Protein AF-0000000066770155 (afdb_homodimer)

Foldseek 3Di:
DCPPPPPPDDPPPPPPPPPPVPPPPCLPWFALCPCVPQQVCLLVLLLVLLVVVCVVPVLLLLLLLVQQVLCCQFLHLQLQQQADDPQALCPAPCNDLRRDCSVSLQSSLQVSCVVRNFPAASSQSSLSNNQSSQVVLVFDHARAGDDAFHDAHGHSVSSNPLDDALPDALVVQQVSCVVLPHHLLLSLLSLLSLLEHKDWQLRQVCQQACVDPVDGHNPLADPVLSVVSCVQCPPDPRGRIDRQQNPRHRHSWLSLLVCLVVSHGRGNNSVNCQPNPVNVVRRNVVSVVCNVPGPVSRVVNNVSSNVSNPSGVTDDPHGRASGSHHRD/DDPDPPDPDDPPPPPPPPPPVPPPPCLPWFALCPCVPQQVCLLVLLLVLLVVVCVVPVLLLLLLLVQQVLCCQQLHLQLQQQADDPQALCPAPCNDLRRDCSVSLQSSLQVSCVVRNFPAASSQSSLSNNQSSQVVLVFDHARAGDDAFHDAHGHSVSSNPLDDALPDALVVQQVSCVVLPHHLLLSLLSLLSLLEHKDWQLRQVCQQACVDPVDGHNPLADPVLSVVSCVQCPPDPRGRIDRQQNPRHRHSWLSLLVCLVVSHGRGNNSVNCQPNPVNVVRRNVVSVVCNVPGPVSRVVNNVSSNVSNPSGVTDDPHGRASGSHHRD

Organism: Zea mays (NCBI:txid4577)

Radius of gyration: 27.35 Å; Cα contacts (8 Å, |Δi|>4): 1174; chains: 2; bounding box: 76×80×79 Å

pLDDT: mean 89.96, std 19.83, range [20.56, 98.94]

Secondary structure (DSSP, 8-state):
------------------------------BTTTTTTT-TTHHHHHHHHHHHHHHH-TTHHHHHHHHHHHHHHHHSSSSGGG--STTSGGGSTTTTTT---HHHHHHHHHHHHHHSTTTS-HHHHHHHHHHHHHHHTT-------B---B-SS--HHHHHHHSPPTTS-HHHHHHHHHTTT--HHHHHHHHGGGGS-EEEGGGTGGGTS--SSS-SS-TTS-HHHHHHHHHHHTTS-S--EEESSSSSTTS-SSHHHHHHHTT--SSHHHHHHHHSHHHHHHTHHHHHHHHH-HHHHHHHHHHHHHHHHT----GGG-B--SSTTS--/------------------------------BTTTTTTT-TTHHHHHHHHHHHHHHH-TTHHHHHHHHHHHHHHHHSSSSGGG--STTSGGGSTTTTTT---HHHHHHHHHHHHHHSTTTS-HHHHHHHHHHHHHHHTT-------B---B-SS--HHHHHHHSPPTTS-HHHHHHHHHTTT--HHHHHHHHGGGGS-EEEGGGTGGGTS--SSS-SS-TTS-HHHHHHHHHHHTTS-S--EEESSSSSTTS-SSHHHHHHHTT--SSHHHHHHHHSHHHHHHTHHHHHHHHH-HHHHHHHHHHHHHHHHT----GGG-B--SSTTS--

Nearest PDB structures (foldseek):
  1qgj-assembly2_B  TM=9.806E-01  e=4.037E-37  Arabidopsis thaliana
  1qo4-assembly1_A  TM=9.670E-01  e=1.270E-35  Arabidopsis thaliana
  4a5g-assembly2_B  TM=9.649E-01  e=6.062E-35  Raphanus sativus
  4cuo-assembly1_A-2  TM=9.656E-01  e=9.846E-35  Ficus benghalensis
  3hdl-assembly1_A  TM=9.568E-01  e=7.161E-31  Roystonea regia

Solvent-accessible surface area (backbone atoms only — not comparable to full-atom values): 34874 Å² total; per-residue (Å²): 139,84,77,83,77,81,77,83,75,77,80,77,78,76,78,75,76,72,77,76,80,68,86,62,77,75,62,65,75,60,30,70,65,62,42,59,84,75,38,67,57,51,64,60,50,44,48,49,51,48,44,53,47,24,73,75,36,64,55,44,21,35,28,26,37,49,40,36,55,61,19,29,53,48,70,20,37,13,36,22,48,50,26,64,63,92,58,10,23,50,66,14,72,81,27,44,98,60,62,44,53,62,66,58,52,50,52,42,43,53,54,43,43,72,77,31,62,75,66,66,20,46,15,39,48,40,53,49,40,16,48,47,21,36,32,74,27,54,32,56,82,64,80,60,63,26,72,48,26,14,46,77,63,49,47,20,68,43,34,55,67,42,49,78,54,50,82,43,56,59,63,59,42,45,52,48,37,42,75,70,77,37,50,67,67,43,53,58,43,59,54,45,57,39,6,28,30,64,43,37,32,68,61,36,45,61,45,60,42,69,46,45,98,88,34,46,43,36,84,70,40,33,65,69,58,45,53,54,48,49,62,63,46,56,94,54,92,33,70,52,67,44,53,39,11,80,86,47,39,78,37,40,55,36,56,35,38,46,30,34,77,61,22,51,32,60,31,56,36,58,27,25,36,51,70,31,73,56,7,55,74,75,35,23,69,58,44,54,49,29,40,75,30,50,66,59,41,39,54,49,32,41,51,41,50,46,56,53,61,58,40,53,54,55,45,92,77,40,43,57,34,76,43,59,44,44,68,120,142,76,86,78,82,82,77,85,76,78,78,77,78,76,78,75,76,72,82,72,85,66,87,61,77,75,62,64,75,61,30,70,65,64,42,58,83,74,38,68,58,50,64,62,49,43,48,49,52,48,44,53,48,24,72,76,36,64,56,45,21,35,28,25,35,48,38,37,54,61,19,30,54,47,71,20,37,13,37,23,49,51,26,65,62,92,59,10,22,50,69,13,72,82,27,43,98,59,61,44,52,63,67,57,51,49,53,42,43,54,54,43,44,73,77,31,62,74,68,65,21,46,15,39,50,40,52,49,39,17,48,47,21,36,33,75,28,54,33,56,82,64,80,59,63,27,72,48,25,14,46,78,62,49,46,20,67,42,36,55,67,40,50,80,54,50,81,44,56,56,65,59,44,45,52,48,37,42,74,70,77,38,52,66,68,43,53,58,41,59,55,44,57,40,6,28,30,66,43,37,32,68,61,35,46,62,45,60,42,68,46,45,98,88,32,47,42,36,86,69,40,33,66,69,57,46,52,54,48,48,63,63,46,54,93,56,92,32,70,52,67,43,52,40,11,81,85,45,38,78,36,42,54,37,57,36,38,46,30,34,79,62,23,51,32,60,32,57,37,58,29,24,36,51,68,31,76,58,8,55,73,73,36,23,68,58,43,53,48,29,41,74,30,49,65,59,39,38,55,48,33,41,52,43,51,46,56,53,60,58,39,54,55,56,45,91,76,40,45,56,33,75,43,59,42,45,66,121

Structure (mmCIF, N/CA/C/O backbone):
data_AF-0000000066770155-model_v1
#
loop_
_entity.id
_entity.type
_entity.pdbx_description
1 polymer Peroxidase
#
loop_
_atom_site.group_PDB
_atom_site.id
_atom_site.type_symbol
_atom_site.label_atom_id
_atom_site.label_alt_id
_atom_site.label_comp_id
_atom_site.label_asym_id
_atom_site.label_entity_id
_atom_site.label_seq_id
_atom_site.pdbx_PDB_ins_code
_atom_site.Cartn_x
_atom_site.Cartn_y
_atom_site.Cartn_z
_atom_site.occupancy
_atom_site.B_iso_or_equiv
_atom_site.auth_seq_id
_atom_site.auth_comp_id
_atom_site.auth_asym_id
_atom_site.auth_atom_id
_atom_site.pdbx_PDB_model_num
ATOM 1 N N . MET A 1 1 ? 41.594 14.711 11.953 1 21.66 1 MET A N 1
ATOM 2 C CA . MET A 1 1 ? 41.312 13.375 11.438 1 21.66 1 MET A CA 1
ATOM 3 C C . MET A 1 1 ? 40.188 12.719 12.227 1 21.66 1 MET A C 1
ATOM 5 O O . MET A 1 1 ? 40.188 11.5 12.422 1 21.66 1 MET A O 1
ATOM 9 N N . GLU A 1 2 ? 39.312 13.359 12.922 1 23.28 2 GLU A N 1
ATOM 10 C CA . GLU A 1 2 ? 38.469 13.398 14.133 1 23.28 2 GLU A CA 1
ATOM 11 C C . GLU A 1 2 ? 37.188 12.609 13.953 1 23.28 2 GLU A C 1
ATOM 13 O O . GLU A 1 2 ? 36.344 12.961 13.117 1 23.28 2 GLU A O 1
ATOM 18 N N . HIS A 1 3 ? 37.281 11.25 14 1 24.55 3 HIS A N 1
ATOM 19 C CA . HIS A 1 3 ? 36.406 10.102 13.773 1 24.55 3 HIS A CA 1
ATOM 20 C C . HIS A 1 3 ? 35.219 10.133 14.695 1 24.55 3 HIS A C 1
ATOM 22 O O . HIS A 1 3 ? 35.344 9.914 15.898 1 24.55 3 HIS A O 1
ATOM 28 N N . SER A 1 4 ? 34.344 11.156 14.625 1 25.25 4 SER A N 1
ATOM 29 C CA . SER A 1 4 ? 33.219 11.438 15.523 1 25.25 4 SER A CA 1
ATOM 30 C C . SER A 1 4 ? 32.25 10.266 15.594 1 25.25 4 SER A C 1
ATOM 32 O O . SER A 1 4 ? 31.641 9.891 14.586 1 25.25 4 SER A O 1
ATOM 34 N N . LEU A 1 5 ? 32.531 9.156 16.406 1 22.48 5 LEU A N 1
ATOM 35 C CA . LEU A 1 5 ? 31.938 7.871 16.797 1 22.48 5 LEU A CA 1
ATOM 36 C C . LEU A 1 5 ? 30.531 8.055 17.359 1 22.48 5 LEU A C 1
ATOM 38 O O . LEU A 1 5 ? 30.359 8.688 18.406 1 22.48 5 LEU A O 1
ATOM 42 N N . TYR A 1 6 ? 29.484 8.406 16.578 1 21.98 6 TYR A N 1
ATOM 43 C CA . TYR A 1 6 ? 28.109 8.586 17.016 1 21.98 6 TYR A CA 1
ATOM 44 C C . TYR A 1 6 ? 27.594 7.34 17.734 1 21.98 6 TYR A C 1
ATOM 46 O O . TYR A 1 6 ? 27.562 6.254 17.156 1 21.98 6 TYR A O 1
ATOM 54 N N . TYR A 1 7 ? 27.828 7.109 19.109 1 20.56 7 TYR A N 1
ATOM 55 C CA . TYR A 1 7 ? 27.469 6.105 20.109 1 20.56 7 TYR A CA 1
ATOM 56 C C . TYR A 1 7 ? 25.969 5.805 20.078 1 20.56 7 TYR A C 1
ATOM 58 O O . TYR A 1 7 ? 25.156 6.723 20.109 1 20.56 7 TYR A O 1
ATOM 66 N N . TYR A 1 8 ? 25.484 4.773 19.453 1 24.22 8 TYR A N 1
ATOM 67 C CA . TYR A 1 8 ? 24.219 4.09 19.234 1 24.22 8 TYR A CA 1
ATOM 68 C C . TYR A 1 8 ? 23.562 3.729 20.562 1 24.22 8 TYR A C 1
ATOM 70 O O . TYR A 1 8 ? 23.641 2.582 21.016 1 24.22 8 TYR A O 1
ATOM 78 N N . CYS A 1 9 ? 23.75 4.48 21.719 1 25.19 9 CYS A N 1
ATOM 79 C CA . CYS A 1 9 ? 23.766 3.85 23.031 1 25.19 9 CYS A CA 1
ATOM 80 C C . CYS A 1 9 ? 22.406 3.27 23.375 1 25.19 9 CYS A C 1
ATOM 82 O O . CYS A 1 9 ? 21.375 3.799 22.953 1 25.19 9 CYS A O 1
ATOM 84 N N . ARG A 1 10 ? 22.375 2.088 24.062 1 26.64 10 ARG A N 1
ATOM 85 C CA . ARG A 1 10 ? 21.609 1.007 24.656 1 26.64 10 ARG A CA 1
ATOM 86 C C . ARG A 1 10 ? 20.766 1.515 25.828 1 26.64 10 ARG A C 1
ATOM 88 O O . ARG A 1 10 ? 21.219 1.512 26.969 1 26.64 10 ARG A O 1
ATOM 95 N N . SER A 1 11 ? 20.359 2.752 26.109 1 23.14 11 SER A N 1
ATOM 96 C CA . SER A 1 11 ? 19.75 2.955 27.422 1 23.14 11 SER A CA 1
ATOM 97 C C . SER A 1 11 ? 18.562 2.023 27.641 1 23.14 11 SER A C 1
ATOM 99 O O . SER A 1 11 ? 17.641 1.984 26.812 1 23.14 11 SER A O 1
ATOM 101 N N . TRP A 1 12 ? 18.797 0.932 28.469 1 24.36 12 TRP A N 1
ATOM 102 C CA . TRP A 1 12 ? 17.906 -0.016 29.141 1 24.36 12 TRP A CA 1
ATOM 103 C C . TRP A 1 12 ? 16.875 0.712 29.984 1 24.36 12 TRP A C 1
ATOM 105 O O . TRP A 1 12 ? 17.219 1.297 31.016 1 24.36 12 TRP A O 1
ATOM 115 N N . LEU A 1 13 ? 16.031 1.534 29.578 1 23.23 13 LEU A N 1
ATOM 116 C CA . LEU A 1 13 ? 15.031 2.021 30.531 1 23.23 13 LEU A CA 1
ATOM 117 C C . LEU A 1 13 ? 14.234 0.864 31.109 1 23.23 13 LEU A C 1
ATOM 119 O O . LEU A 1 13 ? 13.539 0.145 30.391 1 23.23 13 LEU A O 1
ATOM 123 N N . LEU A 1 14 ? 14.797 0.277 32.25 1 24.86 14 LEU A N 1
ATOM 124 C CA . LEU A 1 14 ? 14.086 -0.593 33.188 1 24.86 14 LEU A CA 1
ATOM 125 C C . LEU A 1 14 ? 12.82 0.078 33.688 1 24.86 14 LEU A C 1
ATOM 127 O O . LEU A 1 14 ? 12.883 1.108 34.344 1 24.86 14 LEU A O 1
ATOM 131 N N . VAL A 1 15 ? 11.742 0.019 33 1 26.38 15 VAL A N 1
ATOM 132 C CA . VAL A 1 15 ? 10.461 0.404 33.594 1 26.38 15 VAL A CA 1
ATOM 133 C C . VAL A 1 15 ? 10.164 -0.483 34.781 1 26.38 15 VAL A C 1
ATOM 135 O O . VAL A 1 15 ? 10 -1.698 34.656 1 26.38 15 VAL A O 1
ATOM 138 N N . CYS A 1 16 ? 10.805 -0.1 35.906 1 24.98 16 CYS A N 1
ATOM 139 C CA . CYS A 1 16 ? 10.312 -0.636 37.156 1 24.98 16 CYS A CA 1
ATOM 140 C C . CYS A 1 16 ? 8.828 -0.329 37.344 1 24.98 16 CYS A C 1
ATOM 142 O O . CYS A 1 16 ? 8.445 0.83 37.5 1 24.98 16 CYS A O 1
ATOM 144 N N . SER A 1 17 ? 8 -1.109 36.75 1 27.38 17 SER A N 1
ATOM 145 C CA . SER A 1 17 ? 6.578 -1.038 37.062 1 27.38 17 SER A CA 1
ATOM 146 C C . SER A 1 17 ? 6.32 -1.301 38.531 1 27.38 17 SER A C 1
ATOM 148 O O . SER A 1 17 ? 6.457 -2.432 39 1 27.38 17 SER A O 1
ATOM 150 N N . SER A 1 18 ? 6.789 -0.33 39.344 1 28.34 18 SER A N 1
ATOM 151 C CA . SER A 1 18 ? 6.141 -0.462 40.656 1 28.34 18 SER A CA 1
ATOM 152 C C . SER A 1 18 ? 4.621 -0.429 40.5 1 28.34 18 SER A C 1
ATOM 154 O O . SER A 1 18 ? 4.074 0.417 39.812 1 28.34 18 SER A O 1
ATOM 156 N N . VAL A 1 19 ? 3.936 -1.488 40.938 1 31.41 19 VAL A N 1
ATOM 157 C CA . VAL A 1 19 ? 2.518 -1.82 41.031 1 31.41 19 VAL A CA 1
ATOM 158 C C . VAL A 1 19 ? 1.828 -0.866 42 1 31.41 19 VAL A C 1
ATOM 160 O O . VAL A 1 19 ? 0.956 -1.276 42.781 1 31.41 19 VAL A O 1
ATOM 163 N N . LEU A 1 20 ? 2.154 0.422 42.125 1 30.19 20 LEU A N 1
ATOM 164 C CA . LEU A 1 20 ? 1.143 1.029 42.969 1 30.19 20 LEU A CA 1
ATOM 165 C C . LEU A 1 20 ? -0.238 0.937 42.312 1 30.19 20 LEU A C 1
ATOM 167 O O . LEU A 1 20 ? -0.452 1.451 41.219 1 30.19 20 LEU A O 1
ATOM 171 N N . ALA A 1 21 ? -1.126 0.128 42.906 1 34 21 ALA A N 1
ATOM 172 C CA . ALA A 1 21 ? -2.549 -0.12 42.688 1 34 21 ALA A CA 1
ATOM 173 C C . ALA A 1 21 ? -3.344 1.183 42.719 1 34 21 ALA A C 1
ATOM 175 O O . ALA A 1 21 ? -4.184 1.379 43.594 1 34 21 ALA A 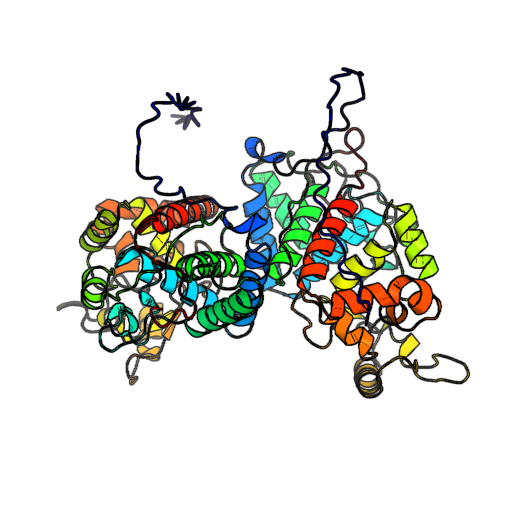O 1
ATOM 176 N N . LEU A 1 22 ? -2.717 2.449 42.406 1 30.89 22 LEU A N 1
ATOM 177 C CA . LEU A 1 22 ? -3.625 3.578 42.594 1 30.89 22 LEU A CA 1
ATOM 178 C C . LEU A 1 22 ? -4.816 3.463 41.625 1 30.89 22 LEU A C 1
ATOM 180 O O . LEU A 1 22 ? -4.691 2.912 40.531 1 30.89 22 LEU A O 1
ATOM 184 N N . CYS A 1 23 ? -6.098 3.754 42.094 1 33.16 23 CYS A N 1
ATOM 185 C CA . CYS A 1 23 ? -7.41 4.004 41.531 1 33.16 23 CYS A CA 1
ATOM 186 C C . CYS A 1 23 ? -7.305 4.945 40.344 1 33.16 23 CYS A C 1
ATOM 188 O O . CYS A 1 23 ? -7.578 6.141 40.438 1 33.16 23 CYS A O 1
ATOM 190 N N . LEU A 1 24 ? -6.152 5.09 39.656 1 36.03 24 LEU A N 1
ATOM 191 C CA . LEU A 1 24 ? -6.184 5.945 38.469 1 36.03 24 LEU A CA 1
ATOM 192 C C . LEU A 1 24 ? -7.355 5.582 37.562 1 36.03 24 LEU A C 1
ATOM 194 O O . LEU A 1 24 ? -7.676 4.402 37.406 1 36.03 24 LEU A O 1
ATOM 198 N N . GLY A 1 25 ? -8.383 6.297 37.438 1 37.91 25 GLY A N 1
ATOM 199 C CA . GLY A 1 25 ? -9.367 6.242 36.375 1 37.91 25 GLY A CA 1
ATOM 200 C C . GLY A 1 25 ? -8.82 5.633 35.094 1 37.91 25 GLY A C 1
ATOM 201 O O . GLY A 1 25 ? -7.707 5.941 34.688 1 37.91 25 GLY A O 1
ATOM 202 N N . SER A 1 26 ? -9.086 4.449 34.781 1 39 26 SER A N 1
ATOM 203 C CA . SER A 1 26 ? -8.648 3.559 33.719 1 39 26 SER A CA 1
ATOM 204 C C . SER A 1 26 ? -8.602 4.285 32.375 1 39 26 SER A C 1
ATOM 206 O O . SER A 1 26 ? -9.625 4.41 31.703 1 39 26 SER A O 1
ATOM 208 N N . ARG A 1 27 ? -8.078 5.551 32.281 1 47.09 27 ARG A N 1
ATOM 209 C CA . ARG A 1 27 ? -7.812 6.02 30.906 1 47.09 27 ARG A CA 1
ATOM 210 C C . ARG A 1 27 ? -7.301 4.887 30.031 1 47.09 27 ARG A C 1
ATOM 212 O O . ARG A 1 27 ? -6.227 4.336 30.281 1 47.09 27 ARG A O 1
ATOM 219 N N . GLY A 1 28 ? -8.203 4.152 29.469 1 57.72 28 GLY A N 1
ATOM 220 C CA . GLY A 1 28 ? -7.824 2.969 28.719 1 57.72 28 GLY A CA 1
ATOM 221 C C . GLY A 1 28 ? -6.754 3.24 27.672 1 57.72 28 GLY A C 1
ATOM 222 O O . GLY A 1 28 ? -6.867 4.188 26.891 1 57.72 28 GLY A O 1
ATOM 223 N N . GLN A 1 29 ? -5.586 2.797 27.859 1 78 29 GLN A N 1
ATOM 224 C CA . GLN A 1 29 ? -4.402 2.895 27.016 1 78 29 GLN A CA 1
ATOM 225 C C . GLN A 1 29 ? -4.684 2.361 25.609 1 78 29 GLN A C 1
ATOM 227 O O . GLN A 1 29 ? -5.285 1.297 25.453 1 78 29 GLN A O 1
ATOM 232 N N . LEU A 1 30 ? -4.543 3.377 24.562 1 89.88 30 LEU A N 1
ATOM 233 C CA . LEU A 1 30 ? -4.672 2.957 23.172 1 89.88 30 LEU A CA 1
ATOM 234 C C . LEU A 1 30 ? -3.711 1.814 22.859 1 89.88 30 LEU A C 1
ATOM 236 O O . LEU A 1 30 ? -2.588 1.784 23.375 1 89.88 30 LEU A O 1
ATOM 240 N N . THR A 1 31 ? -4.215 0.863 22.156 1 92.62 31 THR A N 1
ATOM 241 C CA . THR A 1 31 ? -3.398 -0.284 21.766 1 92.62 31 THR A CA 1
ATOM 242 C C . THR A 1 31 ? -3.668 -0.674 20.312 1 92.62 31 THR A C 1
ATOM 244 O O . THR A 1 31 ? -4.766 -0.451 19.797 1 92.62 31 THR A O 1
ATOM 247 N N . PRO A 1 32 ? -2.697 -1.271 19.625 1 90.69 32 PRO A N 1
ATOM 248 C CA . PRO A 1 32 ? -2.934 -1.655 18.234 1 90.69 32 PRO A CA 1
ATOM 249 C C . PRO A 1 32 ? -3.932 -2.801 18.094 1 90.69 32 PRO A C 1
ATOM 251 O O . PRO A 1 32 ? -4.574 -2.947 17.047 1 90.69 32 PRO A O 1
ATOM 254 N N . GLY A 1 33 ? -4.105 -3.652 19.109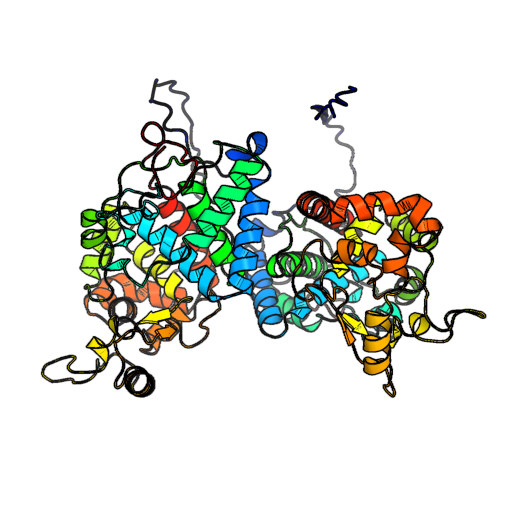 1 92.38 33 GLY A N 1
ATOM 255 C CA . GLY A 1 33 ? -4.98 -4.809 19.016 1 92.38 33 GLY A CA 1
ATOM 256 C C . GLY A 1 33 ? -6.312 -4.605 19.719 1 92.38 33 GLY A C 1
ATOM 257 O O . GLY A 1 33 ? -6.977 -5.574 20.078 1 92.38 33 GLY A O 1
ATOM 258 N N . PHE A 1 34 ? -6.734 -3.369 19.844 1 94.12 34 PHE A N 1
ATOM 259 C CA . PHE A 1 34 ? -7.898 -3.018 20.641 1 94.12 34 PHE A CA 1
ATOM 260 C C . PHE A 1 34 ? -9.141 -3.752 20.156 1 94.12 34 PHE A C 1
ATOM 262 O O . PHE A 1 34 ? -9.961 -4.199 20.953 1 94.12 34 PHE A O 1
ATOM 269 N N . TYR A 1 35 ? -9.273 -3.955 18.844 1 96.88 35 TYR A N 1
ATOM 270 C CA . TYR A 1 35 ? -10.508 -4.488 18.281 1 96.88 35 TYR A CA 1
ATOM 271 C C . TYR A 1 35 ? -10.328 -5.945 17.859 1 96.88 35 TYR A C 1
ATOM 273 O O . TYR A 1 35 ? -11.188 -6.512 17.188 1 96.88 35 TYR A O 1
ATOM 281 N N . ARG A 1 36 ? -9.258 -6.613 18.172 1 95 36 ARG A N 1
ATOM 282 C CA . ARG A 1 36 ? -8.898 -7.938 17.672 1 95 36 ARG A CA 1
ATOM 283 C C . ARG A 1 36 ? -10.031 -8.938 17.891 1 95 36 ARG A C 1
ATOM 285 O O . ARG A 1 36 ? -10.328 -9.75 17.016 1 95 36 ARG A O 1
ATOM 292 N N . SER A 1 37 ? -10.695 -8.812 19.047 1 96.38 37 SER A N 1
ATOM 293 C CA . SER A 1 37 ? -11.742 -9.773 19.391 1 96.38 37 SER A CA 1
ATOM 294 C C . SER A 1 37 ? -13.125 -9.234 19.047 1 96.38 37 SER A C 1
ATOM 296 O O . SER A 1 37 ? -14.023 -10 18.688 1 96.38 37 SER A O 1
ATOM 298 N N . THR A 1 38 ? -13.281 -7.938 19.125 1 97.62 38 THR A N 1
ATOM 299 C CA . THR A 1 38 ? -14.617 -7.367 19.047 1 97.62 38 THR A CA 1
ATOM 300 C C . THR A 1 38 ? -14.977 -7.031 17.609 1 97.62 38 THR A C 1
ATOM 302 O O . THR A 1 38 ? -16.156 -7.004 17.234 1 97.62 38 THR A O 1
ATOM 305 N N . CYS A 1 39 ? -14.008 -6.754 16.797 1 98 39 CYS A N 1
ATOM 306 C CA . CYS A 1 39 ? -14.242 -6.461 15.391 1 98 39 CYS A CA 1
ATOM 307 C C . CYS A 1 39 ? -13.031 -6.832 14.547 1 98 39 CYS A C 1
ATOM 309 O O . CYS A 1 39 ? -12.375 -5.957 13.977 1 98 39 CYS A O 1
ATOM 311 N N . PRO A 1 40 ? -12.82 -8.125 14.352 1 95.56 40 PRO A N 1
ATOM 312 C CA . PRO A 1 40 ? -11.633 -8.586 13.633 1 95.56 40 PRO A CA 1
ATOM 313 C C . PRO A 1 40 ? -11.602 -8.117 12.18 1 95.56 40 PRO A C 1
ATOM 315 O O . PRO A 1 40 ? -10.547 -8.117 11.547 1 95.56 40 PRO A O 1
ATOM 318 N N . GLN A 1 41 ? -12.688 -7.574 11.586 1 96.06 41 GLN A N 1
ATOM 319 C CA . GLN A 1 41 ? -12.781 -7.18 10.188 1 96.06 41 GLN A CA 1
ATOM 320 C C . GLN A 1 41 ? -12.336 -5.734 9.992 1 96.06 41 GLN A C 1
ATOM 322 O O . GLN A 1 41 ? -12.266 -5.25 8.859 1 96.06 41 GLN A O 1
ATOM 327 N N . LEU A 1 42 ? -11.93 -5.078 11.008 1 98 42 LEU A N 1
ATOM 328 C CA . LEU A 1 42 ? -11.664 -3.643 10.992 1 98 42 LEU A CA 1
ATOM 329 C C . LEU A 1 42 ? -10.602 -3.293 9.961 1 98 42 LEU A C 1
ATOM 331 O O . LEU A 1 42 ? -10.844 -2.492 9.055 1 98 42 LEU A O 1
ATOM 335 N N . TYR A 1 43 ? -9.484 -3.947 10.078 1 97.12 43 TYR A N 1
ATOM 336 C CA . TYR A 1 43 ? -8.344 -3.586 9.25 1 97.12 43 TYR A CA 1
ATOM 337 C C . TYR A 1 43 ? -8.625 -3.873 7.777 1 97.12 43 TYR A C 1
ATOM 339 O O . TYR A 1 43 ? -8.328 -3.053 6.91 1 97.12 43 TYR A O 1
ATOM 347 N N . TYR A 1 44 ? -9.289 -5.012 7.504 1 96.88 44 TYR A N 1
ATOM 348 C CA . TYR A 1 44 ? -9.656 -5.355 6.133 1 96.88 44 TYR A CA 1
ATOM 349 C C . TYR A 1 44 ? -10.609 -4.324 5.547 1 96.88 44 TYR A C 1
ATOM 351 O O . TYR A 1 44 ? -10.43 -3.875 4.41 1 96.88 44 TYR A O 1
ATOM 359 N N . THR A 1 45 ? -11.578 -3.955 6.309 1 98.25 45 THR A N 1
ATOM 360 C CA . THR A 1 45 ? -12.609 -3.049 5.828 1 98.25 45 THR A CA 1
ATOM 361 C C . THR A 1 45 ? -12.031 -1.674 5.52 1 98.25 45 THR A C 1
ATOM 363 O O . THR A 1 45 ? -12.273 -1.117 4.445 1 98.25 45 THR A O 1
ATOM 366 N N . VAL A 1 46 ? -11.219 -1.152 6.426 1 98.75 46 VAL A N 1
ATOM 367 C CA . VAL A 1 46 ? -10.648 0.177 6.227 1 98.75 46 VAL A CA 1
ATOM 368 C C . VAL A 1 46 ? -9.68 0.155 5.051 1 98.75 46 VAL A C 1
ATOM 370 O O . VAL A 1 46 ? -9.719 1.033 4.184 1 98.75 46 VAL A O 1
ATOM 373 N N . GLN A 1 47 ? -8.844 -0.84 5.012 1 98.5 47 GLN A N 1
ATOM 374 C CA . GLN A 1 47 ? -7.875 -0.974 3.932 1 98.5 47 GLN A CA 1
ATOM 375 C C . GLN A 1 47 ? -8.57 -0.976 2.57 1 98.5 47 GLN A C 1
ATOM 377 O O . GLN A 1 47 ? -8.141 -0.268 1.653 1 98.5 47 GLN A O 1
ATOM 382 N N . ARG A 1 48 ? -9.609 -1.746 2.439 1 97.81 48 ARG A N 1
ATOM 383 C CA . ARG A 1 48 ? -10.297 -1.903 1.163 1 97.81 48 ARG A CA 1
ATOM 384 C C . ARG A 1 48 ? -10.914 -0.584 0.708 1 97.81 48 ARG A C 1
ATOM 386 O O . ARG A 1 48 ? -10.781 -0.201 -0.457 1 97.81 48 ARG A O 1
ATOM 393 N N . HIS A 1 49 ? -11.539 0.103 1.591 1 98.75 49 HIS A N 1
ATOM 394 C CA . HIS A 1 49 ? -12.188 1.357 1.233 1 98.75 49 HIS A CA 1
ATOM 395 C C . HIS A 1 49 ? -11.164 2.424 0.854 1 98.75 49 HIS A C 1
ATOM 397 O O . HIS A 1 49 ? -11.375 3.182 -0.096 1 98.75 49 HIS A O 1
ATOM 403 N N . VAL A 1 50 ? -10.094 2.461 1.606 1 98.81 50 VAL A N 1
ATOM 404 C CA . VAL A 1 50 ? -9.078 3.467 1.313 1 98.81 50 VAL A CA 1
ATOM 405 C C . VAL A 1 50 ? -8.414 3.16 -0.029 1 98.81 50 VAL A C 1
ATOM 407 O O . VAL A 1 50 ? -8.219 4.059 -0.85 1 98.81 50 VAL A O 1
ATOM 410 N N . PHE A 1 51 ? -8.117 1.886 -0.252 1 98.5 51 PHE A N 1
ATOM 411 C CA . PHE A 1 51 ? -7.504 1.497 -1.518 1 98.5 51 PHE A CA 1
ATOM 412 C C . PHE A 1 51 ? -8.414 1.845 -2.688 1 98.5 51 PHE A C 1
ATOM 414 O O . PHE A 1 51 ? -7.961 2.404 -3.689 1 98.5 51 PHE A O 1
ATOM 421 N N . ASP A 1 52 ? -9.672 1.517 -2.572 1 97.75 52 ASP A N 1
ATOM 422 C CA . ASP A 1 52 ? -10.625 1.791 -3.641 1 97.75 52 ASP A CA 1
ATOM 423 C C . ASP A 1 52 ? -10.75 3.291 -3.895 1 97.75 52 ASP A C 1
ATOM 425 O O . ASP A 1 52 ? -10.82 3.729 -5.043 1 97.75 52 ASP A O 1
ATOM 429 N N . ALA A 1 53 ? -10.773 4.027 -2.824 1 98.69 53 ALA A N 1
ATOM 430 C CA . ALA A 1 53 ? -10.867 5.477 -2.959 1 98.69 53 ALA A CA 1
ATOM 431 C C . ALA A 1 53 ? -9.648 6.047 -3.67 1 98.69 53 ALA A C 1
ATOM 433 O O . ALA A 1 53 ? -9.773 6.945 -4.504 1 98.69 53 ALA A O 1
ATOM 434 N N . MET A 1 54 ? -8.508 5.52 -3.354 1 98 54 MET A N 1
ATOM 435 C CA . MET A 1 54 ? -7.273 6.027 -3.945 1 98 54 MET A CA 1
ATOM 436 C C . MET A 1 54 ? -7.125 5.559 -5.387 1 98 54 MET A C 1
ATOM 438 O O . MET A 1 54 ? -6.512 6.242 -6.207 1 98 54 MET A O 1
ATOM 442 N N . ARG A 1 55 ? -7.629 4.371 -5.688 1 95.44 55 ARG A N 1
ATOM 443 C CA . ARG A 1 55 ? -7.66 3.934 -7.078 1 95.44 55 ARG A CA 1
ATOM 444 C C . ARG A 1 55 ? -8.508 4.875 -7.93 1 95.44 55 ARG A C 1
ATOM 446 O O . ARG A 1 55 ? -8.172 5.145 -9.086 1 95.44 55 ARG A O 1
ATOM 453 N N . ALA A 1 56 ? -9.555 5.34 -7.34 1 96.69 56 ALA A N 1
ATOM 454 C CA . ALA A 1 56 ? -10.414 6.297 -8.039 1 96.69 56 ALA A CA 1
ATOM 455 C C . ALA A 1 56 ? -9.742 7.664 -8.133 1 96.69 56 ALA A C 1
ATOM 457 O O . ALA A 1 56 ? -9.828 8.336 -9.164 1 96.69 56 ALA A O 1
ATOM 458 N N . GLU A 1 57 ? -9.141 8.07 -7.094 1 97.38 57 GLU A N 1
ATOM 459 C CA . GLU A 1 57 ? -8.406 9.328 -7.027 1 97.38 57 GLU A CA 1
ATOM 460 C C . GLU A 1 57 ? -7.215 9.227 -6.078 1 97.38 57 GLU A C 1
ATOM 462 O O . GLU A 1 57 ? -7.367 9.359 -4.863 1 97.38 57 GLU A O 1
ATOM 467 N N . MET A 1 58 ? -6.047 9.156 -6.648 1 96.38 58 MET A N 1
ATOM 468 C CA . MET A 1 58 ? -4.84 8.898 -5.871 1 96.38 58 MET A CA 1
ATOM 469 C C . MET A 1 58 ? -4.66 9.953 -4.781 1 96.38 58 MET A C 1
ATOM 471 O O . MET A 1 58 ? -4.172 9.648 -3.691 1 96.38 58 MET A O 1
ATOM 475 N N . ARG A 1 59 ? -5.156 11.117 -4.949 1 97.19 59 ARG A N 1
ATOM 476 C CA . ARG A 1 59 ? -5 12.234 -4.02 1 97.19 59 ARG A CA 1
ATOM 477 C C . ARG A 1 59 ? -5.773 11.984 -2.73 1 97.19 59 ARG A C 1
ATOM 479 O O . ARG A 1 59 ? -5.566 12.672 -1.731 1 97.19 59 ARG A O 1
ATOM 486 N N . MET A 1 60 ? -6.617 11.008 -2.744 1 98.62 60 MET A N 1
ATOM 487 C CA . MET A 1 60 ? -7.449 10.742 -1.573 1 98.62 60 MET A CA 1
ATOM 488 C C . MET A 1 60 ? -6.594 10.336 -0.377 1 98.62 60 MET A C 1
ATOM 490 O O . MET A 1 60 ? -6.945 10.633 0.768 1 98.62 60 MET A O 1
ATOM 494 N N . GLY A 1 61 ? -5.461 9.695 -0.668 1 98.69 61 GLY A N 1
ATOM 495 C CA . GLY A 1 61 ? -4.562 9.391 0.434 1 98.69 61 GLY A CA 1
ATOM 496 C C . GLY A 1 61 ? -4.125 10.625 1.201 1 98.69 61 GLY A C 1
ATOM 497 O O . GLY A 1 61 ? -4.137 10.633 2.434 1 98.69 61 GLY A O 1
ATOM 498 N N . ALA A 1 62 ? -3.793 11.664 0.516 1 98.75 62 ALA A N 1
ATOM 499 C CA . ALA A 1 62 ? -3.41 12.938 1.124 1 98.75 62 ALA A CA 1
ATOM 500 C C . ALA A 1 62 ? -4.59 13.57 1.856 1 98.75 62 ALA A C 1
ATOM 502 O O . ALA A 1 62 ? -4.422 14.156 2.93 1 98.75 62 ALA A O 1
ATOM 503 N N . SER A 1 63 ? -5.75 13.43 1.283 1 98.75 63 SER A N 1
ATOM 504 C CA . SER A 1 63 ? -6.949 14.008 1.882 1 98.75 63 SER A CA 1
ATOM 505 C C . SER A 1 63 ? -7.254 13.367 3.232 1 98.75 63 SER A C 1
ATOM 507 O O . SER A 1 63 ? -7.582 14.062 4.195 1 98.75 63 SER A O 1
ATOM 509 N N . LEU A 1 64 ? -7.109 12.055 3.271 1 98.94 64 LEU A N 1
ATOM 510 C CA . LEU A 1 64 ? -7.387 11.344 4.512 1 98.94 64 LEU A CA 1
ATOM 511 C C . LEU A 1 64 ? -6.336 11.664 5.57 1 98.94 64 LEU A C 1
ATOM 513 O O . LEU A 1 64 ? -6.656 11.766 6.758 1 98.94 64 LEU A O 1
ATOM 517 N N . LEU A 1 65 ? -5.117 11.797 5.125 1 98.81 65 LEU A N 1
ATOM 518 C CA . LEU A 1 65 ? -4.039 12.188 6.023 1 98.81 65 LEU A CA 1
ATOM 519 C C . LEU A 1 65 ? -4.297 13.57 6.609 1 98.81 65 LEU A C 1
ATOM 521 O O . LEU A 1 65 ? -4.156 13.773 7.816 1 98.81 65 LEU A O 1
ATOM 525 N N . ARG A 1 66 ? -4.699 14.516 5.812 1 98.5 66 ARG A N 1
ATOM 526 C CA . ARG A 1 66 ? -5.012 15.867 6.258 1 98.5 66 ARG A CA 1
ATOM 527 C C . ARG A 1 66 ? -6.219 15.875 7.191 1 98.5 66 ARG A C 1
ATOM 529 O O . ARG A 1 66 ? -6.246 16.609 8.172 1 98.5 66 ARG A O 1
ATOM 536 N N . LEU A 1 67 ? -7.176 15.062 6.836 1 98.69 67 LEU A N 1
ATOM 537 C CA . LEU A 1 67 ? -8.359 14.945 7.68 1 98.69 67 LEU A CA 1
ATOM 538 C C . LEU A 1 67 ? -7.973 14.57 9.109 1 98.69 67 LEU A C 1
ATOM 540 O O . LEU A 1 67 ? -8.477 15.156 10.062 1 98.69 67 LEU A O 1
ATOM 544 N N . HIS A 1 68 ? -7.102 13.633 9.234 1 98.12 68 HIS A N 1
ATOM 545 C CA . HIS A 1 68 ? -6.652 13.188 10.547 1 98.12 68 HIS A CA 1
ATOM 546 C C . HIS A 1 68 ? -5.895 14.289 11.281 1 98.12 68 HIS A C 1
ATOM 548 O O . HIS A 1 68 ? -6.129 14.523 12.469 1 98.12 68 HIS A O 1
ATOM 554 N N . PHE A 1 69 ? -5.012 14.953 10.555 1 98 69 PHE A N 1
ATOM 555 C CA . PHE A 1 69 ? -4.234 16.031 11.133 1 98 69 PHE A CA 1
ATOM 556 C C . PHE A 1 69 ? -5.148 17.141 11.648 1 98 69 PHE A C 1
ATOM 558 O O . PHE A 1 69 ? -5.012 17.594 12.789 1 98 69 PHE A O 1
ATOM 565 N N . HIS A 1 70 ? -6.074 17.547 10.852 1 98.06 70 HIS A N 1
ATOM 566 C CA . HIS A 1 70 ? -6.949 18.672 11.188 1 98.06 70 HIS A CA 1
ATOM 567 C C . HIS A 1 70 ? -7.898 18.297 12.32 1 98.06 70 HIS A C 1
ATOM 569 O O . HIS A 1 70 ? -8.312 19.156 13.102 1 98.06 70 HIS A O 1
ATOM 575 N N . ASP A 1 71 ? -8.211 17.047 12.406 1 96.31 71 ASP A N 1
ATOM 576 C CA . ASP A 1 71 ? -9.016 16.594 13.531 1 96.31 71 ASP A CA 1
ATOM 577 C C . ASP A 1 71 ? -8.234 16.688 14.844 1 96.31 71 ASP A C 1
ATOM 579 O O . ASP A 1 71 ? -8.734 17.234 15.828 1 96.31 71 ASP A O 1
ATOM 583 N N . CYS A 1 72 ? -7.035 16.266 14.867 1 95.44 72 CYS A N 1
ATOM 584 C CA . CYS A 1 72 ? -6.262 16.078 16.094 1 95.44 72 CYS A CA 1
ATOM 585 C C . CYS A 1 72 ? -5.852 17.422 16.688 1 95.44 72 CYS A C 1
ATOM 587 O O . CYS A 1 72 ? -5.711 17.547 17.906 1 95.44 72 CYS A O 1
ATOM 589 N N . PHE A 1 73 ? -5.785 18.453 15.914 1 95.12 73 PHE A N 1
ATOM 590 C CA . PHE A 1 73 ? -5.25 19.734 16.375 1 95.12 73 PHE A CA 1
ATOM 591 C C . PHE A 1 73 ? -6.344 20.578 17.016 1 95.12 73 PHE A C 1
ATOM 593 O O . PHE A 1 73 ? -6.07 21.641 17.562 1 95.12 73 PHE A O 1
ATOM 600 N N . VAL A 1 74 ? -7.566 20.172 16.969 1 93.44 74 VAL A N 1
ATOM 601 C CA . VAL A 1 74 ? -8.656 21.031 17.438 1 93.44 74 VAL A CA 1
ATOM 602 C C . VAL A 1 74 ? -9.141 20.547 18.797 1 93.44 74 VAL A C 1
ATOM 604 O O . VAL A 1 74 ? -8.82 21.156 19.828 1 93.44 74 VAL A O 1
ATOM 607 N N . ASN A 1 75 ? -9.773 19.391 18.922 1 89.25 75 ASN A N 1
ATOM 608 C CA . ASN A 1 75 ? -10.273 18.828 20.172 1 89.25 75 ASN A CA 1
ATOM 609 C C . ASN A 1 75 ? -9.586 17.516 20.516 1 89.25 75 ASN A C 1
ATOM 611 O O . ASN A 1 75 ? -10.148 16.688 21.234 1 89.25 75 ASN A O 1
ATOM 615 N N . GLY A 1 76 ? -8.469 17.406 19.922 1 90.12 76 GLY A N 1
ATOM 616 C CA . GLY A 1 76 ? -7.871 16.078 20 1 90.12 76 GLY A CA 1
ATOM 617 C C . GLY A 1 76 ? -8.391 15.133 18.922 1 90.12 76 GLY A C 1
ATOM 618 O O . GLY A 1 76 ? -9.219 15.516 18.094 1 90.12 76 GLY A O 1
ATOM 619 N N . CYS A 1 77 ? -7.887 14.07 18.672 1 93.56 77 CYS A N 1
ATOM 620 C CA . CYS A 1 77 ? -8.219 13.094 17.641 1 93.56 77 CYS A CA 1
ATOM 621 C C . CYS A 1 77 ? -9.531 12.383 17.953 1 93.56 77 CYS A C 1
ATOM 623 O O . CYS A 1 77 ? -9.57 11.156 18.031 1 93.56 77 CYS A O 1
ATOM 625 N N . ASP A 1 78 ? -10.641 13.195 18.031 1 93.81 78 ASP A N 1
ATOM 626 C CA . ASP A 1 78 ? -11.898 12.625 18.516 1 93.81 78 ASP A CA 1
ATOM 627 C C . ASP A 1 78 ? -12.953 12.625 17.422 1 93.81 78 ASP A C 1
ATOM 629 O O . ASP A 1 78 ? -14.148 12.523 17.703 1 93.81 78 ASP A O 1
ATOM 633 N N . ALA A 1 79 ? -12.547 12.914 16.188 1 96 79 ALA A N 1
ATOM 634 C CA . ALA A 1 79 ? -13.375 12.859 14.984 1 96 79 ALA A CA 1
ATOM 635 C C . ALA A 1 79 ? -14.461 13.93 15.016 1 96 79 ALA A C 1
ATOM 637 O O . ALA A 1 79 ? -15.453 13.836 14.297 1 96 79 ALA A O 1
ATOM 638 N N . SER A 1 80 ? -14.32 14.945 15.852 1 95.25 80 SER A N 1
ATOM 639 C CA . SER A 1 80 ? -15.32 16 15.883 1 95.25 80 SER A CA 1
ATOM 640 C C . SER A 1 80 ? -15.383 16.75 14.555 1 95.25 80 SER A C 1
ATOM 642 O O . SER A 1 80 ? -16.422 17.312 14.203 1 95.25 80 SER A O 1
ATOM 644 N N . ILE A 1 81 ? -14.289 16.625 13.805 1 97.25 81 ILE A N 1
ATOM 645 C CA . ILE A 1 81 ? -14.219 17.297 12.508 1 97.25 81 ILE A CA 1
ATOM 646 C C . ILE A 1 81 ? -15.289 16.734 11.578 1 97.25 81 ILE A C 1
ATOM 648 O O . ILE A 1 81 ? -15.695 17.406 10.617 1 97.25 81 ILE A O 1
ATOM 652 N N . LEU A 1 82 ? -15.805 15.562 11.82 1 98.12 82 LEU A N 1
ATOM 653 C CA . LEU A 1 82 ? -16.75 14.883 10.938 1 98.12 82 LEU A CA 1
ATOM 654 C C . LEU A 1 82 ? -18.172 15.352 11.195 1 98.12 82 LEU A C 1
ATOM 656 O O . LEU A 1 82 ? -19.078 15.094 10.391 1 98.12 82 LEU A O 1
ATOM 660 N N . LEU A 1 83 ? -18.422 15.992 12.273 1 97.31 83 LEU A N 1
ATOM 661 C CA . LEU A 1 83 ? -19.781 16.375 12.664 1 97.31 83 LEU A CA 1
ATOM 662 C C . LEU A 1 83 ? -20.344 17.438 11.719 1 97.31 83 LEU A C 1
ATOM 664 O O . LEU A 1 83 ? -19.625 18.375 11.336 1 97.31 83 LEU A O 1
ATOM 668 N N . ASP A 1 84 ? -21.516 17.203 11.391 1 95.81 84 ASP A N 1
ATOM 669 C CA . ASP A 1 84 ? -22.25 18.203 10.602 1 95.81 84 ASP A CA 1
ATOM 670 C C . ASP A 1 84 ? -22.891 19.25 11.508 1 95.81 84 ASP A C 1
ATOM 672 O O . ASP A 1 84 ? -22.938 19.078 12.727 1 95.81 84 ASP A O 1
ATOM 676 N N . GLY A 1 85 ? -23.234 20.344 10.891 1 90.38 85 GLY A N 1
ATOM 677 C CA . GLY A 1 85 ? -23.844 21.469 11.594 1 90.38 85 GLY A CA 1
ATOM 678 C C . GLY A 1 85 ? -23.281 22.812 11.188 1 90.38 85 GLY A C 1
ATOM 679 O O . GLY A 1 85 ? -22.172 22.891 10.664 1 90.38 85 GLY A O 1
ATOM 680 N N . ASP A 1 86 ? -23.938 23.797 11.531 1 86.81 86 ASP A N 1
ATOM 681 C CA . ASP A 1 86 ? -23.547 25.141 11.094 1 86.81 86 ASP A CA 1
ATOM 682 C C . ASP A 1 86 ? -22.297 25.625 11.828 1 86.81 86 ASP A C 1
ATOM 684 O O . ASP A 1 86 ? -21.547 26.438 11.305 1 86.81 86 ASP A O 1
ATOM 688 N N . ASP A 1 87 ? -22.094 25.109 12.961 1 88.12 87 ASP A N 1
ATOM 689 C CA . ASP A 1 87 ? -20.906 25.5 13.727 1 88.12 87 ASP A CA 1
ATOM 690 C C . ASP A 1 87 ? -19.844 24.406 13.672 1 88.12 87 ASP A C 1
ATOM 692 O O . ASP A 1 87 ? -18.938 24.375 14.516 1 88.12 87 ASP A O 1
ATOM 696 N N . GLY A 1 88 ? -20 23.578 12.711 1 93.75 88 GLY A N 1
ATOM 697 C CA . GLY A 1 88 ? -19.078 22.469 12.578 1 93.75 88 GLY A CA 1
ATOM 698 C C . GLY A 1 88 ? -17.688 22.906 12.117 1 93.75 88 GLY A C 1
ATOM 699 O O . GLY A 1 88 ? -17.547 23.969 11.508 1 93.75 88 GLY A O 1
ATOM 700 N N . GLU A 1 89 ? -16.719 22.062 12.414 1 97.25 89 GLU A N 1
ATOM 701 C CA . GLU A 1 89 ? -15.336 22.328 12.023 1 97.25 89 GLU A CA 1
ATOM 702 C C . GLU A 1 89 ? -15.188 22.359 10.5 1 97.25 89 GLU A C 1
ATOM 704 O O . GLU A 1 89 ? -14.305 23.031 9.969 1 97.25 89 GLU A O 1
ATOM 709 N N . LYS A 1 90 ? -16.094 21.703 9.758 1 96.56 90 LYS A N 1
ATOM 710 C CA . LYS A 1 90 ? -16.078 21.641 8.297 1 96.56 90 LYS A CA 1
ATOM 711 C C . LYS A 1 90 ? -16.172 23.031 7.68 1 96.56 90 LYS A C 1
ATOM 713 O O . LYS A 1 90 ? -15.703 23.25 6.559 1 96.56 90 LYS A O 1
ATOM 718 N N . PHE A 1 91 ? -16.719 23.969 8.461 1 95.06 91 PHE A N 1
ATOM 719 C CA . PHE A 1 91 ? -16.953 25.297 7.918 1 95.06 91 PHE A CA 1
ATOM 720 C C . PHE A 1 91 ? -15.914 26.281 8.414 1 95.06 91 PHE A C 1
ATOM 722 O O . PHE A 1 91 ? -15.945 27.469 8.062 1 95.06 91 PHE A O 1
ATOM 729 N N . ALA A 1 92 ? -15.016 25.766 9.266 1 97.12 92 ALA A N 1
ATOM 730 C CA . ALA A 1 92 ? -13.883 26.609 9.617 1 97.12 92 ALA A CA 1
ATOM 731 C C . ALA A 1 92 ? -13.07 26.984 8.383 1 97.12 92 ALA A C 1
ATOM 733 O O . ALA A 1 92 ? -13 26.219 7.418 1 97.12 92 ALA A O 1
ATOM 734 N N . LEU A 1 93 ? -12.406 28.125 8.383 1 95.12 93 LEU A N 1
ATOM 735 C CA . LEU A 1 93 ? -11.68 28.672 7.238 1 95.12 93 LEU A CA 1
ATOM 736 C C . LEU A 1 93 ? -10.633 27.672 6.738 1 95.12 93 LEU A C 1
ATOM 738 O O . LEU A 1 93 ? -10.547 27.406 5.539 1 95.12 93 LEU A O 1
ATOM 742 N N . PRO A 1 94 ? -9.797 27.031 7.602 1 96.12 94 PRO A N 1
ATOM 743 C CA . PRO A 1 94 ? -8.766 26.109 7.121 1 96.12 94 PRO A CA 1
ATOM 744 C C . PRO A 1 94 ? -9.352 24.844 6.52 1 96.12 94 PRO A C 1
ATOM 746 O O . PRO A 1 94 ? -8.656 24.109 5.797 1 96.12 94 PRO A O 1
ATOM 749 N N . ASN A 1 95 ? -10.633 24.516 6.809 1 97 95 ASN A N 1
ATOM 750 C CA . ASN A 1 95 ? -11.227 23.25 6.406 1 97 95 ASN A CA 1
ATOM 751 C C . ASN A 1 95 ? -12.133 23.422 5.191 1 97 95 ASN A C 1
ATOM 753 O O . ASN A 1 95 ? -12.297 22.484 4.402 1 97 95 ASN A O 1
ATOM 757 N N . ARG A 1 96 ? -12.68 24.641 5.059 1 93.81 96 ARG A N 1
ATOM 758 C CA . ARG A 1 96 ? -13.648 24.891 4 1 93.81 96 ARG A CA 1
ATOM 759 C C . ARG A 1 96 ? -13.008 24.766 2.625 1 93.81 96 ARG A C 1
ATOM 761 O O . ARG A 1 96 ? -11.984 25.391 2.352 1 93.81 96 ARG A O 1
ATOM 768 N N . ASN A 1 97 ? -13.617 23.938 1.765 1 90 97 ASN A N 1
ATOM 769 C CA . ASN A 1 97 ? -13.133 23.672 0.415 1 90 97 ASN A CA 1
ATOM 770 C C . ASN A 1 97 ? -11.727 23.062 0.431 1 90 97 ASN A C 1
ATOM 772 O O . ASN A 1 97 ? -10.922 23.344 -0.465 1 90 97 ASN A O 1
ATOM 776 N N . SER A 1 98 ? -11.406 22.406 1.487 1 92.81 98 SER A N 1
ATOM 777 C CA . SER A 1 98 ? -10.047 21.906 1.646 1 92.81 98 SER A CA 1
ATOM 778 C C . SER A 1 98 ? -10.047 20.484 2.207 1 92.81 98 SER A C 1
ATOM 780 O O . SER A 1 98 ? -9.594 19.547 1.543 1 92.81 98 SER A O 1
ATOM 782 N N . VAL A 1 99 ? -10.625 20.344 3.355 1 96.12 99 VAL A N 1
ATOM 783 C CA . VAL A 1 99 ? -10.664 19 3.949 1 96.12 99 VAL A CA 1
ATOM 784 C C . VAL A 1 99 ? -11.664 18.125 3.189 1 96.12 99 VAL A C 1
ATOM 786 O O . VAL A 1 99 ? -12.766 18.578 2.859 1 96.12 99 VAL A O 1
ATOM 789 N N . ARG A 1 100 ? -11.289 16.969 2.854 1 96.69 100 ARG A N 1
ATOM 790 C CA . ARG A 1 100 ? -12.047 15.992 2.08 1 96.69 100 ARG A CA 1
ATOM 791 C C . ARG A 1 100 ? -11.945 14.609 2.703 1 96.69 100 ARG A C 1
ATOM 793 O O . ARG A 1 100 ? -11.336 14.438 3.76 1 96.69 100 ARG A O 1
ATOM 800 N N . GLY A 1 101 ? -12.641 13.641 2.092 1 98.38 101 GLY A N 1
ATOM 801 C CA . GLY A 1 101 ? -12.547 12.25 2.508 1 98.38 101 GLY A CA 1
ATOM 802 C C . GLY A 1 101 ? -13.68 11.828 3.42 1 98.38 101 GLY A C 1
ATOM 803 O O . GLY A 1 101 ? -13.727 10.68 3.877 1 98.38 101 GLY A O 1
ATOM 804 N N . PHE A 1 102 ? -14.672 12.742 3.67 1 98.69 102 PHE A N 1
ATOM 805 C CA . PHE A 1 102 ? -15.789 12.453 4.566 1 98.69 102 PHE A CA 1
ATOM 806 C C . PHE A 1 102 ? -16.578 11.25 4.078 1 98.69 102 PHE A C 1
ATOM 808 O O . PHE A 1 102 ? -16.969 10.391 4.875 1 98.69 102 PHE A O 1
ATOM 815 N N . GLU A 1 103 ? -16.734 11.195 2.781 1 98.5 103 GLU A N 1
ATOM 816 C CA . GLU A 1 103 ? -17.562 10.125 2.211 1 98.5 103 GLU A CA 1
ATOM 817 C C . GLU A 1 103 ? -16.859 8.773 2.344 1 98.5 103 GLU A C 1
ATOM 819 O O . GLU A 1 103 ? -17.516 7.742 2.482 1 98.5 103 GLU A O 1
ATOM 824 N N . VAL A 1 104 ? -15.539 8.805 2.279 1 98.88 104 VAL A N 1
ATOM 825 C CA . VAL A 1 104 ? -14.797 7.57 2.484 1 98.88 104 VAL A CA 1
ATOM 826 C C . VAL A 1 104 ? -15 7.07 3.912 1 98.88 104 VAL A C 1
ATOM 828 O O . VAL A 1 104 ? -15.273 5.887 4.133 1 98.88 104 VAL A O 1
ATOM 831 N N . ILE A 1 105 ? -14.938 7.996 4.898 1 98.94 105 ILE A N 1
ATOM 832 C CA . ILE A 1 105 ? -15.148 7.652 6.301 1 98.94 105 ILE A CA 1
ATOM 833 C C . ILE A 1 105 ? -16.578 7.141 6.504 1 98.94 105 ILE A C 1
ATOM 835 O O . ILE A 1 105 ? -16.781 6.148 7.203 1 98.94 105 ILE A O 1
ATOM 839 N N . ASP A 1 106 ? -17.516 7.789 5.859 1 98.88 106 ASP A N 1
ATOM 840 C CA . ASP A 1 106 ? -18.906 7.371 5.949 1 98.88 106 ASP A CA 1
ATOM 841 C C . ASP A 1 106 ? -19.094 5.93 5.469 1 98.88 106 ASP A C 1
ATOM 843 O O . ASP A 1 106 ? -19.766 5.133 6.113 1 98.88 106 ASP A O 1
ATOM 847 N N . ALA A 1 107 ? -18.5 5.648 4.359 1 98.88 107 ALA A N 1
ATOM 848 C CA . ALA A 1 107 ? -18.625 4.316 3.768 1 98.88 107 ALA A CA 1
ATOM 849 C C . ALA A 1 107 ? -18 3.254 4.66 1 98.88 107 ALA A C 1
ATOM 851 O O . ALA A 1 107 ? -18.562 2.168 4.832 1 98.88 107 ALA A O 1
ATOM 852 N N . ILE A 1 108 ? -16.844 3.576 5.191 1 98.94 108 ILE A N 1
ATOM 853 C CA . ILE A 1 108 ? -16.188 2.654 6.102 1 98.94 108 ILE A CA 1
ATOM 854 C C . ILE A 1 108 ? -17.062 2.4 7.32 1 98.94 108 ILE A C 1
ATOM 856 O O . ILE A 1 108 ? -17.297 1.249 7.703 1 98.94 108 ILE A O 1
ATOM 860 N N . LYS A 1 109 ? -17.547 3.475 7.922 1 98.94 109 LYS A N 1
ATOM 861 C CA . LYS A 1 109 ? -18.391 3.357 9.109 1 98.94 109 LYS A CA 1
ATOM 862 C C . LYS A 1 109 ? -19.641 2.523 8.812 1 98.94 109 LYS A C 1
ATOM 864 O O . LYS A 1 109 ? -20.016 1.657 9.609 1 98.94 109 LYS A O 1
ATOM 869 N N . ALA A 1 110 ? -20.25 2.773 7.719 1 98.81 110 ALA A N 1
ATOM 870 C CA . ALA A 1 110 ? -21.453 2.035 7.352 1 98.81 110 ALA A CA 1
ATOM 871 C C . ALA A 1 110 ? -21.172 0.538 7.266 1 98.81 110 ALA A C 1
ATOM 873 O O . ALA A 1 110 ? -21.953 -0.275 7.773 1 98.81 110 ALA A O 1
ATOM 874 N N . ASP A 1 111 ? -20.109 0.174 6.656 1 98.56 111 ASP A N 1
ATOM 875 C CA . ASP A 1 111 ? -19.766 -1.236 6.52 1 98.56 111 ASP A CA 1
ATOM 876 C C . ASP A 1 111 ? -19.453 -1.862 7.875 1 98.56 111 ASP A C 1
ATOM 878 O O . ASP A 1 111 ? -19.891 -2.979 8.164 1 98.56 111 ASP A O 1
ATOM 882 N N . LEU A 1 112 ? -18.688 -1.143 8.68 1 98.69 112 LEU A N 1
ATOM 883 C CA . LEU A 1 112 ? -18.328 -1.67 9.992 1 98.69 112 LEU A CA 1
ATOM 884 C C . LEU A 1 112 ? -19.547 -1.797 10.891 1 98.69 112 LEU A C 1
ATOM 886 O O . LEU A 1 112 ? -19.641 -2.725 11.695 1 98.69 112 LEU A O 1
ATOM 890 N N . GLU A 1 113 ? -20.516 -0.875 10.773 1 98.56 113 GLU A N 1
ATOM 891 C CA . GLU A 1 113 ? -21.75 -0.972 11.547 1 98.56 113 GLU A CA 1
ATOM 892 C C . GLU A 1 113 ? -22.562 -2.195 11.133 1 98.56 113 GLU A C 1
ATOM 894 O O . GLU A 1 113 ? -23.328 -2.748 11.938 1 98.56 113 GLU A O 1
ATOM 899 N N . SER A 1 114 ? -22.391 -2.639 9.93 1 97.81 114 SER A N 1
ATOM 900 C CA . SER A 1 114 ? -23.094 -3.816 9.445 1 97.81 114 SER A CA 1
ATOM 901 C C . SER A 1 114 ? -22.484 -5.098 10 1 97.81 114 SER A C 1
ATOM 903 O O . SER A 1 114 ? -23.188 -6.098 10.188 1 97.81 114 SER A O 1
ATOM 905 N N . VAL A 1 115 ? -21.234 -5.09 10.336 1 96.25 115 VAL A N 1
ATOM 906 C CA . VAL A 1 115 ? -20.562 -6.328 10.719 1 96.25 115 VAL A CA 1
ATOM 907 C C . VAL A 1 115 ? -20.297 -6.324 12.219 1 96.25 115 VAL A C 1
ATOM 909 O O . VAL A 1 115 ? -20.328 -7.375 12.859 1 96.25 115 VAL A O 1
ATOM 912 N N . CYS A 1 116 ? -19.922 -5.176 12.781 1 97.69 116 CYS A N 1
ATOM 913 C CA . CYS A 1 116 ? -19.719 -5.004 14.211 1 97.69 116 CYS A CA 1
ATOM 914 C C . CYS A 1 116 ? -20.375 -3.727 14.711 1 97.69 116 CYS A C 1
ATOM 916 O O . CYS A 1 116 ? -19.688 -2.766 15.07 1 97.69 116 CYS A O 1
ATOM 918 N N . PRO A 1 117 ? -21.641 -3.76 14.883 1 97.94 117 PRO A N 1
ATOM 919 C CA . PRO A 1 117 ? -22.406 -2.549 15.219 1 97.94 117 PRO A CA 1
ATOM 920 C C . PRO A 1 117 ? -21.984 -1.937 16.547 1 97.94 117 PRO A C 1
ATOM 922 O O . PRO A 1 117 ? -21.812 -2.654 17.531 1 97.94 117 PRO A O 1
ATOM 925 N N . GLU A 1 118 ? -21.734 -0.637 16.516 1 97.12 118 GLU A N 1
ATOM 926 C CA . GLU A 1 118 ? -21.469 0.185 17.703 1 97.12 118 GLU A CA 1
ATOM 927 C C . GLU A 1 118 ? -20.203 -0.259 18.406 1 97.12 118 GLU A C 1
ATOM 929 O O . GLU A 1 118 ? -20.141 -0.261 19.641 1 97.12 118 GLU A O 1
ATOM 934 N N . VAL A 1 119 ? -19.266 -0.652 17.672 1 97.75 119 VAL A N 1
ATOM 935 C CA . VAL A 1 119 ? -18.031 -1.147 18.281 1 97.75 119 VAL A CA 1
ATOM 936 C C . VAL A 1 119 ? -16.875 -0.22 17.922 1 97.75 119 VAL A C 1
ATOM 938 O O . VAL A 1 119 ? -16.125 0.217 18.797 1 97.75 119 VAL A O 1
ATOM 941 N N . VAL A 1 120 ? -16.75 0.143 16.625 1 97.81 120 VAL A N 1
ATOM 942 C CA . VAL A 1 120 ? -15.602 0.899 16.156 1 97.81 120 VAL A CA 1
ATOM 943 C C . VAL A 1 120 ? -15.945 2.387 16.109 1 97.81 120 VAL A C 1
ATOM 945 O O . VAL A 1 120 ? -16.953 2.783 15.539 1 97.81 120 VAL A O 1
ATOM 948 N N . SER A 1 121 ? -15.133 3.184 16.719 1 96.56 121 SER A N 1
ATOM 949 C CA . SER A 1 121 ? -15.367 4.625 16.734 1 96.56 121 SER A CA 1
ATOM 950 C C . SER A 1 121 ? -14.977 5.273 15.414 1 96.56 121 SER A C 1
ATOM 952 O O . SER A 1 121 ? -14.156 4.73 14.672 1 96.56 121 SER A O 1
ATOM 954 N N . CYS A 1 122 ? -15.57 6.43 15.109 1 97.69 122 CYS A N 1
ATOM 955 C CA . CYS A 1 122 ? -15.211 7.234 13.953 1 97.69 122 CYS A CA 1
ATOM 956 C C . CYS A 1 122 ? -13.773 7.738 14.062 1 97.69 122 CYS A C 1
ATOM 958 O O . CYS A 1 122 ? -13.055 7.801 13.062 1 97.69 122 CYS A O 1
ATOM 960 N N . ALA A 1 123 ? -13.391 8.078 15.273 1 96.56 123 ALA A N 1
ATOM 961 C CA . ALA A 1 123 ? -12.039 8.586 15.516 1 96.56 123 ALA A CA 1
ATOM 962 C C . ALA A 1 123 ? -10.984 7.566 15.117 1 96.56 123 ALA A C 1
ATOM 964 O O . ALA A 1 123 ? -9.992 7.91 14.469 1 96.56 123 ALA A O 1
ATOM 965 N N . ASP A 1 124 ? -11.211 6.316 15.484 1 96.88 124 ASP A N 1
ATOM 966 C CA . ASP A 1 124 ? -10.266 5.258 15.133 1 96.88 124 ASP A CA 1
ATOM 967 C C . ASP A 1 124 ? -10.281 4.996 13.625 1 96.88 124 ASP A C 1
ATOM 969 O O . ASP A 1 124 ? -9.242 4.68 13.039 1 96.88 124 ASP A O 1
ATOM 973 N N . ILE A 1 125 ? -11.453 5.133 12.984 1 98.69 125 ILE A N 1
ATOM 974 C CA . ILE A 1 125 ? -11.547 4.965 11.539 1 98.69 125 ILE A CA 1
ATOM 975 C C . ILE A 1 125 ? -10.719 6.039 10.836 1 98.69 125 ILE A C 1
ATOM 977 O O . ILE A 1 125 ? -9.977 5.746 9.898 1 98.69 125 ILE A O 1
ATOM 981 N N . VAL A 1 126 ? -10.789 7.27 11.312 1 98.56 126 VAL A N 1
ATOM 982 C CA . VAL A 1 126 ? -10.047 8.375 10.719 1 98.56 126 VAL A CA 1
ATOM 983 C C . VAL A 1 126 ? -8.547 8.117 10.844 1 98.56 126 VAL A C 1
ATOM 985 O O . VAL A 1 126 ? -7.797 8.289 9.875 1 98.56 126 VAL A O 1
ATOM 988 N N . ALA A 1 127 ? -8.117 7.688 12 1 97.94 127 ALA A N 1
ATOM 989 C CA . ALA A 1 127 ? -6.703 7.438 12.25 1 97.94 127 ALA A CA 1
ATOM 990 C C . ALA A 1 127 ? -6.18 6.316 11.352 1 97.94 127 ALA A C 1
ATOM 992 O O . ALA A 1 127 ? -5.121 6.449 10.734 1 97.94 127 ALA A O 1
ATOM 993 N N . LEU A 1 128 ? -6.949 5.258 11.25 1 98.44 128 LEU A N 1
ATOM 994 C CA . LEU A 1 128 ? -6.535 4.117 10.438 1 98.44 128 LEU A CA 1
ATOM 995 C C . LEU A 1 128 ? -6.539 4.477 8.953 1 98.44 128 LEU A C 1
ATOM 997 O O . LEU A 1 128 ? -5.629 4.09 8.211 1 98.44 128 LEU A O 1
ATOM 1001 N N . ALA A 1 129 ? -7.566 5.176 8.516 1 98.94 129 ALA A N 1
ATOM 1002 C CA . ALA A 1 129 ? -7.66 5.57 7.109 1 98.94 129 ALA A CA 1
ATOM 1003 C C . ALA A 1 129 ? -6.469 6.43 6.699 1 98.94 129 ALA A C 1
ATOM 1005 O O . ALA A 1 129 ? -5.93 6.27 5.602 1 98.94 129 ALA A O 1
ATOM 1006 N N . ALA A 1 130 ? -6.066 7.289 7.582 1 98.88 130 ALA A N 1
ATOM 1007 C CA . ALA A 1 130 ? -4.895 8.117 7.309 1 98.88 130 ALA A CA 1
ATOM 1008 C C . ALA A 1 130 ? -3.645 7.262 7.133 1 98.88 130 ALA A C 1
ATOM 1010 O O . ALA A 1 130 ? -2.84 7.504 6.23 1 98.88 130 ALA A O 1
ATOM 1011 N N . SER A 1 131 ? -3.479 6.301 7.988 1 98.69 131 SER A N 1
ATOM 1012 C CA . SER A 1 131 ? -2.299 5.445 7.922 1 98.69 131 SER A CA 1
ATOM 1013 C C . SER A 1 131 ? -2.254 4.66 6.617 1 98.69 131 SER A C 1
ATOM 1015 O O . SER A 1 131 ? -1.188 4.504 6.016 1 98.69 131 SER A O 1
ATOM 1017 N N . TYR A 1 132 ? -3.379 4.16 6.125 1 98.75 132 TYR A N 1
ATOM 1018 C CA . TYR A 1 132 ? -3.42 3.443 4.855 1 98.75 132 TYR A CA 1
ATOM 1019 C C . TYR A 1 132 ? -3.188 4.391 3.688 1 98.75 132 TYR A C 1
ATOM 1021 O O . TYR A 1 132 ? -2.59 4.008 2.678 1 98.75 132 TYR A O 1
ATOM 1029 N N . GLY A 1 133 ? -3.691 5.598 3.812 1 98.81 133 GLY A N 1
ATOM 1030 C CA . GLY A 1 133 ? -3.393 6.59 2.789 1 98.81 133 GLY A CA 1
ATOM 1031 C C . GLY A 1 133 ? -1.906 6.82 2.6 1 98.81 133 GLY A C 1
ATOM 1032 O O . GLY A 1 133 ? -1.424 6.895 1.467 1 98.81 133 GLY A O 1
ATOM 1033 N N . VAL A 1 134 ? -1.22 6.875 3.738 1 98.81 134 VAL A N 1
ATOM 1034 C CA . VAL A 1 134 ? 0.23 7.039 3.715 1 98.81 134 VAL A CA 1
ATOM 1035 C C . VAL A 1 134 ? 0.88 5.801 3.105 1 98.81 134 VAL A C 1
ATOM 1037 O O . VAL A 1 134 ? 1.715 5.91 2.203 1 98.81 134 VAL A O 1
ATOM 1040 N N . LEU A 1 135 ? 0.42 4.703 3.512 1 98.31 135 LEU A N 1
ATOM 1041 C CA . LEU A 1 135 ? 1.01 3.443 3.078 1 98.31 135 LEU A CA 1
ATOM 1042 C C . LEU A 1 135 ? 0.846 3.254 1.573 1 98.31 135 LEU A C 1
ATOM 1044 O O . LEU A 1 135 ? 1.814 2.949 0.873 1 98.31 135 LEU A O 1
ATOM 1048 N N . PHE A 1 136 ? -0.312 3.477 1.064 1 98.19 136 PHE A N 1
ATOM 1049 C CA . PHE A 1 136 ? -0.603 3.217 -0.34 1 98.19 136 PHE A CA 1
ATOM 1050 C C . PHE A 1 136 ? -0.017 4.309 -1.226 1 98.19 136 PHE A C 1
ATOM 1052 O O . PHE A 1 136 ? -0.018 4.191 -2.453 1 98.19 136 PHE A O 1
ATOM 1059 N N . SER A 1 137 ? 0.551 5.348 -0.593 1 98.5 137 SER A N 1
ATOM 1060 C CA . SER A 1 137 ? 1.312 6.355 -1.326 1 98.5 137 SER A CA 1
ATOM 1061 C C . SER A 1 137 ? 2.80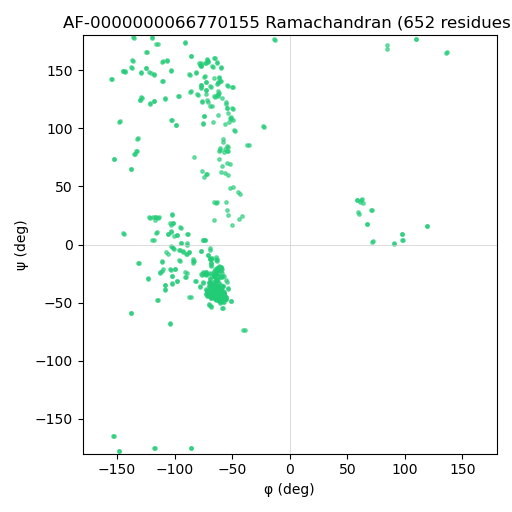3 6.035 -1.319 1 98.5 137 SER A C 1
ATOM 1063 O O . SER A 1 137 ? 3.609 6.805 -1.844 1 98.5 137 SER A O 1
ATOM 1065 N N . GLY A 1 138 ? 3.111 4.949 -0.71 1 97.75 138 GLY A N 1
ATOM 1066 C CA . GLY A 1 138 ? 4.504 4.535 -0.664 1 97.75 138 GLY A CA 1
ATOM 1067 C C . GLY A 1 138 ? 5.199 4.926 0.627 1 97.75 138 GLY A C 1
ATOM 1068 O O . GLY A 1 138 ? 6.414 4.754 0.76 1 97.75 138 GLY A O 1
ATOM 1069 N N . GLY A 1 139 ? 4.441 5.422 1.633 1 98.5 139 GLY A N 1
ATOM 1070 C CA . GLY A 1 139 ? 4.996 5.844 2.91 1 98.5 139 GLY A CA 1
ATOM 1071 C C . GLY A 1 139 ? 5.133 4.707 3.904 1 98.5 139 GLY A C 1
ATOM 1072 O O . GLY A 1 139 ? 4.895 3.547 3.564 1 98.5 139 GLY A O 1
ATOM 1073 N N . PRO A 1 140 ? 5.527 5.074 5.086 1 97.44 140 PRO A N 1
ATOM 1074 C CA . PRO A 1 140 ? 5.785 4.035 6.086 1 97.44 140 PRO A CA 1
ATOM 1075 C C . PRO A 1 140 ? 4.504 3.412 6.633 1 97.44 140 PRO A C 1
ATOM 1077 O O . PRO A 1 140 ? 3.498 4.105 6.797 1 97.44 140 PRO A O 1
ATOM 1080 N N . TYR A 1 141 ? 4.672 2.139 6.879 1 93.5 141 TYR A N 1
ATOM 1081 C CA . TYR A 1 141 ? 3.705 1.491 7.762 1 93.5 141 TYR A CA 1
ATOM 1082 C C . TYR A 1 141 ? 3.98 1.836 9.219 1 93.5 141 TYR A C 1
ATOM 1084 O O . TYR A 1 141 ? 5.137 1.898 9.641 1 93.5 141 TYR A O 1
ATOM 1092 N N . TYR A 1 142 ? 2.98 2.107 9.961 1 95.12 142 TYR A N 1
ATOM 1093 C CA . TYR A 1 142 ? 3.115 2.26 11.406 1 95.12 142 TYR A CA 1
ATOM 1094 C C . TYR A 1 142 ? 1.881 1.733 12.125 1 95.12 142 TYR A C 1
ATOM 1096 O O . TYR A 1 142 ? 0.778 1.75 11.578 1 95.12 142 TYR A O 1
ATOM 1104 N N . ASP A 1 143 ? 2.102 1.235 13.344 1 93.44 143 ASP A N 1
ATOM 1105 C CA . ASP A 1 143 ? 1.006 0.721 14.156 1 93.44 143 ASP A CA 1
ATOM 1106 C C . ASP A 1 143 ? 0.162 1.859 14.727 1 93.44 143 ASP A C 1
ATOM 1108 O O . ASP A 1 143 ? 0.616 2.598 15.602 1 93.44 143 ASP A O 1
ATOM 1112 N N . VAL A 1 144 ? -1.04 1.952 14.211 1 96.19 144 VAL A N 1
ATOM 1113 C CA . VAL A 1 144 ? -1.977 2.93 14.758 1 96.19 144 VAL A CA 1
ATOM 1114 C C . VAL A 1 144 ? -2.537 2.426 16.094 1 96.19 144 VAL A C 1
ATOM 1116 O O . VAL A 1 144 ? -3.037 1.301 16.172 1 96.19 144 VAL A O 1
ATOM 1119 N N . LEU A 1 145 ? -2.367 3.211 17.109 1 94.88 145 LEU A N 1
ATOM 1120 C CA . LEU A 1 145 ? -2.982 2.869 18.391 1 94.88 145 LEU A CA 1
ATOM 1121 C C . LEU A 1 145 ? -4.477 3.186 18.375 1 94.88 145 LEU A C 1
ATOM 1123 O O . LEU A 1 145 ? -4.887 4.227 17.859 1 94.88 145 LEU A O 1
ATOM 1127 N N . LEU A 1 146 ? -5.266 2.238 18.875 1 94.69 146 LEU A N 1
ATOM 1128 C CA . LEU A 1 146 ? -6.719 2.32 18.766 1 94.69 146 LEU A CA 1
ATOM 1129 C C . LEU A 1 146 ? -7.383 2.238 20.125 1 94.69 146 LEU A C 1
ATOM 1131 O O . LEU A 1 146 ? -6.762 1.799 21.109 1 94.69 146 LEU A O 1
ATOM 1135 N N . GLY A 1 147 ? -8.695 2.625 20.094 1 92.69 147 GLY A N 1
ATOM 1136 C CA . GLY A 1 147 ? -9.477 2.662 21.328 1 92.69 147 GLY A CA 1
ATOM 1137 C C . GLY A 1 147 ? -10.008 4.043 21.656 1 92.69 147 GLY A C 1
ATOM 1138 O O . GLY A 1 147 ? -10.461 4.293 22.766 1 92.69 147 GLY A O 1
ATOM 1139 N N . ARG A 1 148 ? -10.016 4.98 20.688 1 92.56 148 ARG A N 1
ATOM 1140 C CA . ARG A 1 148 ? -10.523 6.336 20.859 1 92.56 148 ARG A CA 1
ATOM 1141 C C . ARG A 1 148 ? -12.047 6.348 20.906 1 92.56 148 ARG A C 1
ATOM 1143 O O . ARG A 1 148 ? -12.703 5.438 20.391 1 92.56 148 ARG A O 1
ATOM 1150 N N . ARG A 1 149 ? -12.508 7.379 21.531 1 92.94 149 ARG A N 1
ATOM 1151 C CA . ARG A 1 149 ? -13.938 7.664 21.484 1 92.94 149 ARG A CA 1
ATOM 1152 C C . ARG A 1 149 ? -14.227 8.914 20.656 1 92.94 149 ARG A C 1
ATOM 1154 O O . ARG A 1 149 ? -13.336 9.742 20.453 1 92.94 149 ARG A O 1
ATOM 1161 N N . ASP A 1 150 ? -15.445 8.984 20.188 1 94.56 150 ASP A N 1
ATOM 1162 C CA . ASP A 1 150 ? -15.852 10.078 19.312 1 94.56 150 ASP A CA 1
ATOM 1163 C C . ASP A 1 150 ? -16.312 11.289 20.125 1 94.56 150 ASP A C 1
ATOM 1165 O O . ASP A 1 150 ? -17.109 11.156 21.047 1 94.56 150 ASP A O 1
ATOM 1169 N N . GLY A 1 151 ? -15.797 12.445 19.766 1 92.38 151 GLY A N 1
ATOM 1170 C CA . GLY A 1 151 ? -16.297 13.672 20.359 1 92.38 151 GLY A CA 1
ATOM 1171 C C . GLY A 1 151 ? -17.734 13.961 20 1 92.38 151 GLY A C 1
ATOM 1172 O O . GLY A 1 151 ? -18.25 13.461 19 1 92.38 151 GLY A O 1
ATOM 1173 N N . LEU A 1 152 ? -18.391 14.836 20.828 1 91.94 152 LEU A N 1
ATOM 1174 C CA . LEU A 1 152 ? -19.812 15.094 20.641 1 91.94 152 LEU A CA 1
ATOM 1175 C C . LEU A 1 152 ? -20.047 16.516 20.141 1 91.94 152 LEU A C 1
ATOM 1177 O O . LEU A 1 152 ? -21.141 16.844 19.688 1 91.94 152 LEU A O 1
ATOM 1181 N N . VAL A 1 153 ? -19.047 17.281 20.25 1 91.88 153 VAL A N 1
ATOM 1182 C CA . VAL A 1 153 ? -19.203 18.688 19.938 1 91.88 153 VAL A CA 1
ATOM 1183 C C . VAL A 1 153 ? -18.125 19.125 18.953 1 91.88 153 VAL A C 1
ATOM 1185 O O . VAL A 1 153 ? -16.938 18.906 19.203 1 91.88 153 VAL A O 1
ATOM 1188 N N . ALA A 1 154 ? -18.578 19.703 17.891 1 93.81 154 ALA A N 1
ATOM 1189 C CA . ALA A 1 154 ? -17.641 20.312 16.953 1 93.81 154 ALA A CA 1
ATOM 1190 C C . ALA A 1 154 ? -17.141 21.656 17.484 1 93.81 154 ALA A C 1
ATOM 1192 O O . ALA A 1 154 ? -17.812 22.312 18.297 1 93.81 154 ALA A O 1
ATOM 1193 N N . ASN A 1 155 ? -16 22.047 17.062 1 94.81 155 ASN A N 1
ATOM 1194 C CA . ASN A 1 155 ? -15.344 23.266 17.547 1 94.81 155 ASN A CA 1
ATOM 1195 C C . ASN A 1 155 ? -14.805 24.109 16.391 1 94.81 155 ASN A C 1
ATOM 1197 O O . ASN A 1 155 ? -13.602 24.109 16.141 1 94.81 155 ASN A O 1
ATOM 1201 N N . GLN A 1 156 ? -15.688 24.891 15.75 1 96.88 156 GLN A N 1
ATOM 1202 C CA . GLN A 1 156 ? -15.312 25.703 14.594 1 96.88 156 GLN A CA 1
ATOM 1203 C C . GLN A 1 156 ? -14.289 26.766 14.977 1 96.88 156 GLN A C 1
ATOM 1205 O O . GLN A 1 156 ? -13.328 27 14.242 1 96.88 156 GLN A O 1
ATOM 1210 N N . SER A 1 157 ? -14.516 27.438 16.125 1 96.69 157 SER A N 1
ATOM 1211 C CA . SER A 1 157 ? -13.602 28.469 16.594 1 96.69 157 SER A CA 1
ATOM 1212 C C . SER A 1 157 ? -12.219 27.891 16.875 1 96.69 157 SER A C 1
ATOM 1214 O O . SER A 1 157 ? -11.203 28.516 16.578 1 96.69 157 SER A O 1
ATOM 1216 N N . GLY A 1 158 ? -12.203 26.719 17.516 1 95.56 158 GLY A N 1
ATOM 1217 C CA . GLY A 1 158 ? -10.938 26.047 17.75 1 95.56 158 GLY A CA 1
ATOM 1218 C C . GLY A 1 158 ? -10.188 25.703 16.469 1 95.56 158 GLY A C 1
ATOM 1219 O O . GLY A 1 158 ? -8.969 25.828 16.406 1 95.56 158 GLY A O 1
ATOM 1220 N N . ALA A 1 159 ? -10.938 25.297 15.438 1 97.12 159 ALA A N 1
ATOM 1221 C CA . ALA A 1 159 ? -10.336 25 14.141 1 97.12 159 ALA A CA 1
ATOM 1222 C C . ALA A 1 159 ? -9.766 26.266 13.508 1 97.12 159 ALA A C 1
ATOM 1224 O O . ALA A 1 159 ? -8.68 26.25 12.922 1 97.12 159 ALA A O 1
ATOM 1225 N N . ASN A 1 160 ? -10.453 27.359 13.633 1 97.06 160 ASN A N 1
ATOM 1226 C CA . ASN A 1 160 ? -10.016 28.625 13.055 1 97.06 160 ASN A CA 1
ATOM 1227 C C . ASN A 1 160 ? -8.742 29.125 13.727 1 97.06 160 ASN A C 1
ATOM 1229 O O . ASN A 1 160 ? -7.895 29.75 13.07 1 97.06 160 ASN A O 1
ATOM 1233 N N . SER A 1 161 ? -8.609 28.828 14.969 1 95.88 161 SER A N 1
ATOM 1234 C CA . SER A 1 161 ? -7.504 29.422 15.711 1 95.88 161 SER A CA 1
ATOM 1235 C C . SER A 1 161 ? -6.367 28.406 15.891 1 95.88 161 SER A C 1
ATOM 1237 O O . SER A 1 161 ? -5.199 28.797 15.977 1 95.88 161 SER A O 1
ATOM 1239 N N . GLY A 1 162 ? -6.688 27.172 16.031 1 95.25 162 GLY A N 1
ATOM 1240 C CA . GLY A 1 162 ? -5.715 26.172 16.453 1 95.25 162 GLY A CA 1
ATOM 1241 C C . GLY A 1 162 ? -4.969 25.547 15.297 1 95.25 162 GLY A C 1
ATOM 1242 O O . GLY A 1 162 ? -3.861 25.031 15.469 1 95.25 162 GLY A O 1
ATOM 1243 N N . LEU A 1 163 ? -5.496 25.531 14.102 1 97.56 163 LEU A N 1
ATOM 1244 C CA . LEU A 1 163 ? -4.867 24.906 12.945 1 97.56 163 LEU A CA 1
ATOM 1245 C C . LEU A 1 163 ? -3.795 25.797 12.344 1 97.56 163 LEU A C 1
ATOM 1247 O O . LEU A 1 163 ? -4.031 27 12.125 1 97.56 163 LEU A O 1
ATOM 1251 N N . PRO A 1 164 ? -2.578 25.234 12.133 1 97.38 164 PRO A N 1
ATOM 1252 C CA . PRO A 1 164 ? -1.549 26.047 11.469 1 97.38 164 PRO A CA 1
ATOM 1253 C C . PRO A 1 164 ? -1.963 26.5 10.07 1 97.38 164 PRO A C 1
ATOM 1255 O O . PRO A 1 164 ? -2.582 25.734 9.328 1 97.38 164 PRO A O 1
ATOM 1258 N N . SER A 1 165 ? -1.596 27.766 9.781 1 96.12 165 SER A N 1
ATOM 1259 C CA . SER A 1 165 ? -1.897 28.359 8.484 1 96.12 165 SER A CA 1
ATOM 1260 C C . SER A 1 165 ? -0.665 28.391 7.59 1 96.12 165 SER A C 1
ATOM 1262 O O . SER A 1 165 ? 0.456 28.562 8.07 1 96.12 165 SER A O 1
ATOM 1264 N N . PRO A 1 166 ? -0.93 28.297 6.25 1 97 166 PRO A N 1
ATOM 1265 C CA . PRO A 1 166 ? 0.215 28.375 5.34 1 97 166 PRO A CA 1
ATOM 1266 C C . PRO A 1 166 ? 0.836 29.766 5.293 1 97 166 PRO A C 1
ATOM 1268 O O . PRO A 1 166 ? 1.91 29.953 4.715 1 97 166 PRO A O 1
ATOM 1271 N N . PHE A 1 167 ? 0.277 30.719 5.984 1 96.31 167 PHE A N 1
ATOM 1272 C CA . PHE A 1 167 ? 0.73 32.094 5.93 1 96.31 167 PHE A CA 1
ATOM 1273 C C . PHE A 1 167 ? 1.458 32.5 7.215 1 96.31 167 PHE A C 1
ATOM 1275 O O . PHE A 1 167 ? 2.033 33.562 7.309 1 96.31 167 PHE A O 1
ATOM 1282 N N . GLU A 1 168 ? 1.436 31.609 8.195 1 97.5 168 GLU A N 1
ATOM 1283 C CA . GLU A 1 168 ? 1.981 31.938 9.516 1 97.5 168 GLU A CA 1
ATOM 1284 C C . GLU A 1 168 ? 3.498 31.781 9.539 1 97.5 168 GLU A C 1
ATOM 1286 O O . GLU A 1 168 ? 4.043 30.891 8.867 1 97.5 168 GLU A O 1
ATOM 1291 N N . PRO A 1 169 ? 4.141 32.656 10.375 1 97.75 169 PRO A N 1
ATOM 1292 C CA . PRO A 1 169 ? 5.574 32.469 10.602 1 97.75 169 PRO A CA 1
ATOM 1293 C C . PRO A 1 169 ? 5.879 31.125 11.289 1 97.75 169 PRO A C 1
ATOM 1295 O O . PRO A 1 169 ? 5.027 30.578 12 1 97.75 169 PRO A O 1
ATOM 1298 N N . ILE A 1 170 ? 7.105 30.641 11.109 1 98.69 170 ILE A N 1
ATOM 1299 C CA . ILE A 1 170 ? 7.52 29.328 11.602 1 98.69 170 ILE A CA 1
ATOM 1300 C C . ILE A 1 170 ? 7.371 29.281 13.117 1 98.69 170 ILE A C 1
ATOM 1302 O O . ILE A 1 170 ? 6.906 28.281 13.672 1 98.69 170 ILE A O 1
ATOM 1306 N N . ASP A 1 171 ? 7.676 30.375 13.812 1 98.62 171 ASP A N 1
ATOM 1307 C CA . ASP A 1 171 ? 7.57 30.391 15.266 1 98.62 171 ASP A CA 1
ATOM 1308 C C . ASP A 1 171 ? 6.121 30.203 15.719 1 98.62 171 ASP A C 1
ATOM 1310 O O . ASP A 1 171 ? 5.859 29.547 16.719 1 98.62 171 ASP A O 1
ATOM 1314 N N . SER A 1 172 ? 5.223 30.844 15.023 1 98.44 172 SER A N 1
ATOM 1315 C CA . SER A 1 172 ? 3.809 30.672 15.336 1 98.44 172 SER A CA 1
ATOM 1316 C C . SER A 1 172 ? 3.359 29.234 15.148 1 98.44 172 SER A C 1
ATOM 1318 O O . SER A 1 172 ? 2.598 28.703 15.961 1 98.44 172 SER A O 1
ATOM 1320 N N . ILE A 1 173 ? 3.844 28.578 14.109 1 98.62 173 ILE A N 1
ATOM 1321 C CA . ILE A 1 173 ? 3.506 27.188 13.828 1 98.62 173 ILE A CA 1
ATOM 1322 C C . ILE A 1 173 ? 4.086 26.297 14.922 1 98.62 173 ILE A C 1
ATOM 1324 O O . ILE A 1 173 ? 3.398 25.406 15.43 1 98.62 173 ILE A O 1
ATOM 1328 N N . ILE A 1 174 ? 5.32 26.562 15.32 1 98.69 174 ILE A N 1
ATOM 1329 C CA . ILE A 1 174 ? 5.957 25.812 16.391 1 98.69 174 ILE A CA 1
ATOM 1330 C C . ILE A 1 174 ? 5.133 25.938 17.672 1 98.69 174 ILE A C 1
ATOM 1332 O O . ILE A 1 174 ? 4.93 24.938 18.391 1 98.69 174 ILE A O 1
ATOM 1336 N N . HIS A 1 175 ? 4.605 27.109 17.969 1 98.12 175 HIS A N 1
ATOM 1337 C CA . HIS A 1 175 ? 3.793 27.344 19.156 1 98.12 175 HIS A CA 1
ATOM 1338 C C . HIS A 1 175 ? 2.5 26.531 19.109 1 98.12 175 HIS A C 1
ATOM 1340 O O . HIS A 1 175 ? 2.047 26 20.125 1 98.12 175 HIS A O 1
ATOM 1346 N N . LYS A 1 176 ? 1.91 26.453 17.969 1 97.19 176 LYS A N 1
ATOM 1347 C CA . LYS A 1 176 ? 0.67 25.688 17.812 1 97.19 176 LYS A CA 1
ATOM 1348 C C . LYS A 1 176 ? 0.917 24.203 18 1 97.19 176 LYS A C 1
ATOM 1350 O O . LYS A 1 176 ? 0.083 23.484 18.562 1 97.19 176 LYS A O 1
ATOM 1355 N N . PHE A 1 177 ? 2.035 23.703 17.484 1 97.62 177 PHE A N 1
ATOM 1356 C CA . PHE A 1 177 ? 2.398 22.312 17.703 1 97.62 177 PHE A CA 1
ATOM 1357 C C . PHE A 1 177 ? 2.654 22.047 19.188 1 97.62 177 PHE A C 1
ATOM 1359 O O . PHE A 1 177 ? 2.234 21.016 19.719 1 97.62 177 PHE A O 1
ATOM 1366 N N . ALA A 1 178 ? 3.322 22.984 19.828 1 96.5 178 ALA A N 1
ATOM 1367 C CA . ALA A 1 178 ? 3.602 22.844 21.25 1 96.5 178 ALA A CA 1
ATOM 1368 C C . ALA A 1 178 ? 2.307 22.766 22.062 1 96.5 178 ALA A C 1
ATOM 1370 O O . ALA A 1 178 ? 2.238 22.062 23.078 1 96.5 178 ALA A O 1
ATOM 1371 N N . ALA A 1 179 ? 1.325 23.422 21.625 1 94.19 179 ALA A N 1
ATOM 1372 C CA . ALA A 1 179 ? 0.039 23.484 22.312 1 94.19 179 ALA A CA 1
ATOM 1373 C C . ALA A 1 179 ? -0.628 22.109 22.344 1 94.19 179 ALA A C 1
ATOM 1375 O O . ALA A 1 179 ? -1.517 21.859 23.156 1 94.19 179 ALA A O 1
ATOM 1376 N N . VAL A 1 180 ? -0.217 21.219 21.438 1 93.25 180 VAL A N 1
ATOM 1377 C CA . VAL A 1 180 ? -0.779 19.875 21.422 1 93.25 180 VAL A CA 1
ATOM 1378 C C . VAL A 1 180 ? 0.313 18.859 21.734 1 93.25 180 VAL A C 1
ATOM 1380 O O . VAL A 1 180 ? 0.288 17.734 21.219 1 93.25 180 VAL A O 1
ATOM 1383 N N . ASP A 1 181 ? 1.346 19.312 22.406 1 93.06 181 ASP A N 1
ATOM 1384 C CA . ASP A 1 181 ? 2.404 18.484 22.984 1 93.06 181 ASP A CA 1
ATOM 1385 C C . ASP A 1 181 ? 3.295 17.891 21.891 1 93.06 181 ASP A C 1
ATOM 1387 O O . ASP A 1 181 ? 3.754 16.75 22.016 1 93.06 181 ASP A O 1
ATOM 1391 N N . LEU A 1 182 ? 3.422 18.578 20.797 1 96.62 182 LEU A N 1
ATOM 1392 C CA . LEU A 1 182 ? 4.391 18.25 19.766 1 96.62 182 LEU A CA 1
ATOM 1393 C C . LEU A 1 182 ? 5.543 19.25 19.766 1 96.62 182 LEU A C 1
ATOM 1395 O O . LEU A 1 182 ? 5.445 20.328 20.359 1 96.62 182 LEU A O 1
ATOM 1399 N N . ASN A 1 183 ? 6.656 18.828 19.203 1 98 183 ASN A N 1
ATOM 1400 C CA . ASN A 1 183 ? 7.84 19.688 19.266 1 98 183 ASN A CA 1
ATOM 1401 C C . ASN A 1 183 ? 8.289 20.109 17.875 1 98 183 ASN A C 1
ATOM 1403 O O . ASN A 1 183 ? 7.59 19.875 16.891 1 98 183 ASN A O 1
ATOM 1407 N N . THR A 1 184 ? 9.406 20.812 17.812 1 98.69 184 THR A N 1
ATOM 1408 C CA . THR A 1 184 ? 9.914 21.406 16.562 1 98.69 184 THR A CA 1
ATOM 1409 C C . THR A 1 184 ? 10.211 20.312 15.539 1 98.69 184 THR A C 1
ATOM 1411 O O . THR A 1 184 ? 9.969 20.5 14.344 1 98.69 184 THR A O 1
ATOM 1414 N N . THR A 1 185 ? 10.734 19.188 16 1 98.81 185 THR A N 1
ATOM 1415 C CA . THR A 1 185 ? 10.984 18.078 15.094 1 98.81 185 THR A CA 1
ATOM 1416 C C . THR A 1 185 ? 9.68 17.594 14.453 1 98.81 185 THR A C 1
ATOM 1418 O O . THR A 1 185 ? 9.633 17.344 13.25 1 98.81 185 THR A O 1
ATOM 1421 N N . ASP A 1 186 ? 8.648 17.562 15.234 1 98.69 186 ASP A N 1
ATOM 1422 C CA . ASP A 1 186 ? 7.344 17.156 14.727 1 98.69 186 ASP A CA 1
ATOM 1423 C C . ASP A 1 186 ? 6.832 18.125 13.664 1 98.69 186 ASP A C 1
ATOM 1425 O O . ASP A 1 186 ? 6.188 17.719 12.703 1 98.69 186 ASP A O 1
ATOM 1429 N N . VAL A 1 187 ? 7.102 19.406 13.844 1 98.88 187 VAL A N 1
ATOM 1430 C CA . VAL A 1 187 ? 6.703 20.422 12.867 1 98.88 187 VAL A CA 1
ATOM 1431 C C . VAL A 1 187 ? 7.301 20.078 11.5 1 98.88 187 VAL A C 1
ATOM 1433 O O . VAL A 1 187 ? 6.582 20.031 10.5 1 98.88 187 VAL A O 1
ATOM 1436 N N . VAL A 1 188 ? 8.57 19.812 11.523 1 98.94 188 VAL A N 1
ATOM 1437 C CA . VAL A 1 188 ? 9.281 19.594 10.266 1 98.94 188 VAL A CA 1
ATOM 1438 C C . VAL A 1 188 ? 8.859 18.25 9.664 1 98.94 188 VAL A C 1
ATOM 1440 O O . VAL A 1 188 ? 8.555 18.172 8.477 1 98.94 188 VAL A O 1
ATOM 1443 N N . VAL A 1 189 ? 8.75 17.219 10.523 1 98.81 189 VAL A N 1
ATOM 1444 C CA . VAL A 1 189 ? 8.477 15.867 10.07 1 98.81 189 VAL A CA 1
ATOM 1445 C C . VAL A 1 189 ? 7.055 15.781 9.523 1 98.81 189 VAL A C 1
ATOM 1447 O O . VAL A 1 189 ? 6.828 15.234 8.438 1 98.81 189 VAL A O 1
ATOM 1450 N N . LEU A 1 190 ? 6.094 16.312 10.211 1 98.81 190 LEU A N 1
ATOM 1451 C CA . LEU A 1 190 ? 4.703 16.219 9.781 1 98.81 190 LEU A CA 1
ATOM 1452 C C . LEU A 1 190 ? 4.43 17.125 8.586 1 98.81 190 LEU A C 1
ATOM 1454 O O . LEU A 1 190 ? 3.549 16.844 7.777 1 98.81 190 LEU A O 1
ATOM 1458 N N . SER A 1 191 ? 5.227 18.219 8.43 1 98.88 191 SER A N 1
ATOM 1459 C CA . SER A 1 191 ? 5.129 19.031 7.215 1 98.88 191 SER A CA 1
ATOM 1460 C C . SER A 1 191 ? 5.535 18.234 5.98 1 98.88 191 SER A C 1
ATOM 1462 O O . SER A 1 191 ? 5.078 18.516 4.875 1 98.88 191 SER A O 1
ATOM 1464 N N . GLY A 1 192 ? 6.383 17.188 6.227 1 98.81 192 GLY A N 1
ATOM 1465 C CA . GLY A 1 192 ? 6.793 16.328 5.133 1 98.81 192 GLY A CA 1
ATOM 1466 C C . GLY A 1 192 ? 5.641 15.562 4.508 1 98.81 192 GLY A C 1
ATOM 1467 O O . GLY A 1 192 ? 5.766 15.031 3.402 1 98.81 192 GLY A O 1
ATOM 1468 N N . ALA A 1 193 ? 4.469 15.555 5.215 1 98.75 193 ALA A N 1
ATOM 1469 C CA . ALA A 1 193 ? 3.264 14.961 4.645 1 98.75 193 ALA A CA 1
ATOM 1470 C C . ALA A 1 193 ? 2.848 15.68 3.365 1 98.75 193 ALA A C 1
ATOM 1472 O O . ALA A 1 193 ? 2.146 15.109 2.525 1 98.75 193 ALA A O 1
ATOM 1473 N N . HIS A 1 194 ? 3.332 16.891 3.166 1 98.81 194 HIS A N 1
ATOM 1474 C CA . HIS A 1 194 ? 3.027 17.688 1.977 1 98.81 194 HIS A CA 1
ATOM 1475 C C . HIS A 1 194 ? 3.766 17.141 0.755 1 98.81 194 HIS A C 1
ATOM 1477 O O . HIS A 1 194 ? 3.648 17.688 -0.341 1 98.81 194 HIS A O 1
ATOM 1483 N N . THR A 1 195 ? 4.488 16 0.913 1 98.81 195 THR A N 1
ATOM 1484 C CA . THR A 1 195 ? 5.031 15.32 -0.257 1 98.81 195 THR A CA 1
ATOM 1485 C C . THR A 1 195 ? 3.914 14.711 -1.098 1 98.81 195 THR A C 1
ATOM 1487 O O . THR A 1 195 ? 4.133 14.344 -2.254 1 98.81 195 THR A O 1
ATOM 1490 N N . ILE A 1 196 ? 2.729 14.602 -0.48 1 98.62 196 ILE A N 1
ATOM 1491 C CA . ILE A 1 196 ? 1.531 14.242 -1.233 1 98.62 196 ILE A CA 1
ATOM 1492 C C . ILE A 1 196 ? 0.452 15.305 -1.022 1 98.62 196 ILE A C 1
ATOM 1494 O O . ILE A 1 196 ? 0.464 16.016 -0.019 1 98.62 196 ILE A O 1
ATOM 1498 N N . GLY A 1 197 ? -0.455 15.461 -2.062 1 97.94 197 GLY A N 1
ATOM 1499 C CA . GLY A 1 197 ? -1.551 16.406 -1.951 1 97.94 197 GLY A CA 1
ATOM 1500 C C . GLY A 1 197 ? -1.387 17.625 -2.852 1 97.94 197 GLY A C 1
ATOM 1501 O O . GLY A 1 197 ? -0.376 17.75 -3.547 1 97.94 197 GLY A O 1
ATOM 1502 N N . ARG A 1 198 ? -2.361 18.453 -2.834 1 97.88 198 ARG A N 1
ATOM 1503 C CA . ARG A 1 198 ? -2.43 19.656 -3.646 1 97.88 198 ARG A CA 1
ATOM 1504 C C . ARG A 1 198 ? -2.934 20.844 -2.828 1 97.88 198 ARG A C 1
ATOM 1506 O O . ARG A 1 198 ? -3.576 20.656 -1.792 1 97.88 198 ARG A O 1
ATOM 1513 N N . ALA A 1 199 ? -2.623 21.969 -3.279 1 97.44 199 ALA A N 1
ATOM 1514 C CA . ALA A 1 199 ? -3.123 23.203 -2.66 1 97.44 199 ALA A CA 1
ATOM 1515 C C . ALA A 1 199 ? -3.75 24.125 -3.699 1 97.44 199 ALA A C 1
ATOM 1517 O O . ALA A 1 199 ? -3.291 24.188 -4.844 1 97.44 199 ALA A O 1
ATOM 1518 N N . ARG A 1 200 ? -4.719 24.844 -3.283 1 96.81 200 ARG A N 1
ATOM 1519 C CA . ARG A 1 200 ? -5.375 25.828 -4.141 1 96.81 200 ARG A CA 1
ATOM 1520 C C . ARG A 1 200 ? -4.527 27.078 -4.281 1 96.81 200 ARG A C 1
ATOM 1522 O O . ARG A 1 200 ? -3.805 27.453 -3.355 1 96.81 200 ARG A O 1
ATOM 1529 N N . CYS A 1 201 ? -4.73 27.75 -5.395 1 97.19 201 CYS A N 1
ATOM 1530 C CA . CYS A 1 201 ? -4.02 29 -5.676 1 97.19 201 CYS A CA 1
ATOM 1531 C C . CYS A 1 201 ? -4.215 30 -4.551 1 97.19 201 CYS A C 1
ATOM 1533 O O . CYS A 1 201 ? -3.297 30.75 -4.215 1 97.19 201 CYS A O 1
ATOM 1535 N N . ALA A 1 202 ? -5.328 29.953 -3.932 1 95.25 202 ALA A N 1
ATOM 1536 C CA . ALA A 1 202 ? -5.664 30.891 -2.869 1 95.25 202 ALA A CA 1
ATOM 1537 C C . ALA A 1 202 ? -4.68 30.781 -1.707 1 95.25 202 ALA A C 1
ATOM 1539 O O . ALA A 1 202 ? -4.48 31.75 -0.96 1 95.25 202 ALA A O 1
ATOM 1540 N N . LEU A 1 203 ? -4.027 29.672 -1.609 1 96.31 203 LEU A N 1
ATOM 1541 C CA . LEU A 1 203 ? -3.211 29.406 -0.431 1 96.31 203 LEU A CA 1
ATOM 1542 C C . LEU A 1 203 ? -1.753 29.781 -0.685 1 96.31 203 LEU A C 1
ATOM 1544 O O . LEU A 1 203 ? -0.928 29.734 0.23 1 96.31 203 LEU A O 1
ATOM 1548 N N . PHE A 1 204 ? -1.451 30.203 -1.986 1 97.12 204 PHE A N 1
ATOM 1549 C CA . PHE A 1 204 ? -0.058 30.562 -2.225 1 97.12 204 PHE A CA 1
ATOM 1550 C C . PHE A 1 204 ? 0.043 31.719 -3.199 1 97.12 204 PHE A C 1
ATOM 1552 O O . PHE A 1 204 ? 1.141 32.094 -3.629 1 97.12 204 PHE A O 1
ATOM 1559 N N . SER A 1 205 ? -1.027 32.375 -3.559 1 95.56 205 SER A N 1
ATOM 1560 C CA . SER A 1 205 ? -1.031 33.5 -4.484 1 95.56 205 SER A CA 1
ATOM 1561 C C . SER A 1 205 ? -0.23 34.688 -3.93 1 95.56 205 SER A C 1
ATOM 1563 O O . SER A 1 205 ? 0.309 35.5 -4.691 1 95.56 205 SER A O 1
ATOM 1565 N N . ASN A 1 206 ? -0.204 34.781 -2.611 1 93.88 206 ASN A N 1
ATOM 1566 C CA . ASN A 1 206 ? 0.561 35.844 -1.97 1 93.88 206 ASN A CA 1
ATOM 1567 C C . ASN A 1 206 ? 2.039 35.781 -2.346 1 93.88 206 ASN A C 1
ATOM 1569 O O . ASN A 1 206 ? 2.752 36.781 -2.256 1 93.88 206 ASN A O 1
ATOM 1573 N N . ARG A 1 207 ? 2.488 34.625 -2.781 1 97 207 ARG A N 1
ATOM 1574 C CA . ARG A 1 207 ? 3.895 34.469 -3.131 1 97 207 ARG A CA 1
ATOM 1575 C C . ARG A 1 207 ? 4.141 34.812 -4.598 1 97 207 ARG A C 1
ATOM 1577 O O . ARG A 1 207 ? 5.289 34.938 -5.027 1 97 207 ARG A O 1
ATOM 1584 N N . LEU A 1 208 ? 3.072 35.031 -5.367 1 96.75 208 LEU A N 1
ATOM 1585 C CA . LEU A 1 208 ? 3.178 35.125 -6.82 1 96.75 208 LEU A CA 1
ATOM 1586 C C . LEU A 1 208 ? 3.104 36.594 -7.273 1 96.75 208 LEU A C 1
ATOM 1588 O O . LEU A 1 208 ? 3.463 36.906 -8.406 1 96.75 208 LEU A O 1
ATOM 1592 N N . SER A 1 209 ? 2.547 37.312 -6.422 1 91.81 209 SER A N 1
ATOM 1593 C CA . SER A 1 209 ? 2.395 38.75 -6.762 1 91.81 209 SER A CA 1
ATOM 1594 C C . SER A 1 209 ? 2.309 39.594 -5.508 1 91.81 209 SER A C 1
ATOM 1596 O O . SER A 1 209 ? 1.848 39.125 -4.461 1 91.81 209 SER A O 1
ATOM 1598 N N . ASN A 1 210 ? 2.906 40.781 -5.547 1 87.44 210 ASN A N 1
ATOM 1599 C CA . ASN A 1 210 ? 2.838 41.781 -4.465 1 87.44 210 ASN A CA 1
ATOM 1600 C C . ASN A 1 210 ? 3.375 41.188 -3.156 1 87.44 210 ASN A C 1
ATOM 1602 O O . ASN A 1 210 ? 2.764 41.375 -2.102 1 87.44 210 ASN A O 1
ATOM 1606 N N . PHE A 1 211 ? 4.371 40.438 -3.285 1 88.81 211 PHE A N 1
ATOM 1607 C CA . PHE A 1 211 ? 4.953 39.781 -2.131 1 88.81 211 PHE A CA 1
ATOM 1608 C C . PHE A 1 211 ? 5.426 40.781 -1.095 1 88.81 211 PHE A C 1
ATOM 1610 O O . PHE A 1 211 ? 5.152 40.625 0.098 1 88.81 211 PHE A O 1
ATOM 1617 N N . SER A 1 212 ? 6.102 41.812 -1.602 1 87.5 212 SER A N 1
ATOM 1618 C CA . SER A 1 212 ? 6.543 42.906 -0.752 1 87.5 212 SER A CA 1
ATOM 1619 C C . SER A 1 212 ? 6.562 44.219 -1.52 1 87.5 212 SER A C 1
ATOM 1621 O O . SER A 1 212 ? 6.148 44.281 -2.68 1 87.5 212 SER A O 1
ATOM 1623 N N . ALA A 1 213 ? 7.012 45.25 -0.792 1 90.38 213 ALA A N 1
ATOM 1624 C CA . ALA A 1 213 ? 7.109 46.562 -1.41 1 90.38 213 ALA A CA 1
ATOM 1625 C C . ALA A 1 213 ? 8.156 46.562 -2.52 1 90.38 213 ALA A C 1
ATOM 1627 O O . ALA A 1 213 ? 8.031 47.312 -3.49 1 90.38 213 ALA A O 1
ATOM 1628 N N . THR A 1 214 ? 9.109 45.719 -2.377 1 90.31 214 THR A N 1
ATOM 1629 C CA . THR A 1 214 ? 10.234 45.781 -3.295 1 90.31 214 THR A CA 1
ATOM 1630 C C . THR A 1 214 ? 10.219 44.562 -4.23 1 90.31 214 THR A C 1
ATOM 1632 O O . THR A 1 214 ? 10.875 44.562 -5.277 1 90.31 214 THR A O 1
ATOM 1635 N N . GLU A 1 215 ? 9.508 43.531 -3.734 1 89.25 215 GLU A N 1
ATOM 1636 C CA . GLU A 1 215 ? 9.508 42.281 -4.52 1 89.25 215 GLU A CA 1
ATOM 1637 C C . GLU A 1 215 ? 8.094 41.875 -4.922 1 89.25 215 GLU A C 1
ATOM 1639 O O . GLU A 1 215 ? 7.234 41.656 -4.066 1 89.25 215 GLU A O 1
ATOM 1644 N N . SER A 1 216 ? 7.902 41.781 -6.16 1 91.88 216 SER A N 1
ATOM 1645 C CA . SER A 1 216 ? 6.598 41.344 -6.645 1 91.88 216 SER A CA 1
ATOM 1646 C C . SER A 1 216 ? 6.359 39.875 -6.359 1 91.88 216 SER A C 1
ATOM 1648 O O . SER A 1 216 ? 5.266 39.5 -5.949 1 91.88 216 SER A O 1
ATOM 1650 N N . VAL A 1 217 ? 7.398 39.094 -6.633 1 96.69 217 VAL A N 1
ATOM 1651 C CA . VAL A 1 217 ? 7.336 37.656 -6.402 1 96.69 217 VAL A CA 1
ATOM 1652 C C . VAL A 1 217 ? 8.25 37.281 -5.242 1 96.69 217 VAL A C 1
ATOM 1654 O O . VAL A 1 217 ? 9.312 37.875 -5.062 1 96.69 217 VAL A O 1
ATOM 1657 N N . ASP A 1 218 ? 7.777 36.344 -4.406 1 97.31 218 ASP A N 1
ATOM 1658 C CA . ASP A 1 218 ? 8.609 35.844 -3.314 1 97.31 218 ASP A CA 1
ATOM 1659 C C . ASP A 1 218 ? 9.984 35.438 -3.82 1 97.31 218 ASP A C 1
ATOM 1661 O O . ASP A 1 218 ? 10.109 34.531 -4.656 1 97.31 218 ASP A O 1
ATOM 1665 N N . PRO A 1 219 ? 11.023 36.062 -3.369 1 96.88 219 PRO A N 1
ATOM 1666 C CA . PRO A 1 219 ? 12.359 35.812 -3.891 1 96.88 219 PRO A CA 1
ATOM 1667 C C . PRO A 1 219 ? 12.859 34.406 -3.523 1 96.88 219 PRO A C 1
ATOM 1669 O O . PRO A 1 219 ? 13.875 33.938 -4.055 1 96.88 219 PRO A O 1
ATOM 1672 N N . THR A 1 220 ? 12.125 33.75 -2.576 1 97.62 220 THR A N 1
ATOM 1673 C CA . THR A 1 220 ? 12.516 32.375 -2.197 1 97.62 220 THR A CA 1
ATOM 1674 C C . THR A 1 220 ? 11.727 31.344 -2.998 1 97.62 220 THR A C 1
ATOM 1676 O O . THR A 1 220 ? 11.633 30.188 -2.598 1 97.62 220 THR A O 1
ATOM 1679 N N . LEU A 1 221 ? 11.109 31.812 -4.012 1 98.38 221 LEU A N 1
ATOM 1680 C CA . LEU A 1 221 ? 10.43 30.922 -4.945 1 98.38 221 LEU A CA 1
ATOM 1681 C C . LEU A 1 221 ? 11.188 30.844 -6.27 1 98.38 221 LEU A C 1
ATOM 1683 O O . LEU A 1 221 ? 11.484 31.875 -6.879 1 98.38 221 LEU A O 1
ATOM 1687 N N . ASP A 1 222 ? 11.508 29.594 -6.668 1 98.25 222 ASP A N 1
ATOM 1688 C CA . ASP A 1 222 ? 12.188 29.391 -7.941 1 98.25 222 ASP A CA 1
ATOM 1689 C C . ASP A 1 222 ? 11.477 30.125 -9.078 1 98.25 222 ASP A C 1
ATOM 1691 O O . ASP A 1 222 ? 10.258 30.031 -9.211 1 98.25 222 ASP A O 1
ATOM 1695 N N . ALA A 1 223 ? 12.227 30.797 -9.914 1 97.44 223 ALA A N 1
ATOM 1696 C CA . ALA A 1 223 ? 11.664 31.656 -10.938 1 97.44 223 ALA A CA 1
ATOM 1697 C C . ALA A 1 223 ? 10.82 30.859 -11.938 1 97.44 223 ALA A C 1
ATOM 1699 O O . ALA A 1 223 ? 9.766 31.328 -12.367 1 97.44 223 ALA A O 1
ATOM 1700 N N . GLY A 1 224 ? 11.367 29.75 -12.344 1 98.06 224 GLY A N 1
ATOM 1701 C CA . GLY A 1 224 ? 10.617 28.922 -13.266 1 98.06 224 GLY A CA 1
ATOM 1702 C C . GLY A 1 224 ? 9.312 28.422 -12.688 1 98.06 224 GLY A C 1
ATOM 1703 O O . GLY A 1 224 ? 8.281 28.422 -13.375 1 98.06 224 GLY A O 1
ATOM 1704 N N . LEU A 1 225 ? 9.383 28.016 -11.477 1 98.25 225 LEU A N 1
ATOM 1705 C CA . LEU A 1 225 ? 8.164 27.578 -10.805 1 98.25 225 LEU A CA 1
ATOM 1706 C C . LEU A 1 225 ? 7.188 28.734 -10.633 1 98.25 225 LEU A C 1
ATOM 1708 O O . LEU A 1 225 ? 5.98 28.562 -10.844 1 98.25 225 LEU A O 1
ATOM 1712 N N . ALA A 1 226 ? 7.656 29.891 -10.281 1 98.06 226 ALA A N 1
ATOM 1713 C CA . ALA A 1 226 ? 6.809 31.062 -10.125 1 98.06 226 ALA A CA 1
ATOM 1714 C C . ALA A 1 226 ? 6.047 31.375 -11.406 1 98.06 226 ALA A C 1
ATOM 1716 O O . ALA A 1 226 ? 4.84 31.625 -11.383 1 98.06 226 ALA A O 1
ATOM 1717 N N . GLU A 1 227 ? 6.742 31.312 -12.484 1 97.69 227 GLU A N 1
ATOM 1718 C CA . GLU A 1 227 ? 6.121 31.594 -13.773 1 97.69 227 GLU A CA 1
ATOM 1719 C C . GLU A 1 227 ? 5.031 30.578 -14.094 1 97.69 227 GLU A C 1
ATOM 1721 O O . GLU A 1 227 ? 3.941 30.938 -14.539 1 97.69 227 GLU A O 1
ATOM 1726 N N . SER A 1 228 ? 5.332 29.359 -13.891 1 98 228 SER A N 1
ATOM 1727 C CA . SER A 1 228 ? 4.363 28.297 -14.133 1 98 228 SER A CA 1
ATOM 1728 C C . SER A 1 228 ? 3.125 28.453 -13.258 1 98 228 SER A C 1
ATOM 1730 O O . SER A 1 228 ? 2.002 28.25 -13.719 1 98 228 SER A O 1
ATOM 1732 N N . LEU A 1 229 ? 3.328 28.828 -12.047 1 98.19 229 LEU A N 1
ATOM 1733 C CA . LEU A 1 229 ? 2.225 28.984 -11.102 1 98.19 229 LEU A CA 1
ATOM 1734 C C . LEU A 1 229 ? 1.397 30.219 -11.43 1 98.19 229 LEU A C 1
ATOM 1736 O O . LEU A 1 229 ? 0.175 30.203 -11.273 1 98.19 229 LEU A O 1
ATOM 1740 N N . GLN A 1 230 ? 2.064 31.297 -11.828 1 97.25 230 GLN A N 1
ATOM 1741 C CA . GLN A 1 230 ? 1.343 32.5 -12.25 1 97.25 230 GLN A CA 1
ATOM 1742 C C . GLN A 1 230 ? 0.411 32.188 -13.422 1 97.25 230 GLN A C 1
ATOM 1744 O O . GLN A 1 230 ? -0.726 32.656 -13.453 1 97.25 230 GLN A O 1
ATOM 1749 N N . SER A 1 231 ? 0.935 31.375 -14.32 1 97.62 231 SER A N 1
ATOM 1750 C CA . SER A 1 231 ? 0.116 30.969 -15.461 1 97.62 231 SER A CA 1
ATOM 1751 C C . SER A 1 231 ? -1.065 30.109 -15.016 1 97.62 231 SER A C 1
ATOM 1753 O O . SER A 1 231 ? -2.178 30.266 -15.523 1 97.62 231 SER A O 1
ATOM 1755 N N . LEU A 1 232 ? -0.828 29.25 -14.094 1 97.44 232 LEU A N 1
ATOM 1756 C CA . LEU A 1 232 ? -1.868 28.359 -13.586 1 97.44 232 LEU A CA 1
ATOM 1757 C C . LEU A 1 232 ? -2.969 29.156 -12.891 1 97.44 232 LEU A C 1
ATOM 1759 O O . LEU A 1 232 ? -4.152 28.844 -13.039 1 97.44 232 LEU A O 1
ATOM 1763 N N . CYS A 1 233 ? -2.584 30.125 -12.148 1 96.75 233 CYS A N 1
ATOM 1764 C CA . CYS A 1 233 ? -3.514 30.812 -11.266 1 96.75 233 CYS A CA 1
ATOM 1765 C C . CYS A 1 233 ? -4.125 32.031 -11.953 1 96.75 233 CYS A C 1
ATOM 1767 O O . CYS A 1 233 ? -5.039 32.656 -11.422 1 96.75 233 CYS A O 1
ATOM 1769 N N . ALA A 1 234 ? -3.676 32.344 -13.102 1 93.38 234 ALA A N 1
ATOM 1770 C CA . ALA A 1 234 ? -4.117 33.531 -13.812 1 93.38 234 ALA A CA 1
ATOM 1771 C C . ALA A 1 234 ? -5.605 33.469 -14.133 1 93.38 234 ALA A C 1
ATOM 1773 O O . ALA A 1 234 ? -6.074 32.5 -14.734 1 93.38 234 ALA A O 1
ATOM 1774 N N . GLY A 1 235 ? -6.328 34.5 -13.766 1 89.19 235 GLY A N 1
ATOM 1775 C CA . GLY A 1 235 ? -7.723 34.656 -14.156 1 89.19 235 GLY A CA 1
ATOM 1776 C C . GLY A 1 235 ? -8.648 33.688 -13.43 1 89.19 235 GLY A C 1
ATOM 1777 O O . GLY A 1 235 ? -9.828 33.594 -13.758 1 89.19 235 GLY A O 1
ATOM 1778 N N . GLY A 1 236 ? -8.164 32.906 -12.547 1 86.88 236 GLY A N 1
ATOM 1779 C CA . GLY A 1 236 ? -9 31.938 -11.867 1 86.88 236 GLY A CA 1
ATOM 1780 C C . GLY A 1 236 ? -9.609 32.469 -10.578 1 86.88 236 GLY A C 1
ATOM 1781 O O . GLY A 1 236 ? -9.359 33.594 -10.188 1 86.88 236 GLY A O 1
ATOM 1782 N N . ASP A 1 237 ? -10.508 31.688 -9.93 1 91.69 237 ASP A N 1
ATOM 1783 C CA . ASP A 1 237 ? -11.18 32.031 -8.688 1 91.69 237 ASP A CA 1
ATOM 1784 C C . ASP A 1 237 ? -10.375 31.578 -7.473 1 91.69 237 ASP A C 1
ATOM 1786 O O . ASP A 1 237 ? -10.875 31.594 -6.348 1 91.69 237 ASP A O 1
ATOM 1790 N N . GLY A 1 238 ? -9.141 31.141 -7.754 1 93.38 238 GLY A N 1
ATOM 1791 C CA . GLY A 1 238 ? -8.273 30.734 -6.664 1 93.38 238 GLY A CA 1
ATOM 1792 C C . GLY A 1 238 ? -8.391 29.266 -6.324 1 93.38 238 GLY A C 1
ATOM 1793 O O . GLY A 1 238 ? -7.664 28.75 -5.465 1 93.38 238 GLY A O 1
ATOM 1794 N N . ASN A 1 239 ? -9.242 28.531 -7.051 1 94.12 239 ASN A N 1
ATOM 1795 C CA . ASN A 1 239 ? -9.5 27.141 -6.688 1 94.12 239 ASN A CA 1
ATOM 1796 C C . ASN A 1 239 ? -8.719 26.172 -7.574 1 94.12 239 ASN A C 1
ATOM 1798 O O . ASN A 1 239 ? -8.75 24.953 -7.359 1 94.12 239 ASN A O 1
ATOM 1802 N N . GLN A 1 240 ? -7.98 26.75 -8.57 1 96 240 GLN A N 1
ATOM 1803 C CA . GLN A 1 240 ? -7.039 25.891 -9.281 1 96 240 GLN A CA 1
ATOM 1804 C C . GLN A 1 240 ? -5.977 25.328 -8.336 1 96 240 GLN A C 1
ATOM 1806 O O . GLN A 1 240 ? -5.578 26 -7.383 1 96 240 GLN A O 1
ATOM 1811 N N . THR A 1 241 ? -5.578 24.078 -8.586 1 96.88 241 THR A N 1
ATOM 1812 C CA . THR A 1 241 ? -4.699 23.438 -7.613 1 96.88 241 THR A CA 1
ATOM 1813 C C . THR A 1 241 ? -3.35 23.094 -8.242 1 96.88 241 THR A C 1
ATOM 1815 O O . THR A 1 241 ? -3.254 22.922 -9.453 1 96.88 241 THR A O 1
ATOM 1818 N N . SER A 1 242 ? -2.387 23.188 -7.465 1 98.06 242 SER A N 1
ATOM 1819 C CA . SER A 1 242 ? -1.055 22.688 -7.785 1 98.06 242 SER A CA 1
ATOM 1820 C C . SER A 1 242 ? -0.6 21.641 -6.766 1 98.06 242 SER A C 1
ATOM 1822 O O . SER A 1 242 ? -0.978 21.703 -5.594 1 98.06 242 SER A O 1
ATOM 1824 N N . ALA A 1 243 ? 0.21 20.672 -7.281 1 98.38 243 ALA A N 1
ATOM 1825 C CA . ALA A 1 243 ? 0.789 19.688 -6.359 1 98.38 243 ALA A CA 1
ATOM 1826 C C . ALA A 1 243 ? 1.701 20.375 -5.344 1 98.38 243 ALA A C 1
ATOM 1828 O O . ALA A 1 243 ? 2.439 21.297 -5.688 1 98.38 243 ALA A O 1
ATOM 1829 N N . LEU A 1 244 ? 1.633 19.922 -4.074 1 98.56 244 LEU A N 1
ATOM 1830 C CA . LEU A 1 244 ? 2.527 20.438 -3.035 1 98.56 244 LEU A CA 1
ATOM 1831 C C . LEU A 1 244 ? 3.965 20 -3.301 1 98.56 244 LEU A C 1
ATOM 1833 O O . LEU A 1 244 ? 4.902 20.766 -3.064 1 98.56 244 LEU A O 1
ATOM 1837 N N . ASP A 1 245 ? 4.133 18.812 -3.725 1 98.5 245 ASP A N 1
ATOM 1838 C CA . ASP A 1 245 ? 5.383 18.266 -4.242 1 98.5 245 ASP A CA 1
ATOM 1839 C C . ASP A 1 245 ? 5.359 18.203 -5.77 1 98.5 245 ASP A C 1
ATOM 1841 O O . ASP A 1 245 ? 4.746 17.297 -6.344 1 98.5 245 ASP A O 1
ATOM 1845 N N . VAL A 1 246 ? 6.121 19.094 -6.398 1 97.31 246 VAL A N 1
ATOM 1846 C CA . VAL A 1 246 ? 6.027 19.234 -7.848 1 97.31 246 VAL A CA 1
ATOM 1847 C C . VAL A 1 246 ? 6.902 18.188 -8.523 1 97.31 246 VAL A C 1
ATOM 1849 O O . VAL A 1 246 ? 6.777 17.953 -9.727 1 97.31 246 VAL A O 1
ATOM 1852 N N . SER A 1 247 ? 7.758 17.547 -7.758 1 97.56 247 SER A N 1
ATOM 1853 C CA . SER A 1 247 ? 8.688 16.578 -8.328 1 97.56 247 SER A CA 1
ATOM 1854 C C . SER A 1 247 ? 8.062 15.195 -8.406 1 97.56 247 SER A C 1
ATOM 1856 O O . SER A 1 247 ? 8.156 14.523 -9.43 1 97.56 247 SER A O 1
ATOM 1858 N N . THR A 1 248 ? 7.387 14.75 -7.328 1 97.12 248 THR A N 1
ATOM 1859 C CA . THR A 1 248 ? 6.766 13.438 -7.242 1 97.12 248 THR A CA 1
ATOM 1860 C C . THR A 1 248 ? 5.395 13.531 -6.582 1 97.12 248 THR A C 1
ATOM 1862 O O . THR A 1 248 ? 5.168 12.945 -5.52 1 97.12 248 THR A O 1
ATOM 1865 N N . PRO A 1 249 ? 4.375 14.203 -7.156 1 95.56 249 PRO A N 1
ATOM 1866 C CA . PRO A 1 249 ? 3.129 14.625 -6.512 1 95.56 249 PRO A CA 1
ATOM 1867 C C . PRO A 1 249 ? 2.33 13.453 -5.945 1 95.56 249 PRO A C 1
ATOM 1869 O O . PRO A 1 249 ? 1.479 13.648 -5.074 1 95.56 249 PRO A O 1
ATOM 1872 N N . ASN A 1 250 ? 2.535 12.164 -6.352 1 93.56 250 ASN A N 1
ATOM 1873 C CA . ASN A 1 250 ? 1.695 11.055 -5.914 1 93.56 250 ASN A CA 1
ATOM 1874 C C . ASN A 1 250 ? 2.518 9.969 -5.223 1 93.56 250 ASN A C 1
ATOM 1876 O O . ASN A 1 250 ? 2.066 8.828 -5.098 1 93.56 250 ASN A O 1
ATOM 1880 N N . ALA A 1 251 ? 3.658 10.43 -4.727 1 97.25 251 ALA A N 1
ATOM 1881 C CA . ALA A 1 251 ? 4.531 9.492 -4.027 1 97.25 251 ALA A CA 1
ATOM 1882 C C . ALA A 1 251 ? 4.965 10.047 -2.676 1 97.25 251 ALA A C 1
ATOM 1884 O O . ALA A 1 251 ? 5.461 11.172 -2.59 1 97.25 251 ALA A O 1
ATOM 1885 N N . PHE A 1 252 ? 4.688 9.273 -1.645 1 98.62 252 PHE A N 1
ATOM 1886 C CA . PHE A 1 252 ? 5.207 9.648 -0.335 1 98.62 252 PHE A CA 1
ATOM 1887 C C . PHE A 1 252 ? 6.699 9.352 -0.24 1 98.62 252 PHE A C 1
ATOM 1889 O O . PHE A 1 252 ? 7.109 8.195 -0.171 1 98.62 252 PHE A O 1
ATOM 1896 N N . ASP A 1 253 ? 7.5 10.359 -0.331 1 98.12 253 ASP A N 1
ATOM 1897 C CA . ASP A 1 253 ? 8.961 10.281 -0.28 1 98.12 253 ASP A CA 1
ATOM 1898 C C . ASP A 1 253 ? 9.562 11.578 0.253 1 98.12 253 ASP A C 1
ATOM 1900 O O . ASP A 1 253 ? 8.875 12.359 0.916 1 98.12 253 ASP A O 1
ATOM 1904 N N . ASN A 1 254 ? 10.898 11.805 0.075 1 98.56 254 ASN A N 1
ATOM 1905 C CA . ASN A 1 254 ? 11.508 12.977 0.69 1 98.56 254 ASN A CA 1
ATOM 1906 C C . ASN A 1 254 ? 11.711 14.102 -0.324 1 98.56 254 ASN A C 1
ATOM 1908 O O . ASN A 1 254 ? 12.5 15.023 -0.087 1 98.56 254 ASN A O 1
ATOM 1912 N N . ALA A 1 255 ? 11 14.016 -1.441 1 98.69 255 ALA A N 1
ATOM 1913 C CA . ALA A 1 255 ? 11.141 15.039 -2.473 1 98.69 255 ALA A CA 1
ATOM 1914 C C . ALA A 1 255 ? 10.672 16.406 -1.964 1 98.69 255 ALA A C 1
ATOM 1916 O O . ALA A 1 255 ? 11.211 17.438 -2.35 1 98.69 255 ALA A O 1
ATOM 1917 N N . TYR A 1 256 ? 9.711 16.375 -1.06 1 98.81 256 TYR A N 1
ATOM 1918 C CA . TYR A 1 256 ? 9.242 17.594 -0.419 1 98.81 256 TYR A CA 1
ATOM 1919 C C . TYR A 1 256 ? 10.414 18.406 0.135 1 98.81 256 TYR A C 1
ATOM 1921 O O . TYR A 1 256 ? 10.547 19.594 -0.151 1 98.81 256 TYR A O 1
ATOM 1929 N N . TYR A 1 257 ? 11.281 17.75 0.848 1 98.94 257 TYR A N 1
ATOM 1930 C CA . TYR A 1 257 ? 12.406 18.438 1.476 1 98.94 257 TYR A CA 1
ATOM 1931 C C . TYR A 1 257 ? 13.43 18.875 0.435 1 98.94 257 TYR A C 1
ATOM 1933 O O . TYR A 1 257 ? 14.008 19.953 0.536 1 98.94 257 TYR A O 1
ATOM 1941 N N . LYS A 1 258 ? 13.672 18.016 -0.553 1 98.88 258 LYS A N 1
ATOM 1942 C CA . LYS A 1 258 ? 14.586 18.375 -1.632 1 98.88 258 LYS A CA 1
ATOM 1943 C C . LYS A 1 258 ? 14.102 19.609 -2.385 1 98.88 258 LYS A C 1
ATOM 1945 O O . LYS A 1 258 ? 14.898 20.469 -2.754 1 98.88 258 LYS A O 1
ATOM 1950 N N . ASN A 1 259 ? 12.867 19.656 -2.598 1 98.88 259 ASN A N 1
ATOM 1951 C CA . ASN A 1 259 ? 12.273 20.812 -3.26 1 98.88 259 ASN A CA 1
ATOM 1952 C C . ASN A 1 259 ? 12.5 22.094 -2.471 1 98.88 259 ASN A C 1
ATOM 1954 O O . ASN A 1 259 ? 12.734 23.156 -3.055 1 98.88 259 ASN A O 1
ATOM 1958 N N . LEU A 1 260 ? 12.422 21.969 -1.139 1 98.94 260 LEU A N 1
ATOM 1959 C CA . LEU A 1 260 ? 12.625 23.156 -0.314 1 98.94 260 LEU A CA 1
ATOM 1960 C C . LEU A 1 260 ? 14.039 23.703 -0.489 1 98.94 260 LEU A C 1
ATOM 1962 O O . LEU A 1 260 ? 14.242 24.922 -0.51 1 98.94 260 LEU A O 1
ATOM 1966 N N . LEU A 1 261 ? 15.031 22.859 -0.654 1 98.81 261 LEU A N 1
ATOM 1967 C CA . LEU A 1 261 ? 16.406 23.281 -0.881 1 98.81 261 LEU A CA 1
ATOM 1968 C C . LEU A 1 261 ? 16.547 24 -2.223 1 98.81 261 LEU A C 1
ATOM 1970 O O . LEU A 1 261 ? 17.438 24.828 -2.4 1 98.81 261 LEU A O 1
ATOM 1974 N N . LEU A 1 262 ? 15.625 23.734 -3.121 1 98.62 262 LEU A N 1
ATOM 1975 C CA . LEU A 1 262 ? 15.68 24.297 -4.469 1 98.62 262 LEU A CA 1
ATOM 1976 C C . LEU A 1 262 ? 14.688 25.438 -4.617 1 98.62 262 LEU A C 1
ATOM 1978 O O . LEU A 1 262 ? 14.367 25.844 -5.738 1 98.62 262 LEU A O 1
ATOM 1982 N N . GLU A 1 263 ? 14.109 25.891 -3.463 1 98.56 263 GLU A N 1
ATOM 1983 C CA . GLU A 1 263 ? 13.156 27 -3.418 1 98.56 263 GLU A CA 1
ATOM 1984 C C . GLU A 1 263 ? 11.898 26.656 -4.219 1 98.56 263 GLU A C 1
ATOM 1986 O O . GLU A 1 263 ? 11.375 27.516 -4.945 1 98.56 263 GLU A O 1
ATOM 1991 N N . LYS A 1 264 ? 11.531 25.469 -4.09 1 98.75 264 LYS A N 1
ATOM 1992 C CA . LYS A 1 264 ? 10.328 25 -4.789 1 98.75 264 LYS A CA 1
ATOM 1993 C C . LYS A 1 264 ? 9.227 24.625 -3.805 1 98.75 264 LYS A C 1
ATOM 1995 O O . LYS A 1 264 ? 8.367 23.797 -4.113 1 98.75 264 LYS A O 1
ATOM 2000 N N . GLY A 1 265 ? 9.273 25.156 -2.609 1 98.62 265 GLY A N 1
ATOM 2001 C CA . GLY A 1 265 ? 8.164 25.016 -1.682 1 98.62 265 GLY A CA 1
ATOM 2002 C C . GLY A 1 265 ? 6.957 25.844 -2.082 1 98.62 265 GLY A C 1
ATOM 2003 O O . GLY A 1 265 ? 7.051 27.062 -2.223 1 98.62 265 GLY A O 1
ATOM 2004 N N . LEU A 1 266 ? 5.875 25.219 -2.219 1 98.12 266 LEU A N 1
ATOM 2005 C CA . LEU A 1 266 ? 4.684 25.875 -2.738 1 98.12 266 LEU A CA 1
ATOM 2006 C C . LEU A 1 266 ? 4.129 26.875 -1.729 1 98.12 266 LEU A C 1
ATOM 2008 O O . LEU A 1 266 ? 3.859 28.031 -2.074 1 98.12 266 LEU A O 1
ATOM 2012 N N . LEU A 1 267 ? 3.922 26.438 -0.489 1 98.44 267 LEU A N 1
ATOM 2013 C CA . LEU A 1 267 ? 3.355 27.281 0.557 1 98.44 267 LEU A CA 1
ATOM 2014 C C . LEU A 1 267 ? 4.445 28.078 1.266 1 98.44 267 LEU A C 1
ATOM 2016 O O . LEU A 1 267 ? 5.559 27.578 1.455 1 98.44 267 LEU A O 1
ATOM 2020 N N . SER A 1 268 ? 4.09 29.297 1.682 1 97.75 268 SER A N 1
ATOM 2021 C CA . SER A 1 268 ? 5.039 30.125 2.424 1 97.75 268 SER A CA 1
ATOM 2022 C C . SER A 1 268 ? 5.527 29.406 3.68 1 97.75 268 SER A C 1
ATOM 2024 O O . SER A 1 268 ? 6.711 29.469 4.02 1 97.75 268 SER A O 1
ATOM 2026 N N . SER A 1 269 ? 4.629 28.75 4.336 1 98.38 269 SER A N 1
ATOM 2027 C CA . SER A 1 269 ? 4.977 28.031 5.555 1 98.38 269 SER A CA 1
ATOM 2028 C C . SER A 1 269 ? 5.93 26.875 5.262 1 98.38 269 SER A C 1
ATO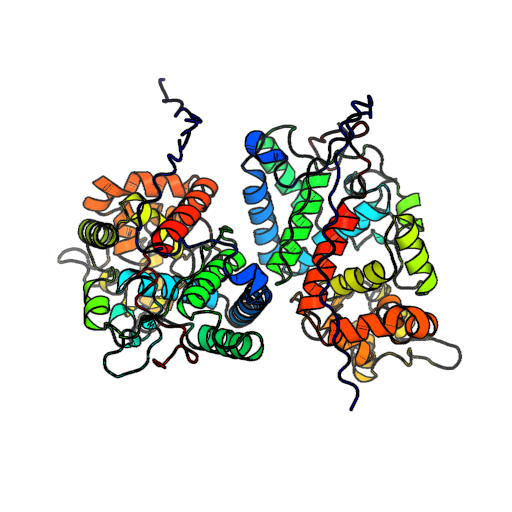M 2030 O O . SER A 1 269 ? 6.797 26.547 6.078 1 98.38 269 SER A O 1
ATOM 2032 N N . ASP A 1 270 ? 5.754 26.234 4.102 1 98.81 270 ASP A N 1
ATOM 2033 C CA . ASP A 1 270 ? 6.652 25.156 3.732 1 98.81 270 ASP A CA 1
ATOM 2034 C C . ASP A 1 270 ? 8.055 25.672 3.432 1 98.81 270 ASP A C 1
ATOM 2036 O O . ASP A 1 270 ? 9.031 25.234 4.039 1 98.81 270 ASP A O 1
ATOM 2040 N N . GLN A 1 271 ? 8.133 26.656 2.521 1 98.81 271 GLN A N 1
ATOM 2041 C CA . GLN A 1 271 ? 9.438 27.203 2.156 1 98.81 271 GLN A CA 1
ATOM 2042 C C . GLN A 1 271 ? 10.109 27.875 3.354 1 98.81 271 GLN A C 1
ATOM 2044 O O . GLN A 1 271 ? 11.336 27.859 3.48 1 98.81 271 GLN A O 1
ATOM 2049 N N . GLY A 1 272 ? 9.281 28.422 4.219 1 98.69 272 GLY A N 1
ATOM 2050 C CA . GLY A 1 272 ? 9.766 29.109 5.402 1 98.69 272 GLY A CA 1
ATOM 2051 C C . GLY A 1 272 ? 10.555 28.203 6.332 1 98.69 272 GLY A C 1
ATOM 2052 O O . GLY A 1 272 ? 11.422 28.672 7.07 1 98.69 272 GLY A O 1
ATOM 2053 N N . LEU A 1 273 ? 10.297 26.859 6.344 1 98.94 273 LEU A N 1
ATOM 2054 C CA . LEU A 1 273 ? 11.031 25.922 7.18 1 98.94 273 LEU A CA 1
ATOM 2055 C C . LEU A 1 273 ? 12.523 25.953 6.848 1 98.94 273 LEU A C 1
ATOM 2057 O O . LEU A 1 273 ? 13.359 25.672 7.707 1 98.94 273 LEU A O 1
ATOM 2061 N N . PHE A 1 274 ? 12.805 26.297 5.602 1 98.88 274 PHE A N 1
ATOM 2062 C CA . PHE A 1 274 ? 14.188 26.266 5.129 1 98.88 274 PHE A CA 1
ATOM 2063 C C . PHE A 1 274 ? 14.727 27.688 4.949 1 98.88 274 PHE A C 1
ATOM 2065 O O . PHE A 1 274 ? 15.898 27.938 5.25 1 98.88 274 PHE A O 1
ATOM 2072 N N . SER A 1 275 ? 13.906 28.656 4.539 1 98.31 275 SER A N 1
ATOM 2073 C CA . SER A 1 275 ? 14.438 29.906 3.979 1 98.31 275 SER A CA 1
ATOM 2074 C C . SER A 1 275 ? 14.148 31.094 4.891 1 98.31 275 SER A C 1
ATOM 2076 O O . SER A 1 275 ? 14.773 32.156 4.77 1 98.31 275 SER A O 1
ATOM 2078 N N . SER A 1 276 ? 13.125 31.016 5.75 1 97.88 276 SER A N 1
ATOM 2079 C CA . SER A 1 276 ? 12.812 32.156 6.605 1 97.88 276 SER A CA 1
ATOM 2080 C C . SER A 1 276 ? 13.859 32.344 7.699 1 97.88 276 SER A C 1
ATOM 2082 O O . SER A 1 276 ? 14.594 31.406 8.016 1 97.88 276 SER A O 1
ATOM 2084 N N . PRO A 1 277 ? 13.914 33.531 8.242 1 97.94 277 PRO A N 1
ATOM 2085 C CA . PRO A 1 277 ? 14.852 33.719 9.344 1 97.94 277 PRO A CA 1
ATOM 2086 C C . PRO A 1 277 ? 14.602 32.75 10.508 1 97.94 277 PRO A C 1
ATOM 2088 O O . PRO A 1 277 ? 15.547 32.188 11.062 1 97.94 277 PRO A O 1
ATOM 2091 N N . GLU A 1 278 ? 13.336 32.531 10.898 1 98.44 278 GLU A N 1
ATOM 2092 C CA . GLU A 1 278 ? 12.992 31.594 11.953 1 98.44 278 GLU A CA 1
ATOM 2093 C C . GLU A 1 278 ? 13.359 30.156 11.555 1 98.44 278 GLU A C 1
ATOM 2095 O O . GLU A 1 278 ? 13.844 29.391 12.375 1 98.44 278 GLU A O 1
ATOM 2100 N N . GLY A 1 279 ? 13.133 29.844 10.25 1 98.56 279 GLY A N 1
ATOM 2101 C CA . GLY A 1 279 ? 13.469 28.516 9.742 1 98.56 279 GLY A CA 1
ATOM 2102 C C . GLY A 1 279 ? 14.961 28.234 9.781 1 98.56 279 GLY A C 1
ATOM 2103 O O . GLY A 1 279 ? 15.383 27.172 10.242 1 98.56 279 GLY A O 1
ATOM 2104 N N . VAL A 1 280 ? 15.742 29.219 9.375 1 98.56 280 VAL A N 1
ATOM 2105 C CA . VAL A 1 280 ? 17.203 29.094 9.391 1 98.56 280 VAL A CA 1
ATOM 2106 C C . VAL A 1 280 ? 17.672 28.797 10.82 1 98.56 280 VAL A C 1
ATOM 2108 O O . VAL A 1 280 ? 18.578 28 11.031 1 98.56 280 VAL A O 1
ATOM 2111 N N . ALA A 1 281 ? 16.984 29.391 11.742 1 98.19 281 ALA A N 1
ATOM 2112 C CA . ALA A 1 281 ? 17.406 29.281 13.141 1 98.19 281 ALA A CA 1
ATOM 2113 C C . ALA A 1 281 ? 16.922 27.969 13.75 1 98.19 281 ALA A C 1
ATOM 2115 O O . ALA A 1 281 ? 17.594 27.375 14.602 1 98.19 281 ALA A O 1
ATOM 2116 N N . ARG A 1 282 ? 15.75 27.422 13.312 1 98.31 282 ARG A N 1
ATOM 2117 C CA . ARG A 1 282 ? 15.094 26.422 14.156 1 98.31 282 ARG A CA 1
ATOM 2118 C C . ARG A 1 282 ? 14.883 25.109 13.391 1 98.31 282 ARG A C 1
ATOM 2120 O O . ARG A 1 282 ? 14.812 24.031 13.992 1 98.31 282 ARG A O 1
ATOM 2127 N N . THR A 1 283 ? 14.719 25.188 12.039 1 98.81 283 THR A N 1
ATOM 2128 C CA . THR A 1 283 ? 14.172 24.016 11.391 1 98.81 283 THR A CA 1
ATOM 2129 C C . THR A 1 283 ? 15.008 23.625 10.172 1 98.81 283 THR A C 1
ATOM 2131 O O . THR A 1 283 ? 14.898 22.5 9.672 1 98.81 283 THR A O 1
ATOM 2134 N N . LYS A 1 284 ? 15.867 24.516 9.68 1 98.88 284 LYS A N 1
ATOM 2135 C CA . LYS A 1 284 ? 16.625 24.312 8.445 1 98.88 284 LYS A CA 1
ATOM 2136 C C . LYS A 1 284 ? 17.453 23.031 8.523 1 98.88 284 LYS A C 1
ATOM 2138 O O . LYS A 1 284 ? 17.5 22.266 7.562 1 98.88 284 LYS A O 1
ATOM 2143 N N . ALA A 1 285 ? 18.125 22.797 9.617 1 98.75 285 ALA A N 1
ATOM 2144 C CA . ALA A 1 285 ? 18.984 21.625 9.766 1 98.75 285 ALA A CA 1
ATOM 2145 C C . ALA A 1 285 ? 18.203 20.328 9.625 1 98.75 285 ALA A C 1
ATOM 2147 O O . ALA A 1 285 ? 18.688 19.359 9.031 1 98.75 285 ALA A O 1
ATOM 2148 N N . LEU A 1 286 ? 17.016 20.281 10.172 1 98.81 286 LEU A N 1
ATOM 2149 C CA . LEU A 1 286 ? 16.172 19.094 10.07 1 98.81 286 LEU A CA 1
ATOM 2150 C C . LEU A 1 286 ? 15.695 18.891 8.633 1 98.81 286 LEU A C 1
ATOM 2152 O O . LEU A 1 286 ? 15.656 17.766 8.141 1 98.81 286 LEU A O 1
ATOM 2156 N N . VAL A 1 287 ? 15.336 19.984 7.949 1 98.94 287 VAL A N 1
ATOM 2157 C CA . VAL A 1 287 ? 14.93 19.906 6.547 1 98.94 287 VAL A CA 1
ATOM 2158 C C . VAL A 1 287 ? 16.062 19.297 5.723 1 98.94 287 VAL A C 1
ATOM 2160 O O . VAL A 1 287 ? 15.82 18.406 4.898 1 98.94 287 VAL A O 1
ATOM 2163 N N . GLU A 1 288 ? 17.266 19.75 5.953 1 98.88 288 GLU A N 1
ATOM 2164 C CA . GLU A 1 288 ? 18.422 19.234 5.242 1 98.88 288 GLU A CA 1
ATOM 2165 C C . GLU A 1 288 ? 18.641 17.75 5.555 1 98.88 288 GLU A C 1
ATOM 2167 O O . GLU A 1 288 ? 18.938 16.969 4.656 1 98.88 288 GLU A O 1
ATOM 2172 N N . THR A 1 289 ? 18.453 17.391 6.801 1 98.62 289 THR A N 1
ATOM 2173 C CA . THR A 1 289 ? 18.625 16.016 7.223 1 98.62 289 THR A CA 1
ATOM 2174 C C . THR A 1 289 ? 17.641 15.102 6.48 1 98.62 289 THR A C 1
ATOM 2176 O O . THR A 1 289 ? 18.047 14.086 5.91 1 98.62 289 THR A O 1
ATOM 2179 N N . TYR A 1 290 ? 16.422 15.438 6.422 1 98.69 290 TYR A N 1
ATOM 2180 C CA . TYR A 1 290 ? 15.398 14.594 5.812 1 98.69 290 TYR A CA 1
ATOM 2181 C C . TYR A 1 290 ? 15.492 14.633 4.293 1 98.69 290 TYR A C 1
ATOM 2183 O O . TYR A 1 290 ? 15.07 13.688 3.617 1 98.69 290 TYR A O 1
ATOM 2191 N N . SER A 1 291 ? 16.062 15.719 3.717 1 98.75 291 SER A N 1
ATOM 2192 C CA . SER A 1 291 ? 16.281 15.766 2.275 1 98.75 291 SER A CA 1
ATOM 2193 C C . SER A 1 291 ? 17.312 14.727 1.843 1 98.75 291 SER A C 1
ATOM 2195 O O . SER A 1 291 ? 17.25 14.203 0.728 1 98.75 291 SER A O 1
ATOM 2197 N N . GLN A 1 292 ? 18.188 14.398 2.77 1 97.88 292 GLN A N 1
ATOM 2198 C CA . GLN A 1 292 ? 19.297 13.508 2.43 1 97.88 292 GLN A CA 1
ATOM 2199 C C . GLN A 1 292 ? 19.016 12.078 2.867 1 97.88 292 GLN A C 1
ATOM 2201 O O . GLN A 1 292 ? 19.625 11.133 2.359 1 97.88 292 GLN A O 1
ATOM 2206 N N . ASP A 1 293 ? 18.125 11.953 3.785 1 97.12 293 ASP A N 1
ATOM 2207 C CA . ASP A 1 293 ? 17.891 10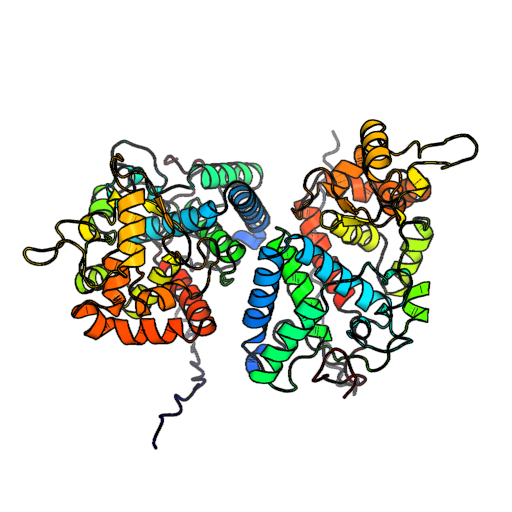.648 4.398 1 97.12 293 ASP A CA 1
ATOM 2208 C C . ASP A 1 293 ? 16.406 10.312 4.457 1 97.12 293 ASP A C 1
ATOM 2210 O O . ASP A 1 293 ? 15.766 10.516 5.488 1 97.12 293 ASP A O 1
ATOM 2214 N N . SER A 1 294 ? 15.945 9.664 3.451 1 96.62 294 SER A N 1
ATOM 2215 C CA . SER A 1 294 ? 14.523 9.336 3.334 1 96.62 294 SER A CA 1
ATOM 2216 C C . SER A 1 294 ? 14.102 8.328 4.398 1 96.62 294 SER A C 1
ATOM 2218 O O . SER A 1 294 ? 12.977 8.383 4.895 1 96.62 294 SER A O 1
ATOM 2220 N N . GLU A 1 295 ? 14.938 7.418 4.742 1 96 295 GLU A N 1
ATOM 2221 C CA . GLU A 1 295 ? 14.617 6.434 5.77 1 96 295 GLU A CA 1
ATOM 2222 C C . GLU A 1 295 ? 14.406 7.102 7.125 1 96 295 GLU A C 1
ATOM 2224 O O . GLU A 1 295 ? 13.492 6.746 7.867 1 96 295 GLU A O 1
ATOM 2229 N N . HIS A 1 296 ? 15.289 8 7.398 1 97.44 296 HIS A N 1
ATOM 2230 C CA . HIS A 1 296 ? 15.156 8.75 8.641 1 97.44 296 HIS A CA 1
ATOM 2231 C C . HIS A 1 296 ? 13.836 9.516 8.695 1 97.44 296 HIS A C 1
ATOM 2233 O O . HIS A 1 296 ? 13.172 9.539 9.727 1 97.44 296 HIS A O 1
ATOM 2239 N N . PHE A 1 297 ? 13.508 10.148 7.594 1 98.69 297 PHE A N 1
ATOM 2240 C CA . PHE A 1 297 ? 12.219 10.82 7.496 1 98.69 297 PHE A CA 1
ATOM 2241 C C . PHE A 1 297 ? 11.07 9.852 7.758 1 98.69 297 PHE A C 1
ATOM 2243 O O . PHE A 1 297 ? 10.18 10.141 8.562 1 98.69 297 PHE A O 1
ATOM 2250 N N . PHE A 1 298 ? 11.102 8.672 7.145 1 98.56 298 PHE A N 1
ATOM 2251 C CA . PHE A 1 298 ? 10.031 7.691 7.281 1 98.56 298 PHE A CA 1
ATOM 2252 C C . PHE A 1 298 ? 9.867 7.27 8.734 1 98.56 298 PHE A C 1
ATOM 2254 O O . PHE A 1 298 ? 8.75 7.219 9.258 1 98.56 298 PHE A O 1
ATOM 2261 N N . CYS A 1 299 ? 10.969 7.027 9.359 1 97.25 299 CYS A N 1
ATOM 2262 C CA . CYS A 1 299 ? 10.961 6.574 10.75 1 97.25 299 CYS A CA 1
ATOM 2263 C C . CYS A 1 299 ? 10.375 7.641 11.664 1 97.25 299 CYS A C 1
ATOM 2265 O O . CYS A 1 299 ? 9.508 7.348 12.492 1 97.25 299 CYS A O 1
ATOM 2267 N N . HIS A 1 300 ? 10.844 8.883 11.5 1 98.62 300 HIS A N 1
ATOM 2268 C CA . HIS A 1 300 ? 10.359 9.961 12.352 1 98.62 300 HIS A CA 1
ATOM 2269 C C . HIS A 1 300 ? 8.906 10.305 12.047 1 98.62 300 HIS A C 1
ATOM 2271 O O . HIS A 1 300 ? 8.148 10.68 12.945 1 98.62 300 HIS A O 1
ATOM 2277 N N . PHE A 1 301 ? 8.562 10.164 10.781 1 98.81 301 PHE A N 1
ATOM 2278 C CA . PHE A 1 301 ? 7.172 10.43 10.422 1 98.81 301 PHE A CA 1
ATOM 2279 C C . PHE A 1 301 ? 6.234 9.461 11.133 1 98.81 301 PHE A C 1
ATOM 2281 O O . PHE A 1 301 ? 5.223 9.875 11.703 1 98.81 301 PHE A O 1
ATOM 2288 N N . ALA A 1 302 ? 6.57 8.188 11.078 1 98.19 302 ALA A N 1
ATOM 2289 C CA . ALA A 1 302 ? 5.77 7.188 11.781 1 98.19 302 ALA A CA 1
ATOM 2290 C C . ALA A 1 302 ? 5.652 7.516 13.266 1 98.19 302 ALA A C 1
ATOM 2292 O O . ALA A 1 302 ? 4.555 7.5 13.828 1 98.19 302 ALA A O 1
ATOM 2293 N N . SER A 1 303 ? 6.75 7.859 13.859 1 97.81 303 SER A N 1
ATOM 2294 C CA . SER A 1 303 ? 6.777 8.18 15.289 1 97.81 303 SER A CA 1
ATOM 2295 C C . SER A 1 303 ? 5.922 9.406 15.594 1 97.81 303 SER A C 1
ATOM 2297 O O . SER A 1 303 ? 5.168 9.414 16.562 1 97.81 303 SER A O 1
ATOM 2299 N N . SER A 1 304 ? 6.047 10.422 14.773 1 98.31 304 SER A N 1
ATOM 2300 C CA . SER A 1 304 ? 5.297 11.656 14.992 1 98.31 304 SER A CA 1
ATOM 2301 C C . SER A 1 304 ? 3.803 11.438 14.781 1 98.31 304 SER A C 1
ATOM 2303 O O . SER A 1 304 ? 2.98 12.055 15.461 1 98.31 304 SER A O 1
ATOM 2305 N N . MET A 1 305 ? 3.449 10.586 13.797 1 97.88 305 MET A N 1
ATOM 2306 C CA . MET A 1 305 ? 2.041 10.273 13.57 1 97.88 305 MET A CA 1
ATOM 2307 C C . MET A 1 305 ? 1.439 9.555 14.773 1 97.88 305 MET A C 1
ATOM 2309 O O . MET A 1 305 ? 0.307 9.844 15.172 1 97.88 305 MET A O 1
ATOM 2313 N N . ILE A 1 306 ? 2.182 8.625 15.32 1 96.25 306 ILE A N 1
ATOM 2314 C CA . ILE A 1 306 ? 1.712 7.898 16.5 1 96.25 306 ILE A CA 1
ATOM 2315 C C . ILE A 1 306 ? 1.579 8.859 17.672 1 96.25 306 ILE A C 1
ATOM 2317 O O . ILE A 1 306 ? 0.583 8.828 18.406 1 96.25 306 ILE A O 1
ATOM 2321 N N . LYS A 1 307 ? 2.574 9.742 17.844 1 95.31 307 LYS A N 1
ATOM 2322 C CA . LYS A 1 307 ? 2.535 10.742 18.906 1 95.31 307 LYS A CA 1
ATOM 2323 C C . LYS A 1 307 ? 1.331 11.664 18.75 1 95.31 307 LYS A C 1
ATOM 2325 O O . LYS A 1 307 ? 0.596 11.898 19.719 1 95.31 307 LYS A O 1
ATOM 2330 N N . MET A 1 308 ? 1.087 12.156 17.609 1 95.94 308 MET A N 1
ATOM 2331 C CA . MET A 1 308 ? -0.036 13.055 17.344 1 95.94 308 MET A CA 1
ATOM 2332 C C . MET A 1 308 ? -1.365 12.344 17.578 1 95.94 308 MET A C 1
ATOM 2334 O O . MET A 1 308 ? -2.283 12.914 18.172 1 95.94 308 MET A O 1
ATOM 2338 N N . GLY A 1 309 ? -1.396 11.133 17.125 1 92.88 309 GLY A N 1
ATOM 2339 C CA . GLY A 1 309 ? -2.631 10.375 17.234 1 92.88 309 GLY A CA 1
ATOM 2340 C C . GLY A 1 309 ? -2.975 10.008 18.672 1 92.88 309 GLY A C 1
ATOM 2341 O O . GLY A 1 309 ? -4.07 9.516 18.938 1 92.88 309 GLY A O 1
ATOM 2342 N N . ASN A 1 310 ? -2.045 10.203 19.516 1 86.44 310 ASN A N 1
ATOM 2343 C CA . ASN A 1 310 ? -2.236 9.797 20.906 1 86.44 310 ASN A CA 1
ATOM 2344 C C . ASN A 1 310 ? -2.664 10.977 21.781 1 86.44 310 ASN A C 1
ATOM 2346 O O . ASN A 1 310 ? -2.645 10.883 23 1 86.44 310 ASN A O 1
ATOM 2350 N N . ILE A 1 311 ? -2.945 12.047 21.125 1 70.69 311 ILE A N 1
ATOM 2351 C CA . ILE A 1 311 ? -3.502 13.156 21.891 1 70.69 311 ILE A CA 1
ATOM 2352 C C . ILE A 1 311 ? -4.961 12.867 22.25 1 70.69 311 ILE A C 1
ATOM 2354 O O . ILE A 1 311 ? -5.855 13.07 21.422 1 70.69 311 ILE A O 1
ATOM 2358 N N . PRO A 1 312 ? -5.16 11.68 22.984 1 55.38 312 PRO A N 1
ATOM 2359 C CA . PRO A 1 312 ? -6.566 11.281 23.094 1 55.38 312 PRO A CA 1
ATOM 2360 C C . PRO A 1 312 ? -7.395 12.234 23.938 1 55.38 312 PRO A C 1
ATOM 2362 O O . PRO A 1 312 ? -6.852 12.914 24.812 1 55.38 312 PRO A O 1
ATOM 2365 N N . LEU A 1 313 ? -8.406 12.859 23.406 1 53.75 313 LEU A N 1
ATOM 2366 C CA . LEU A 1 313 ? -9.422 13.133 24.406 1 53.75 313 LEU A CA 1
ATOM 2367 C C . LEU A 1 313 ? -9.75 11.883 25.219 1 53.75 313 LEU A C 1
ATOM 2369 O O . LEU A 1 313 ? -10.305 10.922 24.672 1 53.75 313 LEU A O 1
ATOM 2373 N N . THR A 1 314 ? -8.781 11.25 25.688 1 48.44 314 THR A N 1
ATOM 2374 C CA . THR A 1 314 ? -8.938 9.953 26.344 1 48.44 314 THR A CA 1
ATOM 2375 C C . THR A 1 314 ? -10.406 9.672 26.641 1 48.44 314 THR A C 1
ATOM 2377 O O . THR A 1 314 ? -11.234 10.578 26.625 1 48.44 314 THR A O 1
ATOM 2380 N N . ALA A 1 315 ? -10.703 8.328 27.234 1 48 315 ALA A N 1
ATOM 2381 C CA . ALA A 1 315 ? -11.75 7.328 27.422 1 48 315 ALA A CA 1
ATOM 2382 C C . ALA A 1 315 ? -13.094 7.988 27.75 1 48 315 ALA A C 1
ATOM 2384 O O . ALA A 1 315 ? -14.102 7.711 27.094 1 48 315 ALA A O 1
ATOM 2385 N N . SER A 1 316 ? -13.141 8.438 28.922 1 52.94 316 SER A N 1
ATOM 2386 C CA . SER A 1 316 ? -14.43 8.367 29.594 1 52.94 316 SER A CA 1
ATOM 2387 C C . SER A 1 316 ? -15.391 9.422 29.062 1 52.94 316 SER A C 1
ATOM 2389 O O . SER A 1 316 ? -16.594 9.344 29.312 1 52.94 316 SER A O 1
ATOM 2391 N N . ASP A 1 317 ? -14.828 10.242 27.906 1 67.94 317 ASP A N 1
ATOM 2392 C CA . ASP A 1 317 ? -15.75 11.359 27.734 1 67.94 317 ASP A CA 1
ATOM 2393 C C . ASP A 1 317 ? -16.406 11.344 26.359 1 67.94 317 ASP A C 1
ATOM 2395 O O . ASP A 1 317 ? -17.266 12.164 26.062 1 67.94 317 ASP A O 1
ATOM 2399 N N . GLY A 1 318 ? -16.172 10.289 25.422 1 87.75 318 GLY A N 1
ATOM 2400 C CA . GLY A 1 318 ? -16.844 10.297 24.141 1 87.75 318 GLY A CA 1
ATOM 2401 C C . GLY A 1 318 ? -17.719 9.07 23.922 1 87.75 318 GLY A C 1
ATOM 2402 O O . GLY A 1 318 ? -18.078 8.383 24.875 1 87.75 318 GLY A O 1
ATOM 2403 N N . GLU A 1 319 ? -18.359 9.016 22.859 1 93 319 GLU A N 1
ATOM 2404 C CA . GLU A 1 319 ? -19.188 7.879 22.484 1 93 319 GLU A CA 1
ATOM 2405 C C . GLU A 1 319 ? -18.656 7.188 21.234 1 93 319 GLU A C 1
ATOM 2407 O O . GLU A 1 319 ? -17.609 7.562 20.719 1 93 319 GLU A O 1
ATOM 2412 N N . ILE A 1 320 ? -19.266 6.105 20.953 1 95.75 320 ILE A N 1
ATOM 2413 C CA . ILE A 1 320 ? -19.094 5.492 19.641 1 95.75 320 ILE A CA 1
ATOM 2414 C C . ILE A 1 320 ? -20.281 5.863 18.734 1 95.75 320 ILE A C 1
ATOM 2416 O O . ILE A 1 320 ? -21.375 5.324 18.891 1 95.75 320 ILE A O 1
ATOM 2420 N N . ARG A 1 321 ? -19.984 6.797 17.875 1 96.88 321 ARG A N 1
ATOM 2421 C CA . ARG A 1 321 ? -21.078 7.266 17.031 1 96.88 321 ARG A CA 1
ATOM 2422 C C . ARG A 1 321 ? -21.438 6.223 15.984 1 96.88 321 ARG A C 1
ATOM 2424 O O . ARG A 1 321 ? -20.562 5.617 15.367 1 96.88 321 ARG A O 1
ATOM 2431 N N . LYS A 1 322 ? -22.734 6.035 15.727 1 97.75 322 LYS A N 1
ATOM 2432 C CA . LYS A 1 322 ? -23.219 5.129 14.688 1 97.75 322 LYS A CA 1
ATOM 2433 C C . LYS A 1 322 ? -23.094 5.754 13.305 1 97.75 322 LYS A C 1
ATOM 2435 O O . LYS A 1 322 ? -22.891 5.047 12.32 1 97.75 322 LYS A O 1
ATOM 2440 N N . ASN A 1 323 ? -23.312 6.996 13.289 1 98 323 ASN A N 1
ATOM 2441 C CA . ASN A 1 323 ? -23.094 7.879 12.141 1 98 323 ASN A CA 1
ATOM 2442 C C . ASN A 1 323 ? -22.047 8.945 12.445 1 98 323 ASN A C 1
ATOM 2444 O O . ASN A 1 323 ? -22.203 9.734 13.383 1 98 323 ASN A O 1
ATOM 2448 N N . CYS A 1 324 ? -21.031 8.984 11.633 1 98.19 324 CYS A N 1
ATOM 2449 C CA . CYS A 1 324 ? -19.891 9.82 11.969 1 98.19 324 CYS A CA 1
ATOM 2450 C C . CYS A 1 324 ? -20.234 11.297 11.836 1 98.19 324 CYS A C 1
ATOM 2452 O O . CYS A 1 324 ? -19.5 12.164 12.336 1 98.19 324 CYS A O 1
ATOM 2454 N N . ARG A 1 325 ? -21.391 11.633 11.281 1 97.94 325 ARG A N 1
ATOM 2455 C CA . ARG A 1 325 ? -21.734 13.016 10.969 1 97.94 325 ARG A CA 1
ATOM 2456 C C . ARG A 1 325 ? -22.547 13.641 12.094 1 97.94 325 ARG A C 1
ATOM 2458 O O . ARG A 1 325 ? -22.766 14.859 12.109 1 97.94 325 ARG A O 1
ATOM 2465 N N . VAL A 1 326 ? -23.031 12.742 12.961 1 96.56 326 VAL A N 1
ATOM 2466 C CA . VAL A 1 326 ? -23.922 13.25 14 1 96.56 326 VAL A CA 1
ATOM 2467 C C . VAL A 1 326 ? -23.672 12.5 15.312 1 96.56 326 VAL A C 1
ATOM 2469 O O . VAL A 1 326 ? -23.234 11.344 15.297 1 96.56 326 VAL A O 1
ATOM 2472 N N . ALA A 1 327 ? -23.906 13.281 16.422 1 93.12 327 ALA A N 1
ATOM 2473 C CA . ALA A 1 327 ? -23.906 12.602 17.719 1 93.12 327 ALA A CA 1
ATOM 2474 C C . ALA A 1 327 ? -25.094 11.648 17.844 1 93.12 327 ALA A C 1
ATOM 2476 O O . ALA A 1 327 ? -26.125 11.852 17.203 1 93.12 327 ALA A O 1
ATOM 2477 N N . ASN A 1 328 ? -24.891 10.656 18.656 1 94 328 ASN A N 1
ATOM 2478 C CA . ASN A 1 328 ? -25.984 9.695 18.812 1 94 328 ASN A CA 1
ATOM 2479 C C . ASN A 1 328 ? -27.234 10.344 19.391 1 94 328 ASN A C 1
ATOM 2481 O O . ASN A 1 328 ? -27.141 11.266 20.203 1 94 328 ASN A O 1
ATOM 2485 N N . MET B 1 1 ? -34.594 -26.484 8.125 1 21.5 1 MET B N 1
ATOM 2486 C CA . MET B 1 1 ? -34.312 -25.062 8.195 1 21.5 1 MET B CA 1
ATOM 2487 C C . MET B 1 1 ? -32.969 -24.797 8.906 1 21.5 1 MET B C 1
ATOM 2489 O O . MET B 1 1 ? -32.75 -23.719 9.43 1 21.5 1 MET B O 1
ATOM 2493 N N . GLU B 1 2 ? -31.938 -25.656 9.023 1 22.03 2 GLU B N 1
ATOM 2494 C CA . GLU B 1 2 ? -30.938 -26.344 9.828 1 22.03 2 GLU B CA 1
ATOM 2495 C C . GLU B 1 2 ? -29.578 -25.688 9.711 1 22.03 2 GLU B C 1
ATOM 2497 O O . GLU B 1 2 ? -28.562 -26.25 10.117 1 22.03 2 GLU B O 1
ATOM 2502 N N . HIS B 1 3 ? -29.516 -24.469 9.016 1 24.02 3 HIS B N 1
ATOM 2503 C CA . HIS B 1 3 ? -28.141 -24.172 8.656 1 24.02 3 HIS B CA 1
ATOM 2504 C C . HIS B 1 3 ? -27.25 -24.094 9.898 1 24.02 3 HIS B C 1
ATOM 2506 O O . HIS B 1 3 ? -27.688 -23.625 10.945 1 24.02 3 HIS B O 1
ATOM 2512 N N . SER B 1 4 ? -26.078 -24.922 9.914 1 22.2 4 SER B N 1
ATOM 2513 C CA . SER B 1 4 ? -24.906 -25.422 10.609 1 22.2 4 SER B CA 1
ATOM 2514 C C . SER B 1 4 ? -23.953 -24.297 10.984 1 22.2 4 SER B C 1
ATOM 2516 O O . SER B 1 4 ? -23.422 -23.609 10.102 1 22.2 4 SER B O 1
ATOM 2518 N N . LEU B 1 5 ? -24.109 -23.547 12.078 1 23.25 5 LEU B N 1
ATOM 2519 C CA . LEU B 1 5 ? -23.422 -22.5 12.836 1 23.25 5 LEU B CA 1
ATOM 2520 C C . LEU B 1 5 ? -21.984 -22.906 13.141 1 23.25 5 LEU B C 1
ATOM 2522 O O . LEU B 1 5 ? -21.75 -23.891 13.859 1 23.25 5 LEU B O 1
ATOM 2526 N N . TYR B 1 6 ? -21.016 -22.984 12.047 1 20.81 6 TYR B N 1
ATOM 2527 C CA . TYR B 1 6 ? -19.609 -23.359 12.156 1 20.81 6 TYR B CA 1
ATOM 2528 C C . TYR B 1 6 ? -18.938 -22.609 13.312 1 20.81 6 TYR B C 1
ATOM 2530 O O . TYR B 1 6 ? -18.969 -21.391 13.375 1 20.81 6 TYR B O 1
ATOM 2538 N N . TYR B 1 7 ? -18.781 -23.141 14.484 1 20.86 7 TYR B N 1
ATOM 2539 C CA . TYR B 1 7 ? -18.203 -22.875 15.797 1 20.86 7 TYR B CA 1
ATOM 2540 C C . TYR B 1 7 ? -16.734 -22.453 15.664 1 20.86 7 TYR B C 1
ATOM 2542 O O . TYR B 1 7 ? -15.984 -23.062 14.898 1 20.86 7 TYR B O 1
ATOM 2550 N N . TYR B 1 8 ? -16.375 -21.203 15.828 1 24.7 8 TYR B N 1
ATOM 2551 C CA . TYR B 1 8 ? -15.234 -20.281 15.891 1 24.7 8 TYR B CA 1
ATOM 2552 C C . TYR B 1 8 ? -14.172 -20.797 16.844 1 24.7 8 TYR B C 1
ATOM 2554 O O . TYR B 1 8 ? -13.414 -20.016 17.438 1 24.7 8 TYR B O 1
ATOM 2562 N N . CYS B 1 9 ? -14.133 -22.109 17.266 1 27.69 9 CYS B N 1
ATOM 2563 C CA . CYS B 1 9 ? -13.688 -22.406 18.625 1 27.69 9 CYS B CA 1
ATOM 2564 C C . CYS B 1 9 ? -12.18 -22.203 18.766 1 27.69 9 CYS B C 1
ATOM 2566 O O . CYS B 1 9 ? -11.414 -22.562 17.859 1 27.69 9 CYS B O 1
ATOM 2568 N N . ARG B 1 10 ? -11.789 -21.516 19.688 1 27.66 10 ARG B N 1
ATOM 2569 C CA . ARG B 1 10 ? -10.617 -21 20.375 1 27.66 10 ARG B CA 1
ATOM 2570 C C . ARG B 1 10 ? -9.781 -22.125 20.984 1 27.66 10 ARG B C 1
ATOM 2572 O O . ARG B 1 10 ? -10.016 -22.531 22.109 1 27.66 10 ARG B O 1
ATOM 2579 N N . SER B 1 11 ? -9.562 -23.406 20.422 1 24.25 11 SER B N 1
ATOM 2580 C CA . SER B 1 11 ? -8.695 -24.297 21.188 1 24.25 11 SER B CA 1
ATOM 2581 C C . SER B 1 11 ? -7.359 -23.625 21.484 1 24.25 11 SER B C 1
ATOM 2583 O O . SER B 1 11 ? -6.73 -23.047 20.609 1 24.25 11 SER B O 1
ATOM 2585 N N . TRP B 1 12 ? -7.137 -23.359 22.812 1 25.3 12 TRP B N 1
ATOM 2586 C CA . TRP B 1 12 ? -5.961 -22.984 23.578 1 25.3 12 TRP B CA 1
ATOM 2587 C C . TRP B 1 12 ? -4.832 -24 23.391 1 25.3 12 TRP B C 1
ATOM 2589 O O . TRP B 1 12 ? -4.93 -25.141 23.828 1 25.3 12 TRP B O 1
ATOM 2599 N N . LEU B 1 13 ? -4.289 -24.25 22.25 1 23.83 13 LEU B N 1
ATOM 2600 C CA . LEU B 1 13 ? -3.16 -25.188 22.219 1 23.83 13 LEU B CA 1
ATOM 2601 C C . LEU B 1 13 ? -2.029 -24.688 23.125 1 23.83 13 LEU B C 1
ATOM 2603 O O . LEU B 1 13 ? -1.482 -23.609 22.906 1 23.83 13 LEU B O 1
ATOM 2607 N N . LEU B 1 14 ? -2.072 -25.125 24.422 1 25.73 14 LEU B N 1
ATOM 2608 C CA . LEU B 1 14 ? -0.981 -25.062 25.391 1 25.73 14 LEU B CA 1
ATOM 2609 C C . LEU B 1 14 ? 0.273 -25.734 24.844 1 25.73 14 LEU B C 1
ATOM 2611 O O . LEU B 1 14 ? 0.283 -26.938 24.594 1 25.73 14 LEU B O 1
ATOM 2615 N N . VAL B 1 15 ? 1.033 -25.078 24.031 1 26.69 15 VAL B N 1
ATOM 2616 C CA . VAL B 1 15 ? 2.334 -25.625 23.672 1 26.69 15 VAL B CA 1
ATOM 2617 C C . VAL B 1 15 ? 3.203 -25.766 24.922 1 26.69 15 VAL B C 1
ATOM 2619 O O . VAL B 1 15 ? 3.535 -24.766 25.562 1 26.69 15 VAL B O 1
ATOM 2622 N N . CYS B 1 16 ? 2.957 -26.859 25.656 1 25.38 16 CYS B N 1
ATOM 2623 C CA . CYS B 1 16 ? 3.949 -27.297 26.641 1 25.38 16 CYS B CA 1
ATOM 2624 C C . CYS B 1 16 ? 5.32 -27.453 25.984 1 25.38 16 CYS B C 1
ATOM 2626 O O . CYS B 1 16 ? 5.523 -28.375 25.188 1 25.38 16 CYS B O 1
ATOM 2628 N N . SER B 1 17 ? 5.992 -26.391 25.812 1 27.19 17 SER B N 1
ATOM 2629 C CA . SER B 1 17 ? 7.387 -26.484 25.391 1 27.19 17 SER B CA 1
ATOM 2630 C C . SER B 1 17 ? 8.227 -27.234 26.422 1 27.19 17 SER B C 1
ATOM 2632 O O . SER B 1 17 ? 8.453 -26.75 27.531 1 27.19 17 SER B O 1
ATOM 2634 N N . SER B 1 18 ? 8 -28.562 26.438 1 28.97 18 SER B N 1
ATOM 2635 C CA . SER B 1 18 ? 9.078 -29.266 27.125 1 28.97 18 SER B CA 1
ATOM 2636 C C . SER B 1 18 ? 10.43 -28.938 26.5 1 28.97 18 SER B C 1
ATOM 2638 O O . SER B 1 18 ? 10.578 -28.969 25.281 1 28.97 18 SER B O 1
ATOM 2640 N N . VAL B 1 19 ? 11.375 -28.422 27.281 1 30.91 19 VAL B N 1
ATOM 2641 C CA . VAL B 1 19 ? 12.766 -28.016 27.078 1 30.91 19 VAL B CA 1
ATOM 2642 C C . VAL B 1 19 ? 13.609 -29.25 26.766 1 30.91 19 VAL B C 1
ATOM 2644 O O . VAL B 1 19 ? 14.258 -29.812 27.641 1 30.91 19 VAL B O 1
ATOM 2647 N N . LEU B 1 20 ? 13.164 -30.266 26.047 1 29.2 20 LEU B N 1
ATOM 2648 C CA . LEU B 1 20 ? 14.273 -31.172 25.781 1 29.2 20 LEU B CA 1
ATOM 2649 C C . LEU B 1 20 ? 15.32 -30.516 24.875 1 29.2 20 LEU B C 1
ATOM 2651 O O . LEU B 1 20 ? 15.023 -30.172 23.734 1 29.2 20 LEU B O 1
ATOM 2655 N N . ALA B 1 21 ? 16.453 -30.125 25.453 1 33.59 21 ALA B N 1
ATOM 2656 C CA . ALA B 1 21 ? 17.688 -29.625 24.844 1 33.59 21 ALA B CA 1
ATOM 2657 C C . ALA B 1 21 ? 18.234 -30.609 23.812 1 33.59 21 ALA B C 1
ATOM 2659 O O . ALA B 1 21 ? 19.094 -31.438 24.125 1 33.59 21 ALA B O 1
ATOM 2660 N N . LEU B 1 22 ? 17.391 -31.359 22.984 1 31.38 22 LEU B N 1
ATOM 2661 C CA . LEU B 1 22 ? 18.125 -32.188 22.016 1 31.38 22 LEU B CA 1
ATOM 2662 C C . LEU B 1 22 ? 18.938 -31.297 21.062 1 31.38 22 LEU B C 1
ATOM 2664 O O . LEU B 1 22 ? 18.516 -30.188 20.719 1 31.38 22 LEU B O 1
ATOM 2668 N N . CYS B 1 23 ? 20.266 -31.531 20.828 1 32.84 23 CYS B N 1
ATOM 2669 C CA . CYS B 1 23 ? 21.25 -31.094 19.859 1 32.84 23 CYS B CA 1
ATOM 2670 C C . CYS B 1 23 ? 20.672 -31.047 18.453 1 32.84 23 CYS B C 1
ATOM 2672 O O . CYS B 1 23 ? 20.906 -31.953 17.656 1 32.84 23 CYS B O 1
ATOM 2674 N N . LEU B 1 24 ? 19.359 -30.906 18.25 1 35.69 24 LEU B N 1
ATOM 2675 C CA . LEU B 1 24 ? 18.906 -30.75 16.875 1 35.69 24 LEU B CA 1
ATOM 2676 C C . LEU B 1 24 ? 19.688 -29.656 16.156 1 35.69 24 LEU B C 1
ATOM 2678 O O . LEU B 1 24 ? 20.047 -28.641 16.766 1 35.69 24 LEU B O 1
ATOM 2682 N N . GLY B 1 25 ? 20.516 -29.906 15.25 1 37.84 25 GLY B N 1
ATOM 2683 C CA . GLY B 1 25 ? 21.047 -28.953 14.281 1 37.84 25 GLY B CA 1
ATOM 2684 C C . GLY B 1 25 ? 20.156 -27.75 14.086 1 37.84 25 GLY B C 1
ATOM 2685 O O . GLY B 1 25 ? 18.938 -27.875 13.953 1 37.84 25 GLY B O 1
ATOM 2686 N N . SER B 1 26 ? 20.422 -26.641 14.641 1 38.78 26 SER B N 1
ATOM 2687 C CA . SER B 1 26 ? 19.703 -25.375 14.758 1 38.78 26 SER B CA 1
ATOM 2688 C C . SER B 1 26 ? 19.094 -24.953 13.422 1 38.78 26 SER B C 1
ATOM 2690 O O . SER B 1 26 ? 19.812 -24.438 12.562 1 38.78 26 SER B O 1
ATOM 2692 N N . ARG B 1 27 ? 18.422 -25.859 12.633 1 46.62 27 ARG B N 1
ATOM 2693 C CA . ARG B 1 27 ? 17.641 -25.281 11.547 1 46.62 27 ARG B CA 1
ATOM 2694 C C . ARG B 1 27 ? 17.031 -23.953 11.969 1 46.62 27 ARG B C 1
ATOM 2696 O O . ARG B 1 27 ? 16.219 -23.891 12.898 1 46.62 27 ARG B O 1
ATOM 2703 N N . GLY B 1 28 ? 17.781 -22.891 11.82 1 57.53 28 GLY B N 1
ATOM 2704 C CA . GLY B 1 28 ? 17.359 -21.594 12.32 1 57.53 28 GLY B CA 1
ATOM 2705 C C . GLY B 1 28 ? 15.969 -21.219 11.875 1 57.53 28 GLY B C 1
ATOM 2706 O O . GLY B 1 28 ? 15.648 -21.281 10.688 1 57.53 28 GLY B O 1
ATOM 2707 N N . GLN B 1 29 ? 15.023 -21.234 12.719 1 77.69 29 GLN B N 1
ATOM 2708 C CA . GLN B 1 29 ? 13.617 -20.891 12.555 1 77.69 29 GLN B CA 1
ATOM 2709 C C . GLN B 1 29 ? 13.461 -19.484 11.984 1 77.69 29 GLN B C 1
ATOM 2711 O O . GLN B 1 29 ? 14.133 -18.547 12.43 1 77.69 29 GLN B O 1
ATOM 2716 N N . LEU B 1 30 ? 12.805 -19.453 10.664 1 89.88 30 LEU B N 1
ATOM 2717 C CA . LEU B 1 30 ? 12.5 -18.156 10.07 1 89.88 30 LEU B CA 1
ATOM 2718 C C . LEU B 1 30 ? 11.68 -17.297 11.031 1 89.88 30 LEU B C 1
ATOM 2720 O O . LEU B 1 30 ? 10.828 -17.812 11.758 1 89.88 30 LEU B O 1
ATOM 2724 N N . THR B 1 31 ? 12.047 -16.078 11.117 1 92.62 31 THR B N 1
ATOM 2725 C CA . THR B 1 31 ? 11.344 -15.141 11.984 1 92.62 31 THR B CA 1
ATOM 2726 C C . THR B 1 31 ? 11.141 -13.797 11.281 1 92.62 31 THR B C 1
ATOM 2728 O O . THR B 1 31 ? 11.938 -13.414 10.43 1 92.62 31 THR B O 1
ATOM 2731 N N . PRO B 1 32 ? 10.086 -13.062 11.633 1 90.75 32 PRO B N 1
ATOM 2732 C CA . PRO B 1 32 ? 9.867 -11.773 10.977 1 90.75 32 PRO B CA 1
ATOM 2733 C C . PRO B 1 32 ? 10.922 -10.734 11.352 1 90.75 32 PRO B C 1
ATOM 2735 O O . PRO B 1 32 ? 11.164 -9.789 10.602 1 90.75 32 PRO B O 1
ATOM 2738 N N . GLY B 1 33 ? 11.57 -10.836 12.508 1 92.62 33 GLY B N 1
ATOM 2739 C CA . GLY B 1 33 ? 12.531 -9.844 12.969 1 92.62 33 GLY B CA 1
ATOM 2740 C C . GLY B 1 33 ? 13.969 -10.273 12.781 1 92.62 33 GLY B C 1
ATOM 2741 O O . GLY B 1 33 ? 14.867 -9.773 13.469 1 92.62 33 GLY B O 1
ATOM 2742 N N . PHE B 1 34 ? 14.211 -11.141 11.82 1 94.12 34 PHE B N 1
ATOM 2743 C CA . PHE B 1 34 ? 15.516 -11.773 11.641 1 94.12 34 PHE B CA 1
ATOM 2744 C C . PHE B 1 34 ? 16.594 -10.727 11.43 1 94.12 34 PHE B C 1
ATOM 2746 O O . PHE B 1 34 ? 17.719 -10.867 11.938 1 94.12 34 PHE B O 1
ATOM 2753 N N . TYR B 1 35 ? 16.312 -9.641 10.742 1 96.94 35 TYR B N 1
ATOM 2754 C CA . TYR B 1 35 ? 17.328 -8.672 10.336 1 96.94 35 TYR B CA 1
ATOM 2755 C C . TYR B 1 35 ? 17.234 -7.406 11.18 1 96.94 35 TYR B C 1
ATOM 2757 O O . TYR B 1 35 ? 17.875 -6.402 10.875 1 96.94 35 TYR B O 1
ATOM 2765 N N . ARG B 1 36 ? 16.453 -7.352 12.227 1 95.06 36 ARG B N 1
ATOM 2766 C CA . ARG B 1 36 ? 16.156 -6.148 12.992 1 95.06 36 ARG B CA 1
ATOM 2767 C C . ARG B 1 36 ? 17.438 -5.453 13.445 1 95.06 36 ARG B C 1
ATOM 2769 O O . ARG B 1 36 ? 17.547 -4.223 13.391 1 95.06 36 ARG B O 1
ATOM 2776 N N . SER B 1 37 ? 18.438 -6.254 13.812 1 96.38 37 SER B N 1
ATOM 2777 C CA . SER B 1 37 ? 19.672 -5.68 14.336 1 96.38 37 SER B CA 1
ATOM 2778 C C . SER B 1 37 ? 20.75 -5.59 13.258 1 96.38 37 SER B C 1
ATOM 2780 O O . SER B 1 37 ? 21.562 -4.672 13.258 1 96.38 37 SER B O 1
ATOM 2782 N N . THR B 1 38 ? 20.719 -6.516 12.336 1 97.69 38 THR B N 1
ATOM 2783 C CA . THR B 1 38 ? 21.844 -6.641 11.406 1 97.69 38 THR B CA 1
ATOM 2784 C C . THR B 1 38 ? 21.609 -5.777 10.164 1 97.69 38 THR B C 1
ATOM 2786 O O . THR B 1 38 ? 22.562 -5.352 9.516 1 97.69 38 THR B O 1
ATOM 2789 N N . CYS B 1 39 ? 20.391 -5.539 9.82 1 98 39 CYS B N 1
ATOM 2790 C CA . CYS B 1 39 ? 20.078 -4.695 8.672 1 98 39 CYS B CA 1
ATOM 2791 C C . CYS B 1 39 ? 18.719 -4.023 8.852 1 98 39 CYS B C 1
ATOM 2793 O O . CYS B 1 39 ? 17.781 -4.316 8.109 1 98 39 CYS B O 1
ATOM 2795 N N . PRO B 1 40 ? 18.656 -3.035 9.734 1 95.56 40 PRO B N 1
ATOM 2796 C CA . PRO B 1 40 ? 17.375 -2.398 10.039 1 95.56 40 PRO B CA 1
ATOM 2797 C C . PRO B 1 40 ? 16.781 -1.681 8.836 1 95.56 40 PRO B C 1
ATOM 2799 O O . PRO B 1 40 ? 15.578 -1.39 8.828 1 95.56 40 PRO B O 1
ATOM 2802 N N . GLN B 1 41 ? 17.469 -1.465 7.711 1 96.06 41 GLN B N 1
ATOM 2803 C CA . GLN B 1 41 ? 17.016 -0.721 6.547 1 96.06 41 GLN B CA 1
ATOM 2804 C C . GLN B 1 41 ? 16.297 -1.641 5.555 1 96.06 41 GLN B C 1
ATOM 2806 O O . GLN B 1 41 ? 15.773 -1.179 4.543 1 96.06 41 GLN B O 1
ATOM 2811 N N . LEU B 1 42 ? 16.188 -2.875 5.844 1 98 42 LEU B N 1
ATOM 2812 C CA . LEU B 1 42 ? 15.711 -3.891 4.906 1 98 42 LEU B CA 1
ATOM 2813 C C . LEU B 1 42 ? 14.312 -3.557 4.406 1 98 42 LEU B C 1
ATOM 2815 O O . LEU B 1 42 ? 14.102 -3.422 3.197 1 98 42 LEU B O 1
ATOM 2819 N N . TYR B 1 43 ? 13.422 -3.373 5.336 1 97.12 43 TYR B N 1
ATOM 2820 C CA . TYR B 1 43 ? 12.023 -3.203 4.969 1 97.12 43 TYR B CA 1
ATOM 2821 C C . TYR B 1 43 ? 11.812 -1.915 4.18 1 97.12 43 TYR B C 1
ATOM 2823 O O . TYR B 1 43 ? 11.102 -1.905 3.17 1 97.12 43 TYR B O 1
ATOM 2831 N N . TYR B 1 44 ? 12.5 -0.833 4.594 1 96.88 44 TYR B N 1
ATOM 2832 C CA . TYR B 1 44 ? 12.414 0.435 3.879 1 96.88 44 TYR B CA 1
ATOM 2833 C C . TYR B 1 44 ? 12.93 0.293 2.453 1 96.88 44 TYR B C 1
ATOM 2835 O O . TYR B 1 44 ? 12.297 0.767 1.506 1 96.88 44 TYR B O 1
ATOM 2843 N N . THR B 1 45 ? 14.039 -0.352 2.312 1 98.25 45 THR B N 1
ATOM 2844 C CA . THR B 1 45 ? 14.688 -0.47 1.011 1 98.25 45 THR B CA 1
ATOM 2845 C C . THR B 1 45 ? 13.82 -1.281 0.048 1 98.25 45 THR B C 1
ATOM 2847 O O . THR B 1 45 ? 13.586 -0.86 -1.086 1 98.25 45 THR B O 1
ATOM 2850 N N . VAL B 1 46 ? 13.305 -2.412 0.51 1 98.75 46 VAL B N 1
ATOM 2851 C CA . VAL B 1 46 ? 12.5 -3.27 -0.356 1 98.75 46 VAL B CA 1
ATOM 2852 C C . VAL B 1 46 ? 11.195 -2.566 -0.713 1 98.75 46 VAL B C 1
ATOM 2854 O O . VAL B 1 46 ? 10.789 -2.545 -1.879 1 98.75 46 VAL B O 1
ATOM 2857 N N . GLN B 1 47 ? 10.562 -1.986 0.269 1 98.5 47 GLN B N 1
ATOM 2858 C CA . GLN B 1 47 ? 9.312 -1.274 0.049 1 98.5 47 GLN B CA 1
ATOM 2859 C C . GLN B 1 47 ? 9.469 -0.197 -1.021 1 98.5 47 GLN B C 1
ATOM 2861 O O . GLN B 1 47 ? 8.648 -0.094 -1.933 1 98.5 47 GLN B O 1
ATOM 2866 N N . ARG B 1 48 ? 10.508 0.584 -0.915 1 97.81 48 ARG B N 1
ATOM 2867 C CA . ARG B 1 48 ? 10.719 1.707 -1.822 1 97.81 48 ARG B CA 1
ATOM 2868 C C . ARG B 1 48 ? 10.922 1.224 -3.254 1 97.81 48 ARG B C 1
ATOM 2870 O O . ARG B 1 48 ? 10.336 1.769 -4.188 1 97.81 48 ARG B O 1
ATOM 2877 N N . HIS B 1 49 ? 11.703 0.223 -3.424 1 98.69 49 HIS B N 1
ATOM 2878 C CA . HIS B 1 49 ? 11.984 -0.281 -4.762 1 98.69 49 HIS B CA 1
ATOM 2879 C C . HIS B 1 49 ? 10.742 -0.897 -5.395 1 98.69 49 HIS B C 1
ATOM 2881 O O . HIS B 1 49 ? 10.484 -0.706 -6.586 1 98.69 49 HIS B O 1
ATOM 2887 N N . VAL B 1 50 ? 10.008 -1.623 -4.594 1 98.81 50 VAL B N 1
ATOM 2888 C CA . VAL B 1 50 ? 8.805 -2.262 -5.133 1 98.81 50 VAL B CA 1
ATOM 2889 C C . VAL B 1 50 ? 7.773 -1.198 -5.496 1 98.81 50 VAL B C 1
ATOM 2891 O O . VAL B 1 50 ? 7.164 -1.26 -6.566 1 98.81 50 VAL B O 1
ATOM 2894 N N . PHE B 1 51 ? 7.613 -0.218 -4.613 1 98.44 51 PHE B N 1
ATOM 2895 C CA . PHE B 1 51 ? 6.664 0.854 -4.891 1 98.44 51 PHE B CA 1
ATOM 2896 C C . PHE B 1 51 ? 7.043 1.593 -6.172 1 98.44 51 PHE B C 1
ATOM 2898 O O . PHE B 1 51 ? 6.188 1.853 -7.02 1 98.44 51 PHE B O 1
ATOM 2905 N N . ASP B 1 52 ? 8.305 1.928 -6.312 1 97.81 52 ASP B N 1
ATOM 2906 C CA . ASP B 1 52 ? 8.766 2.648 -7.492 1 97.81 52 ASP B CA 1
ATOM 2907 C C . ASP B 1 52 ? 8.555 1.821 -8.758 1 97.81 52 ASP B C 1
ATOM 2909 O O . ASP B 1 52 ? 8.148 2.352 -9.797 1 97.81 52 ASP B O 1
ATOM 2913 N N . ALA B 1 53 ? 8.836 0.558 -8.641 1 98.69 53 ALA B N 1
ATOM 2914 C CA . ALA B 1 53 ? 8.648 -0.325 -9.789 1 98.69 53 ALA B CA 1
ATOM 2915 C C . ALA B 1 53 ? 7.184 -0.399 -10.195 1 98.69 53 ALA B C 1
ATOM 2917 O O . ALA B 1 53 ? 6.863 -0.398 -11.391 1 98.69 53 ALA B O 1
ATOM 2918 N N . MET B 1 54 ? 6.32 -0.438 -9.234 1 98 54 MET B N 1
ATOM 2919 C CA . MET B 1 54 ? 4.895 -0.558 -9.516 1 98 54 MET B CA 1
ATOM 2920 C C . MET B 1 54 ? 4.324 0.768 -10.016 1 98 54 MET B C 1
ATOM 2922 O O . MET B 1 54 ? 3.363 0.787 -10.781 1 98 54 MET B O 1
ATOM 2926 N N . ARG B 1 55 ? 4.867 1.873 -9.523 1 95.5 55 ARG B N 1
ATOM 2927 C CA . ARG B 1 55 ? 4.473 3.168 -10.07 1 95.5 55 ARG B CA 1
ATOM 2928 C C . ARG B 1 55 ? 4.809 3.262 -11.555 1 95.5 55 ARG B C 1
ATOM 2930 O O . ARG B 1 55 ? 4.055 3.848 -12.328 1 95.5 55 ARG B O 1
ATOM 2937 N N . ALA B 1 56 ? 5.914 2.689 -11.906 1 96.69 56 ALA B N 1
ATOM 2938 C CA . ALA B 1 56 ? 6.312 2.666 -13.312 1 96.69 56 ALA B CA 1
ATOM 2939 C C . ALA B 1 56 ? 5.445 1.696 -14.109 1 96.69 56 ALA B C 1
ATOM 2941 O O . ALA B 1 56 ? 5.062 1.986 -15.242 1 96.69 56 ALA B O 1
ATOM 2942 N N . GLU B 1 57 ? 5.195 0.582 -13.547 1 97.38 57 GLU B N 1
ATOM 2943 C CA . GLU B 1 57 ? 4.348 -0.443 -14.141 1 97.38 57 GLU B CA 1
ATOM 2944 C C . GLU B 1 57 ? 3.598 -1.233 -13.07 1 97.38 57 GLU B C 1
ATOM 2946 O O . GLU B 1 57 ? 4.148 -2.166 -12.484 1 97.38 57 GLU B O 1
ATOM 2951 N N . MET B 1 58 ? 2.33 -0.972 -12.969 1 96.38 58 MET B N 1
ATOM 2952 C CA . MET B 1 58 ? 1.531 -1.538 -11.883 1 96.38 58 MET B CA 1
ATOM 2953 C C . MET B 1 58 ? 1.583 -3.062 -11.906 1 96.38 58 MET B C 1
ATOM 2955 O O . MET B 1 58 ? 1.563 -3.705 -10.852 1 96.38 58 MET B O 1
ATOM 2959 N N . ARG B 1 59 ? 1.794 -3.664 -13.016 1 97.25 59 ARG B N 1
ATOM 2960 C CA . ARG B 1 59 ? 1.805 -5.113 -13.188 1 97.25 59 ARG B CA 1
ATOM 2961 C C . ARG B 1 59 ? 3.012 -5.738 -12.5 1 97.25 59 ARG B C 1
ATOM 2963 O O . ARG B 1 59 ? 3.064 -6.957 -12.312 1 97.25 59 ARG B O 1
ATOM 2970 N N . MET B 1 60 ? 3.943 -4.93 -12.109 1 98.62 60 MET B N 1
ATOM 2971 C CA . MET B 1 60 ? 5.164 -5.449 -11.5 1 98.62 60 MET B CA 1
ATOM 2972 C C . MET B 1 60 ? 4.855 -6.156 -10.188 1 98.62 60 MET B C 1
ATOM 2974 O O . MET B 1 60 ? 5.535 -7.117 -9.82 1 98.62 60 MET B O 1
ATOM 2978 N N . GLY B 1 61 ? 3.807 -5.68 -9.5 1 98.69 61 GLY B N 1
ATOM 2979 C CA . GLY B 1 61 ? 3.408 -6.402 -8.305 1 98.69 61 GLY B CA 1
ATOM 2980 C C . GLY B 1 61 ? 3.084 -7.859 -8.562 1 98.69 61 GLY B C 1
ATOM 2981 O O . GLY B 1 61 ? 3.529 -8.742 -7.824 1 98.69 61 GLY B O 1
ATOM 2982 N N . ALA B 1 62 ? 2.381 -8.133 -9.602 1 98.75 62 ALA B N 1
ATOM 2983 C CA . ALA B 1 62 ? 2.045 -9.5 -10 1 98.75 62 ALA B CA 1
ATOM 2984 C C . ALA B 1 62 ? 3.293 -10.266 -10.422 1 98.75 62 ALA B C 1
ATOM 2986 O O . ALA B 1 62 ? 3.424 -11.461 -10.125 1 98.75 62 ALA B O 1
ATOM 2987 N N . SER B 1 63 ? 4.188 -9.578 -11.078 1 98.75 63 SER B N 1
ATOM 2988 C CA . SER B 1 63 ? 5.414 -10.219 -11.547 1 98.75 63 SER B CA 1
ATOM 2989 C C . SER B 1 63 ? 6.27 -10.695 -10.375 1 98.75 63 SER B C 1
ATOM 2991 O O . SER B 1 63 ? 6.801 -11.805 -10.406 1 98.75 63 SER B O 1
ATOM 2993 N N . LEU B 1 64 ? 6.34 -9.844 -9.367 1 98.94 64 LEU B N 1
ATOM 2994 C CA . LEU B 1 64 ? 7.141 -10.195 -8.203 1 98.94 64 LEU B CA 1
ATOM 2995 C C . LEU B 1 64 ? 6.492 -11.336 -7.418 1 98.94 64 LEU B C 1
ATOM 2997 O O . LEU B 1 64 ? 7.188 -12.203 -6.883 1 98.94 64 LEU B O 1
ATOM 3001 N N . LEU B 1 65 ? 5.203 -11.297 -7.348 1 98.81 65 LEU B N 1
ATOM 3002 C CA . LEU B 1 65 ? 4.461 -12.375 -6.707 1 98.81 65 LEU B CA 1
ATOM 3003 C C . LEU B 1 65 ? 4.688 -13.703 -7.426 1 98.81 65 LEU B C 1
ATOM 3005 O O . LEU B 1 65 ? 4.961 -14.719 -6.789 1 98.81 65 LEU B O 1
ATOM 3009 N N . ARG B 1 66 ? 4.625 -13.719 -8.719 1 98.5 66 ARG B N 1
ATOM 3010 C CA . ARG B 1 66 ? 4.859 -14.914 -9.523 1 98.5 66 ARG B CA 1
ATOM 3011 C C . ARG B 1 66 ? 6.301 -15.391 -9.391 1 98.5 66 ARG B C 1
ATOM 3013 O O . ARG B 1 66 ? 6.555 -16.594 -9.328 1 98.5 66 ARG B O 1
ATOM 3020 N N . LEU B 1 67 ? 7.191 -14.438 -9.367 1 98.69 67 LEU B N 1
ATOM 3021 C CA . LEU B 1 67 ? 8.602 -14.766 -9.188 1 98.69 67 LEU B CA 1
ATOM 3022 C C . LEU B 1 67 ? 8.805 -15.586 -7.914 1 98.69 67 LEU B C 1
ATOM 3024 O O . LEU B 1 67 ? 9.516 -16.594 -7.93 1 98.69 67 LEU B O 1
ATOM 3028 N N . HIS B 1 68 ? 8.195 -15.172 -6.863 1 98.12 68 HIS B N 1
ATOM 3029 C CA . HIS B 1 68 ? 8.312 -15.875 -5.586 1 98.12 68 HIS B CA 1
ATOM 3030 C C . HIS B 1 68 ? 7.695 -17.266 -5.664 1 98.12 68 HIS B C 1
ATOM 3032 O O . HIS B 1 68 ? 8.297 -18.234 -5.199 1 98.12 68 HIS B O 1
ATOM 3038 N N . PHE B 1 69 ? 6.52 -17.344 -6.258 1 97.94 69 PHE B N 1
ATOM 3039 C CA . PHE B 1 69 ? 5.832 -18.625 -6.406 1 97.94 69 PHE B CA 1
ATOM 3040 C C . PHE B 1 69 ? 6.68 -19.594 -7.207 1 97.94 69 PHE B C 1
ATOM 3042 O O . PHE B 1 69 ? 6.891 -20.734 -6.781 1 97.94 69 PHE B O 1
ATOM 3049 N N . HIS B 1 70 ? 7.191 -19.172 -8.305 1 98.06 70 HIS B N 1
ATOM 3050 C CA . HIS B 1 70 ? 7.941 -20.031 -9.203 1 98.06 70 HIS B CA 1
ATOM 3051 C C . HIS B 1 70 ? 9.273 -20.438 -8.586 1 98.06 70 HIS B C 1
ATOM 3053 O O . HIS B 1 70 ? 9.789 -21.531 -8.859 1 98.06 70 HIS B O 1
ATOM 3059 N N . ASP B 1 71 ? 9.797 -19.578 -7.754 1 96.25 71 ASP B N 1
ATOM 3060 C CA . ASP B 1 71 ? 11.008 -19.953 -7.031 1 96.25 71 ASP B CA 1
ATOM 3061 C C . ASP B 1 71 ? 10.734 -21.078 -6.027 1 96.25 71 ASP B C 1
ATOM 3063 O O . ASP B 1 71 ? 11.445 -22.078 -6 1 96.25 71 ASP B O 1
ATOM 3067 N N . CYS B 1 72 ? 9.703 -21 -5.281 1 95.44 72 CYS B N 1
ATOM 3068 C CA . CYS B 1 72 ? 9.445 -21.859 -4.137 1 95.44 72 CYS B CA 1
ATOM 3069 C C . CYS B 1 72 ? 9.07 -23.266 -4.582 1 95.44 72 CYS B C 1
ATOM 3071 O O . CYS B 1 72 ? 9.344 -24.234 -3.881 1 95.44 72 CYS B O 1
ATOM 3073 N N . PHE B 1 73 ? 8.57 -23.438 -5.762 1 95 73 PHE B N 1
ATOM 3074 C CA . PHE B 1 73 ? 8.047 -24.719 -6.203 1 95 73 PHE B CA 1
ATOM 3075 C C . PHE B 1 73 ? 9.148 -25.578 -6.809 1 95 73 PHE B C 1
ATOM 3077 O O . PHE B 1 73 ? 8.93 -26.75 -7.121 1 95 73 PHE B O 1
ATOM 3084 N N . VAL B 1 74 ? 10.328 -25.094 -6.992 1 93.38 74 VAL B N 1
ATOM 3085 C CA . VAL B 1 74 ? 11.359 -25.828 -7.703 1 93.38 74 VAL B CA 1
ATOM 3086 C C . VAL B 1 74 ? 12.367 -26.391 -6.707 1 93.38 74 VAL B C 1
ATOM 3088 O O . VAL B 1 74 ? 12.352 -27.594 -6.41 1 93.38 74 VAL B O 1
ATOM 3091 N N . ASN B 1 75 ? 13.164 -25.594 -6.023 1 89.19 75 ASN B N 1
ATOM 3092 C CA . ASN B 1 75 ? 14.148 -26.031 -5.039 1 89.19 75 ASN B CA 1
ATOM 3093 C C . ASN B 1 75 ? 13.852 -25.469 -3.654 1 89.19 75 ASN B C 1
ATOM 3095 O O . ASN B 1 75 ? 14.758 -25.297 -2.836 1 89.19 75 ASN B O 1
ATOM 3099 N N . GLY B 1 76 ? 12.602 -25.156 -3.516 1 90.19 76 GLY B N 1
ATOM 3100 C CA . GLY B 1 76 ? 12.289 -24.391 -2.324 1 90.19 76 GLY B CA 1
ATOM 3101 C C . GLY B 1 76 ? 12.516 -22.906 -2.498 1 90.19 76 GLY B C 1
ATOM 3102 O O . GLY B 1 76 ? 12.898 -22.453 -3.58 1 90.19 76 GLY B O 1
ATOM 3103 N N . CYS B 1 77 ? 12.172 -22.078 -1.672 1 93.56 77 CYS B N 1
ATOM 3104 C CA . CYS B 1 77 ? 12.273 -20.625 -1.742 1 93.56 77 CYS B CA 1
ATOM 3105 C C . CYS B 1 77 ? 13.703 -20.156 -1.503 1 93.56 77 CYS B C 1
ATOM 3107 O O . CYS B 1 77 ? 13.961 -19.359 -0.597 1 93.56 77 CYS B O 1
ATOM 3109 N N . ASP B 1 78 ? 14.617 -20.578 -2.438 1 93.75 78 ASP B N 1
ATOM 3110 C CA . ASP B 1 78 ? 16.031 -20.344 -2.186 1 93.75 78 ASP B CA 1
ATOM 3111 C C . ASP B 1 78 ? 16.625 -19.391 -3.227 1 93.75 78 ASP B C 1
ATOM 3113 O O . ASP B 1 78 ? 17.844 -19.328 -3.398 1 93.75 78 ASP B O 1
ATOM 3117 N N . ALA B 1 79 ? 15.773 -18.781 -4.039 1 96 79 ALA B N 1
ATOM 3118 C CA . ALA B 1 79 ? 16.125 -17.766 -5.02 1 96 79 ALA B CA 1
ATOM 3119 C C . ALA B 1 79 ? 16.969 -18.344 -6.148 1 96 79 ALA B C 1
ATOM 3121 O O . ALA B 1 79 ? 17.641 -17.609 -6.875 1 96 79 ALA B O 1
ATOM 3122 N N . SER B 1 80 ? 16.984 -19.656 -6.312 1 95.31 80 SER B N 1
ATOM 3123 C CA . SER B 1 80 ? 17.75 -20.25 -7.398 1 95.31 80 SER B CA 1
ATOM 3124 C C . SER B 1 80 ? 17.219 -19.797 -8.758 1 95.31 80 SER B C 1
ATOM 3126 O O . SER B 1 80 ? 17.969 -19.781 -9.742 1 95.31 80 SER B O 1
ATOM 3128 N N . ILE B 1 81 ? 15.969 -19.359 -8.75 1 97.25 81 ILE B N 1
ATOM 3129 C CA . ILE B 1 81 ? 15.336 -18.906 -9.992 1 97.25 81 ILE B CA 1
ATOM 3130 C C . ILE B 1 81 ? 16.094 -17.688 -10.531 1 97.25 81 ILE B C 1
ATOM 3132 O O . ILE B 1 81 ? 16.016 -17.391 -11.727 1 97.25 81 ILE B O 1
ATOM 3136 N N . LEU B 1 82 ? 16.828 -16.969 -9.727 1 98.12 82 LEU B N 1
ATOM 3137 C CA . LEU B 1 82 ? 17.484 -15.734 -10.109 1 98.12 82 LEU B CA 1
ATOM 3138 C C . LEU B 1 82 ? 18.828 -16.016 -10.781 1 98.12 82 LEU B C 1
ATOM 3140 O O . LEU B 1 82 ? 19.406 -15.133 -11.414 1 98.12 82 LEU B O 1
ATOM 3144 N N . LEU B 1 83 ? 19.344 -17.188 -10.695 1 97.31 83 LEU B N 1
ATOM 3145 C CA . LEU B 1 83 ? 20.672 -17.516 -11.203 1 97.31 83 LEU B CA 1
ATOM 3146 C C . LEU B 1 83 ? 20.688 -17.484 -12.727 1 97.31 83 LEU B C 1
ATOM 3148 O O . LEU B 1 83 ? 19.75 -17.953 -13.375 1 97.31 83 LEU B O 1
ATOM 3152 N N . ASP B 1 84 ? 21.703 -16.906 -13.172 1 95.88 84 ASP B N 1
ATOM 3153 C CA . ASP B 1 84 ? 21.938 -16.906 -14.609 1 95.88 84 ASP B CA 1
ATOM 3154 C C . ASP B 1 84 ? 22.688 -18.172 -15.047 1 95.88 84 ASP B C 1
ATOM 3156 O O . ASP B 1 84 ? 23.203 -18.906 -14.203 1 95.88 84 ASP B O 1
ATOM 3160 N N . GLY B 1 85 ? 22.625 -18.438 -16.328 1 90.44 85 GLY B N 1
ATOM 3161 C CA . GLY B 1 85 ? 23.266 -19.609 -16.906 1 90.44 85 GLY B CA 1
ATOM 3162 C C . GLY B 1 85 ? 22.375 -20.328 -17.906 1 90.44 85 GLY B C 1
ATOM 3163 O O . GLY B 1 85 ? 21.156 -20.172 -17.891 1 90.44 85 GLY B O 1
ATOM 3164 N N . ASP B 1 86 ? 22.953 -21.141 -18.641 1 86.62 86 ASP B N 1
ATOM 3165 C CA . ASP B 1 86 ? 22.234 -21.797 -19.719 1 86.62 86 ASP B CA 1
ATOM 3166 C C . ASP B 1 86 ? 21.25 -22.844 -19.188 1 86.62 86 ASP B C 1
ATOM 3168 O O . ASP B 1 86 ? 20.25 -23.172 -19.828 1 86.62 86 ASP B O 1
ATOM 3172 N N . ASP B 1 87 ? 21.547 -23.344 -18.047 1 87.94 87 ASP B N 1
ATOM 3173 C CA . ASP B 1 87 ? 20.672 -24.344 -17.438 1 87.94 87 ASP B CA 1
ATOM 3174 C C . ASP B 1 87 ? 19.828 -23.734 -16.328 1 87.94 87 ASP B C 1
ATOM 3176 O O . ASP B 1 87 ? 19.312 -24.453 -15.469 1 87.94 87 ASP B O 1
ATOM 3180 N N . GLY B 1 88 ? 19.781 -22.469 -16.375 1 93.81 88 GLY B N 1
ATOM 3181 C CA . GLY B 1 88 ? 19.047 -21.75 -15.336 1 93.81 88 GLY B CA 1
ATOM 3182 C C . GLY B 1 88 ? 17.547 -21.922 -15.438 1 93.81 88 GLY B C 1
ATOM 3183 O O . GLY B 1 88 ? 17.031 -22.25 -16.516 1 93.81 88 GLY B O 1
ATOM 3184 N N . GLU B 1 89 ? 16.875 -21.719 -14.312 1 97.25 89 GLU B N 1
ATOM 3185 C CA . GLU B 1 89 ? 15.422 -21.828 -14.258 1 97.25 89 GLU B CA 1
ATOM 3186 C C . GLU B 1 89 ? 14.75 -20.797 -15.156 1 97.25 89 GLU B C 1
ATOM 3188 O O . GLU B 1 89 ? 13.633 -21.016 -15.641 1 97.25 89 GLU B O 1
ATOM 3193 N N . LYS B 1 90 ? 15.43 -19.672 -15.461 1 96.5 90 LYS B N 1
ATOM 3194 C CA . LYS B 1 90 ? 14.914 -18.594 -16.297 1 96.5 90 LYS B CA 1
ATOM 3195 C C . LYS B 1 90 ? 14.555 -19.094 -17.688 1 96.5 90 LYS B C 1
ATOM 3197 O O . LYS B 1 90 ? 13.695 -18.516 -18.359 1 96.5 90 LYS B O 1
ATOM 3202 N N . PHE B 1 91 ? 15.188 -20.188 -18.078 1 94.88 91 PHE B N 1
ATOM 3203 C CA . PHE B 1 91 ? 15.008 -20.688 -19.438 1 94.88 91 PHE B CA 1
ATOM 3204 C C . PHE B 1 91 ? 14.07 -21.875 -19.469 1 94.88 91 PHE B C 1
ATOM 3206 O O . PHE B 1 91 ? 13.797 -22.438 -20.531 1 94.88 91 PHE B O 1
ATOM 3213 N N . ALA B 1 92 ? 13.625 -22.266 -18.281 1 97.06 92 ALA B N 1
ATOM 3214 C CA . ALA B 1 92 ? 12.57 -23.281 -18.266 1 97.06 92 ALA B CA 1
ATOM 3215 C C . ALA B 1 92 ? 11.328 -22.781 -19 1 97.06 92 ALA B C 1
ATOM 3217 O O . ALA B 1 92 ? 11.047 -21.578 -19.016 1 97.06 92 ALA B O 1
ATOM 3218 N N . LEU B 1 93 ? 10.531 -23.672 -19.562 1 95 93 LEU B N 1
ATOM 3219 C CA . LEU B 1 93 ? 9.383 -23.328 -20.391 1 95 93 LEU B CA 1
ATOM 3220 C C . LEU B 1 93 ? 8.391 -22.469 -19.625 1 95 93 LEU B C 1
ATOM 3222 O O . LEU B 1 93 ? 7.926 -21.438 -20.141 1 95 93 LEU B O 1
ATOM 3226 N N . PRO B 1 94 ? 8.016 -22.766 -18.344 1 96.12 94 PRO B N 1
ATOM 3227 C CA . PRO B 1 94 ? 7.039 -21.953 -17.625 1 96.12 94 PRO B CA 1
ATOM 3228 C C . PRO B 1 94 ? 7.566 -20.562 -17.281 1 96.12 94 PRO B C 1
ATOM 3230 O O . PRO B 1 94 ? 6.785 -19.656 -16.953 1 96.12 94 PRO B O 1
ATOM 3233 N N . ASN B 1 95 ? 8.898 -20.359 -17.328 1 97 95 ASN B N 1
ATOM 3234 C CA . ASN B 1 95 ? 9.5 -19.109 -16.875 1 97 95 ASN B CA 1
ATOM 3235 C C . ASN B 1 95 ? 9.883 -18.219 -18.062 1 97 95 ASN B C 1
ATOM 3237 O O . ASN B 1 95 ? 9.906 -16.984 -17.938 1 97 95 ASN B O 1
ATOM 3241 N N . ARG B 1 96 ? 10.156 -18.859 -19.203 1 93.69 96 ARG B N 1
ATOM 3242 C CA . ARG B 1 96 ? 10.641 -18.125 -20.359 1 93.69 96 ARG B CA 1
ATOM 3243 C C . ARG B 1 96 ? 9.586 -17.156 -20.891 1 93.69 96 ARG B C 1
ATOM 3245 O O . ARG B 1 96 ? 8.445 -17.547 -21.125 1 93.69 96 ARG B O 1
ATOM 3252 N N . ASN B 1 97 ? 9.969 -15.891 -21.047 1 90.06 97 ASN B N 1
ATOM 3253 C CA . ASN B 1 97 ? 9.086 -14.82 -21.5 1 90.06 97 ASN B CA 1
ATOM 3254 C C . ASN B 1 97 ? 7.887 -14.648 -20.578 1 90.06 97 ASN B C 1
ATOM 3256 O O . ASN B 1 97 ? 6.789 -14.32 -21.031 1 90.06 97 ASN B O 1
ATOM 3260 N N . SER B 1 98 ? 8.07 -14.992 -19.344 1 92.81 98 SER B N 1
ATOM 3261 C CA . SER B 1 98 ? 6.945 -14.969 -18.406 1 92.81 98 SER B CA 1
ATOM 3262 C C . SER B 1 98 ? 7.367 -14.398 -17.062 1 92.81 98 SER B C 1
ATOM 3264 O O . SER B 1 98 ? 6.859 -13.352 -16.641 1 92.81 98 SER B O 1
ATOM 3266 N N . VAL B 1 99 ? 8.328 -15.031 -16.469 1 96.12 99 VAL B N 1
ATOM 3267 C CA . VAL B 1 99 ? 8.781 -14.539 -15.164 1 96.12 99 VAL B CA 1
ATOM 3268 C C . VAL B 1 99 ? 9.57 -13.242 -15.352 1 96.12 99 VAL B C 1
ATOM 3270 O O . VAL B 1 99 ? 10.398 -13.141 -16.266 1 96.12 99 VAL B O 1
ATOM 3273 N N . ARG B 1 100 ? 9.297 -12.266 -14.602 1 96.75 100 ARG B N 1
ATOM 3274 C CA . ARG B 1 100 ? 9.875 -10.922 -14.641 1 96.75 100 ARG B CA 1
ATOM 3275 C C . ARG B 1 100 ? 10.211 -10.438 -13.234 1 96.75 100 ARG B C 1
ATOM 3277 O O . ARG B 1 100 ? 10.055 -11.172 -12.258 1 96.75 100 ARG B O 1
ATOM 3284 N N . GLY B 1 101 ? 10.781 -9.234 -13.164 1 98.38 101 GLY B N 1
ATOM 3285 C CA . GLY B 1 101 ? 11.062 -8.602 -11.891 1 98.38 101 GLY B CA 1
ATOM 3286 C C . GLY B 1 101 ? 12.492 -8.781 -11.43 1 98.38 101 GLY B C 1
ATOM 3287 O O . GLY B 1 101 ? 12.867 -8.32 -10.344 1 98.38 101 GLY B O 1
ATOM 3288 N N . PHE B 1 102 ? 13.352 -9.422 -12.273 1 98.69 102 PHE B N 1
ATOM 3289 C CA . PHE B 1 102 ? 14.742 -9.695 -11.914 1 98.69 102 PHE B CA 1
ATOM 3290 C C . PHE B 1 102 ? 15.492 -8.398 -11.633 1 98.69 102 PHE B C 1
ATOM 3292 O O . PHE B 1 102 ? 16.266 -8.312 -10.672 1 98.69 102 PHE B O 1
ATOM 3299 N N . GLU B 1 103 ? 15.195 -7.406 -12.438 1 98.5 103 GLU B N 1
ATOM 3300 C CA . GLU B 1 103 ? 15.906 -6.145 -12.305 1 98.5 103 GLU B CA 1
ATOM 3301 C C . GLU B 1 103 ? 15.523 -5.422 -11.016 1 98.5 103 GLU B C 1
ATOM 3303 O O . GLU B 1 103 ? 16.344 -4.715 -10.43 1 98.5 103 GLU B O 1
ATOM 3308 N N . VAL B 1 104 ? 14.281 -5.605 -10.617 1 98.88 104 VAL B N 1
ATOM 3309 C CA . VAL B 1 104 ? 13.852 -5.023 -9.352 1 98.88 104 VAL B CA 1
ATOM 3310 C C . VAL B 1 104 ? 14.625 -5.668 -8.203 1 98.88 104 VAL B C 1
ATOM 3312 O O . VAL B 1 104 ? 15.133 -4.973 -7.32 1 98.88 104 VAL B O 1
ATOM 3315 N N . ILE B 1 105 ? 14.773 -7.016 -8.242 1 98.94 105 ILE B N 1
ATOM 3316 C CA . ILE B 1 105 ? 15.508 -7.75 -7.219 1 98.94 105 ILE B CA 1
ATOM 3317 C C . ILE B 1 105 ? 16.969 -7.324 -7.23 1 98.94 105 ILE B C 1
ATOM 3319 O O . ILE B 1 105 ? 17.578 -7.105 -6.172 1 98.94 105 ILE B O 1
ATOM 3323 N N . ASP B 1 106 ? 17.516 -7.16 -8.414 1 98.88 106 ASP B N 1
ATOM 3324 C CA . ASP B 1 106 ? 18.906 -6.719 -8.547 1 98.88 106 ASP B CA 1
ATOM 3325 C C . ASP B 1 106 ? 19.125 -5.363 -7.879 1 98.88 106 ASP B C 1
ATOM 3327 O O . ASP B 1 106 ? 20.109 -5.168 -7.16 1 98.88 106 ASP B O 1
ATOM 3331 N N . ALA B 1 107 ? 18.234 -4.465 -8.148 1 98.88 107 ALA B N 1
ATOM 3332 C CA . ALA B 1 107 ? 18.359 -3.115 -7.609 1 98.88 107 ALA B CA 1
ATOM 3333 C C . ALA B 1 107 ? 18.25 -3.117 -6.086 1 98.88 107 ALA B C 1
ATOM 3335 O O . ALA B 1 107 ? 19 -2.41 -5.406 1 98.88 107 ALA B O 1
ATOM 3336 N N . ILE B 1 108 ? 17.328 -3.896 -5.594 1 98.94 108 ILE B N 1
ATOM 3337 C CA . ILE B 1 108 ? 17.172 -4.016 -4.145 1 98.94 108 ILE B CA 1
ATOM 3338 C C . ILE B 1 108 ? 18.469 -4.57 -3.537 1 98.94 108 ILE B C 1
ATOM 3340 O O . ILE B 1 108 ? 18.984 -4.02 -2.564 1 98.94 108 ILE B O 1
ATOM 3344 N N . LYS B 1 109 ? 18.953 -5.664 -4.102 1 98.94 109 LYS B N 1
ATOM 3345 C CA . LYS B 1 109 ? 20.156 -6.297 -3.596 1 98.94 109 LYS B CA 1
ATOM 3346 C C . LYS B 1 109 ? 21.344 -5.324 -3.615 1 98.94 109 LYS B C 1
ATOM 3348 O O . LYS B 1 109 ? 22.094 -5.234 -2.645 1 98.94 109 LYS B O 1
ATOM 3353 N N . ALA B 1 110 ? 21.484 -4.621 -4.676 1 98.81 110 ALA B N 1
ATOM 3354 C CA . ALA B 1 110 ? 22.578 -3.666 -4.797 1 98.81 110 ALA B CA 1
ATOM 3355 C C . ALA B 1 110 ? 22.516 -2.623 -3.684 1 98.81 110 ALA B C 1
ATOM 3357 O O . ALA B 1 110 ? 23.547 -2.309 -3.068 1 98.81 110 ALA B O 1
ATOM 3358 N N . ASP B 1 111 ? 21.375 -2.109 -3.42 1 98.56 111 ASP B N 1
ATOM 3359 C CA . ASP B 1 111 ? 21.234 -1.098 -2.379 1 98.56 111 ASP B CA 1
ATOM 3360 C C . ASP B 1 111 ? 21.516 -1.683 -0.999 1 98.56 111 ASP B C 1
ATOM 3362 O O . ASP B 1 111 ? 22.188 -1.057 -0.18 1 98.56 111 ASP B O 1
ATOM 3366 N N . LEU B 1 112 ? 20.984 -2.869 -0.755 1 98.69 112 LEU B N 1
ATOM 3367 C CA . LEU B 1 112 ? 21.203 -3.498 0.545 1 98.69 112 LEU B CA 1
ATOM 3368 C C . LEU B 1 112 ? 22.672 -3.855 0.747 1 98.69 112 LEU B C 1
ATOM 3370 O O . LEU B 1 112 ? 23.188 -3.779 1.865 1 98.69 112 LEU B O 1
ATOM 3374 N N . GLU B 1 113 ? 23.375 -4.25 -0.315 1 98.62 113 GLU B N 1
ATOM 3375 C CA . GLU B 1 113 ? 24.797 -4.539 -0.213 1 98.62 113 GLU B CA 1
ATOM 3376 C C . GLU B 1 113 ? 25.594 -3.283 0.122 1 98.62 113 GLU B C 1
ATOM 3378 O O . GLU B 1 113 ? 26.656 -3.359 0.74 1 98.62 113 GLU B O 1
ATOM 3383 N N . SER B 1 114 ? 25.078 -2.146 -0.229 1 97.81 114 SER B N 1
ATOM 3384 C CA . SER B 1 114 ? 25.75 -0.885 0.069 1 97.81 114 SER B CA 1
ATOM 3385 C C . SER B 1 114 ? 25.562 -0.497 1.532 1 97.81 114 SER B C 1
ATOM 3387 O O . SER B 1 114 ? 26.438 0.156 2.117 1 97.81 114 SER B O 1
ATOM 3389 N N . VAL B 1 115 ? 24.531 -0.936 2.166 1 96.19 115 VAL B N 1
ATOM 3390 C CA . VAL B 1 115 ? 24.234 -0.464 3.516 1 96.19 115 VAL B CA 1
ATOM 3391 C C . VAL B 1 115 ? 24.516 -1.578 4.523 1 96.19 115 VAL B C 1
ATOM 3393 O O . VAL B 1 115 ? 24.938 -1.312 5.652 1 96.19 115 VAL B O 1
ATOM 3396 N N . CYS B 1 116 ? 24.203 -2.822 4.176 1 97.75 116 CYS B N 1
ATOM 3397 C CA . CYS B 1 116 ? 24.484 -3.994 5 1 97.75 116 CYS B CA 1
ATOM 3398 C C . CYS B 1 116 ? 25.062 -5.121 4.164 1 97.75 116 CYS B C 1
ATOM 3400 O O . CYS B 1 116 ? 24.406 -6.141 3.934 1 97.75 116 CYS B O 1
ATOM 3402 N N . PRO B 1 117 ? 26.312 -5.027 3.85 1 97.94 117 PRO B N 1
ATOM 3403 C CA . PRO B 1 117 ? 26.938 -5.973 2.922 1 97.94 117 PRO B CA 1
ATOM 3404 C C . PRO B 1 117 ? 26.906 -7.41 3.439 1 97.94 117 PRO B C 1
ATOM 3406 O O . PRO B 1 117 ? 27.219 -7.652 4.609 1 97.94 117 PRO B O 1
ATOM 3409 N N . GLU B 1 118 ? 26.484 -8.312 2.576 1 97.06 118 GLU B N 1
ATOM 3410 C CA . GLU B 1 118 ? 26.516 -9.758 2.791 1 97.06 118 GLU B CA 1
ATOM 3411 C C . GLU B 1 118 ? 25.672 -10.164 3.988 1 97.06 118 GLU B C 1
ATOM 3413 O O . GLU B 1 118 ? 26.047 -11.055 4.754 1 97.06 118 GLU B O 1
ATOM 3418 N N . VAL B 1 119 ? 24.609 -9.516 4.152 1 97.75 119 VAL B N 1
ATOM 3419 C CA . VAL B 1 119 ? 23.75 -9.797 5.309 1 97.75 119 VAL B CA 1
ATOM 3420 C C . VAL B 1 119 ? 22.422 -10.359 4.84 1 97.75 119 VAL B C 1
ATOM 3422 O O . VAL B 1 119 ? 21.969 -11.398 5.324 1 97.75 119 VAL B O 1
ATOM 3425 N N . VAL B 1 120 ? 21.797 -9.703 3.834 1 97.81 120 VAL B N 1
ATOM 3426 C CA . VAL B 1 120 ? 20.453 -10.062 3.412 1 97.81 120 VAL B CA 1
ATOM 3427 C C . VAL B 1 120 ? 20.516 -11 2.209 1 97.81 120 VAL B C 1
ATOM 3429 O O . VAL B 1 120 ? 21.188 -10.703 1.22 1 97.81 120 VAL B O 1
ATOM 3432 N N . SER B 1 121 ? 19.844 -12.094 2.297 1 96.56 121 SER B N 1
ATOM 3433 C CA . SER B 1 121 ? 19.859 -13.062 1.203 1 96.56 121 SER B CA 1
ATOM 3434 C C . SER B 1 121 ? 18.922 -12.625 0.077 1 96.56 121 SER B C 1
ATOM 3436 O O . SER B 1 121 ? 17.984 -11.852 0.302 1 96.56 121 SER B O 1
ATOM 3438 N N . CYS B 1 122 ? 19.188 -13.109 -1.146 1 97.69 122 CYS B N 1
ATOM 3439 C CA . CYS B 1 122 ? 18.328 -12.883 -2.295 1 97.69 122 CYS B CA 1
ATOM 3440 C C . CYS B 1 122 ? 16.969 -13.539 -2.082 1 97.69 122 CYS B C 1
ATOM 3442 O O . CYS B 1 122 ? 15.938 -12.984 -2.48 1 97.69 122 CYS B O 1
ATOM 3444 N N . ALA B 1 123 ? 16.984 -14.688 -1.45 1 96.56 123 ALA B N 1
ATOM 3445 C CA . ALA B 1 123 ? 15.742 -15.422 -1.188 1 96.56 123 ALA B CA 1
ATOM 3446 C C . ALA B 1 123 ? 14.781 -14.594 -0.336 1 96.56 123 ALA B C 1
ATOM 3448 O O . ALA B 1 123 ? 13.586 -14.523 -0.626 1 96.56 123 ALA B O 1
ATOM 3449 N N . ASP B 1 124 ? 15.312 -13.977 0.709 1 96.88 124 ASP B N 1
ATOM 3450 C CA . ASP B 1 124 ? 14.477 -13.141 1.574 1 96.88 124 ASP B CA 1
ATOM 3451 C C . ASP B 1 124 ? 14.008 -11.891 0.841 1 96.88 124 ASP B C 1
ATOM 3453 O O . ASP B 1 124 ? 12.891 -11.414 1.071 1 96.88 124 ASP B O 1
ATOM 3457 N N . ILE B 1 125 ? 14.844 -11.352 -0.062 1 98.69 125 ILE B N 1
ATOM 3458 C CA . ILE B 1 125 ? 14.453 -10.188 -0.857 1 98.69 125 ILE B CA 1
ATOM 3459 C C . ILE B 1 125 ? 13.273 -10.555 -1.756 1 98.69 125 ILE B C 1
ATOM 3461 O O . ILE B 1 125 ? 12.297 -9.805 -1.854 1 98.69 125 ILE B O 1
ATOM 3465 N N . VAL B 1 126 ? 13.32 -11.719 -2.365 1 98.56 126 VAL B N 1
ATOM 3466 C CA . VAL B 1 126 ? 12.25 -12.172 -3.252 1 98.56 126 VAL B CA 1
ATOM 3467 C C . VAL B 1 126 ? 10.945 -12.312 -2.463 1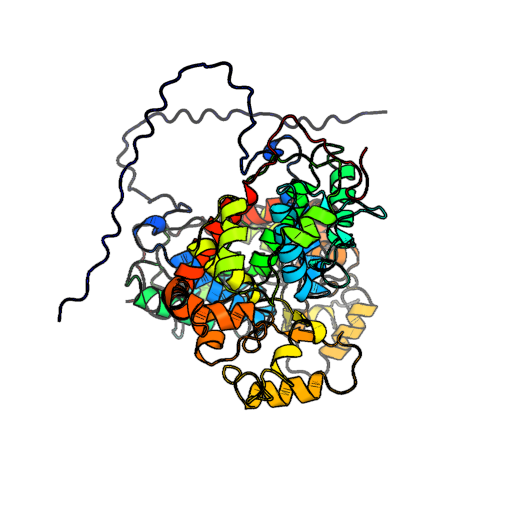 98.56 126 VAL B C 1
ATOM 3469 O O . VAL B 1 126 ? 9.891 -11.859 -2.91 1 98.56 126 VAL B O 1
ATOM 3472 N N . ALA B 1 127 ? 11.031 -12.914 -1.305 1 97.94 127 ALA B N 1
ATOM 3473 C CA . ALA B 1 127 ? 9.844 -13.141 -0.479 1 97.94 127 ALA B CA 1
ATOM 3474 C C . ALA B 1 127 ? 9.227 -11.812 -0.043 1 97.94 127 ALA B C 1
ATOM 3476 O O . ALA B 1 127 ? 8.008 -11.633 -0.136 1 97.94 127 ALA B O 1
ATOM 3477 N N . LEU B 1 128 ? 10.055 -10.891 0.385 1 98.44 128 LEU B N 1
ATOM 3478 C CA . LEU B 1 128 ? 9.562 -9.602 0.846 1 98.44 128 LEU B CA 1
ATOM 3479 C C . LEU B 1 128 ? 8.992 -8.789 -0.312 1 98.44 128 LEU B C 1
ATOM 3481 O O . LEU B 1 128 ? 7.949 -8.148 -0.168 1 98.44 128 LEU B O 1
ATOM 3485 N N . ALA B 1 129 ? 9.68 -8.797 -1.441 1 98.94 129 ALA B N 1
ATOM 3486 C CA . ALA B 1 129 ? 9.211 -8.055 -2.609 1 98.94 129 ALA B CA 1
ATOM 3487 C C . ALA B 1 129 ? 7.832 -8.539 -3.047 1 98.94 129 ALA B C 1
ATOM 3489 O O . ALA B 1 129 ? 6.973 -7.734 -3.41 1 98.94 129 ALA B O 1
ATOM 3490 N N . ALA B 1 130 ? 7.637 -9.82 -2.984 1 98.88 130 ALA B N 1
ATOM 3491 C CA . ALA B 1 130 ? 6.332 -10.375 -3.328 1 98.88 130 ALA B CA 1
ATOM 3492 C C . ALA B 1 130 ? 5.25 -9.852 -2.387 1 98.88 130 ALA B C 1
ATOM 3494 O O . ALA B 1 130 ? 4.152 -9.5 -2.826 1 98.88 130 ALA B O 1
ATOM 3495 N N . SER B 1 131 ? 5.543 -9.836 -1.128 1 98.69 131 SER B N 1
ATOM 3496 C CA . SER B 1 131 ? 4.566 -9.383 -0.142 1 98.69 131 SER B CA 1
ATOM 3497 C C . SER B 1 131 ? 4.188 -7.926 -0.362 1 98.69 131 SER B C 1
ATOM 3499 O O . SER B 1 131 ? 3.018 -7.555 -0.24 1 98.69 131 SER B O 1
ATOM 3501 N N . TYR B 1 132 ? 5.133 -7.062 -0.698 1 98.75 132 TYR B N 1
ATOM 3502 C CA . TYR B 1 132 ? 4.836 -5.66 -0.971 1 98.75 132 TYR B CA 1
ATOM 3503 C C . TYR B 1 132 ? 4.062 -5.508 -2.275 1 98.75 132 TYR B C 1
ATOM 3505 O O . TYR B 1 132 ? 3.215 -4.625 -2.404 1 98.75 132 TYR B O 1
ATOM 3513 N N . GLY B 1 133 ? 4.387 -6.344 -3.24 1 98.81 133 GLY B N 1
ATOM 3514 C CA . GLY B 1 133 ? 3.598 -6.336 -4.461 1 98.81 133 GLY B CA 1
ATOM 3515 C C . GLY B 1 133 ? 2.123 -6.59 -4.223 1 98.81 133 GLY B C 1
ATOM 3516 O O . GLY B 1 133 ? 1.269 -5.91 -4.793 1 98.81 133 GLY B O 1
ATOM 3517 N N . VAL B 1 134 ? 1.875 -7.547 -3.326 1 98.81 134 VAL B N 1
ATOM 3518 C CA . VAL B 1 134 ? 0.502 -7.867 -2.947 1 98.81 134 VAL B CA 1
ATOM 3519 C C . VAL B 1 134 ? -0.118 -6.684 -2.205 1 98.81 134 VAL B C 1
ATOM 3521 O O . VAL B 1 134 ? -1.221 -6.246 -2.539 1 98.81 134 VAL B O 1
ATOM 3524 N N . LEU B 1 135 ? 0.623 -6.152 -1.337 1 98.31 135 LEU B N 1
ATOM 3525 C CA . LEU B 1 135 ? 0.123 -5.074 -0.492 1 98.31 135 LEU B CA 1
ATOM 3526 C C . LEU B 1 135 ? -0.225 -3.846 -1.329 1 98.31 135 LEU B C 1
ATOM 3528 O O . LEU B 1 135 ? -1.318 -3.291 -1.198 1 98.31 135 LEU B O 1
ATOM 3532 N N . PHE B 1 136 ? 0.635 -3.459 -2.205 1 98.25 136 PHE B N 1
ATOM 3533 C CA . PHE B 1 136 ? 0.451 -2.234 -2.975 1 98.25 136 PHE B CA 1
ATOM 3534 C C . PHE B 1 136 ? -0.573 -2.441 -4.082 1 98.25 136 PHE B C 1
ATOM 3536 O O . PHE B 1 136 ? -0.987 -1.483 -4.742 1 98.25 136 PHE B O 1
ATOM 3543 N N . SER B 1 137 ? -1.038 -3.688 -4.246 1 98.5 137 SER B N 1
ATOM 3544 C CA . SER B 1 137 ? -2.152 -3.973 -5.145 1 98.5 137 SER B CA 1
ATOM 3545 C C . SER B 1 137 ? -3.479 -3.994 -4.391 1 98.5 137 SER B C 1
ATOM 3547 O O . SER B 1 137 ? -4.527 -4.273 -4.977 1 98.5 137 SER B O 1
ATOM 3549 N N . GLY B 1 138 ? -3.385 -3.736 -3.141 1 97.75 138 GLY B N 1
ATOM 3550 C CA . GLY B 1 138 ? -4.59 -3.703 -2.328 1 97.75 138 GLY B CA 1
ATOM 3551 C C . GLY B 1 138 ? -4.84 -4.996 -1.577 1 97.75 138 GLY B C 1
ATOM 3552 O O . GLY B 1 138 ? -5.887 -5.168 -0.952 1 97.75 138 GLY B O 1
ATOM 3553 N N . GLY B 1 139 ? -3.863 -5.934 -1.585 1 98.5 139 GLY B N 1
ATOM 3554 C CA . GLY B 1 139 ? -3.99 -7.219 -0.914 1 98.5 139 GLY B CA 1
ATOM 3555 C C . GLY B 1 139 ? -3.592 -7.168 0.549 1 98.5 139 GLY B C 1
ATOM 3556 O O . GLY B 1 139 ? -3.311 -6.094 1.086 1 98.5 139 GLY B O 1
ATOM 3557 N N . PRO B 1 140 ? -3.594 -8.328 1.146 1 97.5 140 PRO B N 1
ATOM 3558 C CA . PRO B 1 140 ? -3.32 -8.367 2.584 1 97.5 140 PRO B CA 1
ATOM 3559 C C . PRO B 1 140 ? -1.848 -8.133 2.912 1 97.5 140 PRO B C 1
ATOM 3561 O O . PRO B 1 140 ? -0.969 -8.562 2.164 1 97.5 140 PRO B O 1
ATOM 3564 N N . TYR B 1 141 ? -1.72 -7.457 4.023 1 93.62 141 TYR B N 1
ATOM 3565 C CA . TYR B 1 141 ? -0.419 -7.492 4.68 1 93.62 141 TYR B CA 1
ATOM 3566 C C . TYR B 1 141 ? -0.216 -8.812 5.418 1 93.62 141 TYR B C 1
ATOM 3568 O O . TYR B 1 141 ? -1.147 -9.336 6.031 1 93.62 141 TYR B O 1
ATOM 3576 N N . TYR B 1 142 ? 0.926 -9.367 5.32 1 95.19 142 TYR B N 1
ATOM 3577 C CA . TYR B 1 142 ? 1.284 -10.523 6.141 1 95.19 142 TYR B CA 1
ATOM 3578 C C . TYR B 1 142 ? 2.76 -10.484 6.52 1 95.19 142 TYR B C 1
ATOM 3580 O O . TYR B 1 142 ? 3.582 -9.93 5.785 1 95.19 142 TYR B O 1
ATOM 3588 N N . ASP B 1 143 ? 3.055 -11.039 7.688 1 93.5 143 ASP B N 1
ATOM 3589 C CA . ASP B 1 143 ? 4.434 -11.094 8.164 1 93.5 143 ASP B CA 1
ATOM 3590 C C . ASP B 1 143 ? 5.238 -12.148 7.406 1 93.5 143 ASP B C 1
ATOM 3592 O O . ASP B 1 143 ? 5.02 -13.352 7.582 1 93.5 143 ASP B O 1
ATOM 3596 N N . VAL B 1 144 ? 6.152 -11.672 6.602 1 96.19 144 VAL B N 1
ATOM 3597 C CA . VAL B 1 144 ? 7.059 -12.578 5.91 1 96.19 144 VAL B CA 1
ATOM 3598 C C . VAL B 1 144 ? 8.117 -13.094 6.879 1 96.19 144 VAL B C 1
ATOM 3600 O O . VAL B 1 144 ? 8.781 -12.305 7.555 1 96.19 144 VAL B O 1
ATOM 3603 N N . LEU B 1 145 ? 8.203 -14.383 7.012 1 94.94 145 LEU B N 1
ATOM 3604 C CA . LEU B 1 145 ? 9.273 -14.961 7.82 1 94.94 145 LEU B CA 1
ATOM 3605 C C . LEU B 1 145 ? 10.602 -14.938 7.062 1 94.94 145 LEU B C 1
ATOM 3607 O O . LEU B 1 145 ? 10.641 -15.219 5.863 1 94.94 145 LEU B O 1
ATOM 3611 N N . LEU B 1 146 ? 11.648 -14.531 7.766 1 94.69 146 LEU B N 1
ATOM 3612 C CA . LEU B 1 146 ? 12.938 -14.273 7.125 1 94.69 146 LEU B CA 1
ATOM 3613 C C . LEU B 1 146 ? 14.047 -15.086 7.781 1 94.69 146 LEU B C 1
ATOM 3615 O O . LEU B 1 146 ? 13.883 -15.57 8.906 1 94.69 146 LEU B O 1
ATOM 3619 N N . GLY B 1 147 ? 15.18 -15.117 7.031 1 92.69 147 GLY B N 1
ATOM 3620 C CA . GLY B 1 147 ? 16.328 -15.898 7.477 1 92.69 147 GLY B CA 1
ATOM 3621 C C . GLY B 1 147 ? 16.719 -16.984 6.504 1 92.69 147 GLY B C 1
ATOM 3622 O O . GLY B 1 147 ? 17.484 -17.891 6.852 1 92.69 147 GLY B O 1
ATOM 3623 N N . ARG B 1 148 ? 16.234 -16.938 5.238 1 92.5 148 ARG B N 1
ATOM 3624 C CA . ARG B 1 148 ? 16.562 -17.906 4.199 1 92.5 148 ARG B CA 1
ATOM 3625 C C . ARG B 1 148 ? 17.984 -17.719 3.689 1 92.5 148 ARG B C 1
ATOM 3627 O O . ARG B 1 148 ? 18.547 -16.625 3.799 1 92.5 148 ARG B O 1
ATOM 3634 N N . ARG B 1 149 ? 18.453 -18.797 3.172 1 92.88 149 ARG B N 1
ATOM 3635 C CA . ARG B 1 149 ? 19.719 -18.75 2.441 1 92.88 149 ARG B CA 1
ATOM 3636 C C . ARG B 1 149 ? 19.5 -18.969 0.949 1 92.88 149 ARG B C 1
ATOM 3638 O O . ARG B 1 149 ? 18.484 -19.516 0.542 1 92.88 149 ARG B O 1
ATOM 3645 N N . ASP B 1 150 ? 20.469 -18.484 0.173 1 94.56 150 ASP B N 1
ATOM 3646 C CA . ASP B 1 150 ? 20.359 -18.547 -1.281 1 94.56 150 ASP B CA 1
ATOM 3647 C C . ASP B 1 150 ? 20.875 -19.891 -1.811 1 94.56 150 ASP B C 1
ATOM 3649 O O . ASP B 1 150 ? 21.953 -20.344 -1.428 1 94.56 150 ASP B O 1
ATOM 3653 N N . GLY B 1 151 ? 20.094 -20.5 -2.668 1 92.44 151 GLY B N 1
ATOM 3654 C CA . GLY B 1 151 ? 20.578 -21.688 -3.359 1 92.44 151 GLY B CA 1
ATOM 3655 C C . GLY B 1 151 ? 21.734 -21.406 -4.293 1 92.44 151 GLY B C 1
ATOM 3656 O O . GLY B 1 151 ? 21.922 -20.266 -4.727 1 92.44 151 GLY B O 1
ATOM 3657 N N . LEU B 1 152 ? 22.484 -22.484 -4.648 1 92.06 152 LEU B N 1
ATOM 3658 C CA . LEU B 1 152 ? 23.703 -22.312 -5.445 1 92.06 152 LEU B CA 1
ATOM 3659 C C . LEU B 1 152 ? 23.516 -22.891 -6.844 1 92.06 152 LEU B C 1
ATOM 3661 O O . LEU B 1 152 ? 24.312 -22.625 -7.742 1 92.06 152 LEU B O 1
ATOM 3665 N N . VAL B 1 153 ? 22.516 -23.641 -6.965 1 92.06 153 VAL B N 1
ATOM 3666 C CA . VAL B 1 153 ? 22.328 -24.359 -8.219 1 92.06 153 VAL B CA 1
ATOM 3667 C C . VAL B 1 153 ? 20.922 -24.141 -8.75 1 92.06 153 VAL B C 1
ATOM 3669 O O . VAL B 1 153 ? 19.938 -24.328 -8.023 1 92.06 153 VAL B O 1
ATOM 3672 N N . ALA B 1 154 ? 20.875 -23.719 -9.977 1 93.88 154 ALA B N 1
ATOM 3673 C CA . ALA B 1 154 ? 19.578 -23.609 -10.648 1 93.88 154 ALA B CA 1
ATOM 3674 C C . ALA B 1 154 ? 19.094 -24.984 -11.109 1 93.88 154 ALA B C 1
ATOM 3676 O O . ALA B 1 154 ? 19.891 -25.906 -11.305 1 93.88 154 ALA B O 1
ATOM 3677 N N . ASN B 1 155 ? 17.844 -25.125 -11.234 1 94.81 155 ASN B N 1
ATOM 3678 C CA . ASN B 1 155 ? 17.219 -26.406 -11.57 1 94.81 155 ASN B CA 1
ATOM 3679 C C . ASN B 1 155 ? 16.188 -26.234 -12.68 1 94.81 155 ASN B C 1
ATOM 3681 O O . ASN B 1 155 ? 14.977 -26.25 -12.414 1 94.81 155 ASN B O 1
ATOM 3685 N N . GLN B 1 156 ? 16.641 -26.172 -13.945 1 96.81 156 GLN B N 1
ATOM 3686 C CA . GLN B 1 156 ? 15.766 -25.969 -15.094 1 96.81 156 GLN B CA 1
ATOM 3687 C C . GLN B 1 156 ? 14.789 -27.125 -15.258 1 96.81 156 GLN B C 1
ATOM 3689 O O . GLN B 1 156 ? 13.602 -26.906 -15.531 1 96.81 156 GLN B O 1
ATOM 3694 N N . SER B 1 157 ? 15.305 -28.359 -15.117 1 96.62 157 SER B N 1
ATOM 3695 C CA . SER B 1 157 ? 14.453 -29.547 -15.25 1 96.62 157 SER B CA 1
ATOM 3696 C C . SER B 1 157 ? 13.375 -29.578 -14.18 1 96.62 157 SER B C 1
ATOM 3698 O O . SER B 1 157 ? 12.227 -29.938 -14.453 1 96.62 157 SER B O 1
ATOM 3700 N N . GLY B 1 158 ? 13.758 -29.234 -12.945 1 95.5 158 GLY B N 1
ATOM 3701 C CA . GLY B 1 158 ? 12.773 -29.141 -11.883 1 95.5 158 GLY B CA 1
ATOM 3702 C C . GLY B 1 158 ? 11.695 -28.109 -12.156 1 95.5 158 GLY B C 1
ATOM 3703 O O . GLY B 1 158 ? 10.523 -28.344 -11.859 1 95.5 158 GLY B O 1
ATOM 3704 N N . ALA B 1 159 ? 12.086 -26.984 -12.75 1 97.12 159 ALA B N 1
ATOM 3705 C CA . ALA B 1 159 ? 11.117 -25.953 -13.117 1 97.12 159 ALA B CA 1
ATOM 3706 C C . ALA B 1 159 ? 10.172 -26.453 -14.203 1 97.12 159 ALA B C 1
ATOM 3708 O O . ALA B 1 159 ? 8.969 -26.188 -14.164 1 97.12 159 ALA B O 1
ATOM 3709 N N . ASN B 1 160 ? 10.695 -27.172 -15.141 1 97 160 ASN B N 1
ATOM 3710 C CA . ASN B 1 160 ? 9.891 -27.703 -16.234 1 97 160 ASN B CA 1
ATOM 3711 C C . ASN B 1 160 ? 8.867 -28.719 -15.75 1 97 160 ASN B C 1
ATOM 3713 O O . ASN B 1 160 ? 7.762 -28.812 -16.281 1 97 160 ASN B O 1
ATOM 3717 N N . SER B 1 161 ? 9.234 -29.422 -14.734 1 95.81 161 SER B N 1
ATOM 3718 C CA . SER B 1 161 ? 8.375 -30.531 -14.312 1 95.81 161 SER B CA 1
ATOM 3719 C C . SER B 1 161 ? 7.551 -30.156 -13.086 1 95.81 161 SER B C 1
ATOM 3721 O O . SER B 1 161 ? 6.445 -30.656 -12.898 1 95.81 161 SER B O 1
ATOM 3723 N N . GLY B 1 162 ? 8.086 -29.344 -12.234 1 95.19 162 GLY B N 1
ATOM 3724 C CA . GLY B 1 162 ? 7.496 -29.125 -10.922 1 95.19 162 GLY B CA 1
ATOM 3725 C C . GLY B 1 162 ? 6.496 -27.969 -10.914 1 95.19 162 GLY B C 1
ATOM 3726 O O . GLY B 1 162 ? 5.621 -27.922 -10.047 1 95.19 162 GLY B O 1
ATOM 3727 N N . LEU B 1 163 ? 6.562 -27.031 -11.812 1 97.56 163 LEU B N 1
ATOM 3728 C CA . LEU B 1 163 ? 5.676 -25.875 -11.844 1 97.56 163 LEU B CA 1
ATOM 3729 C C . LEU B 1 163 ? 4.336 -26.234 -12.477 1 97.56 163 LEU B C 1
ATOM 3731 O O . LEU B 1 163 ? 4.293 -26.859 -13.539 1 97.56 163 LEU B O 1
ATOM 3735 N N . PRO B 1 164 ? 3.227 -25.875 -11.781 1 97.38 164 PRO B N 1
ATOM 3736 C CA . PRO B 1 164 ? 1.92 -26.125 -12.391 1 97.38 164 PRO B CA 1
ATOM 3737 C C . PRO B 1 164 ? 1.742 -25.375 -13.711 1 97.38 164 PRO B C 1
ATOM 3739 O O . PRO B 1 164 ? 2.174 -24.219 -13.836 1 97.38 164 PRO B O 1
ATOM 3742 N N . SER B 1 165 ? 1.102 -26.094 -14.664 1 96.12 165 SER B N 1
ATOM 3743 C CA . SER B 1 165 ? 0.831 -25.531 -15.984 1 96.12 165 SER B CA 1
ATOM 3744 C C . SER B 1 165 ? -0.626 -25.109 -16.109 1 96.12 165 SER B C 1
ATOM 3746 O O . SER B 1 165 ? -1.52 -25.734 -15.555 1 96.12 165 SER B O 1
ATOM 3748 N N . PRO B 1 166 ? -0.842 -24.047 -16.953 1 97 166 PRO B N 1
ATOM 3749 C CA . PRO B 1 166 ? -2.23 -23.625 -17.156 1 97 166 PRO B CA 1
ATOM 3750 C C . PRO B 1 166 ? -3.039 -24.656 -17.953 1 97 166 PRO B C 1
ATOM 3752 O O . PRO B 1 166 ? -4.262 -24.531 -18.062 1 97 166 PRO B O 1
ATOM 3755 N N . PHE B 1 167 ? -2.422 -25.703 -18.422 1 96.31 167 PHE B N 1
ATOM 3756 C CA . PHE B 1 167 ? -3.076 -26.688 -19.281 1 96.31 167 PHE B CA 1
ATOM 3757 C C . PHE B 1 167 ? -3.355 -27.969 -18.5 1 96.31 167 PHE B C 1
ATOM 3759 O O . PHE B 1 167 ? -4.016 -28.875 -19.016 1 96.31 167 PHE B O 1
ATOM 3766 N N . GLU B 1 168 ? -2.854 -28.062 -17.297 1 97.5 168 GLU B N 1
ATOM 3767 C CA . GLU B 1 168 ? -2.945 -29.312 -16.547 1 97.5 168 GLU B CA 1
ATOM 3768 C C . GLU B 1 168 ? -4.312 -29.453 -15.875 1 97.5 168 GLU B C 1
ATOM 3770 O O . GLU B 1 168 ? -4.914 -28.453 -15.461 1 97.5 168 GLU B O 1
ATOM 3775 N N . PRO B 1 169 ? -4.746 -30.75 -15.766 1 97.75 169 PRO B N 1
ATOM 3776 C CA . PRO B 1 169 ? -5.957 -31 -14.977 1 97.75 169 PRO B CA 1
ATOM 3777 C C . PRO B 1 169 ? -5.789 -30.625 -13.508 1 97.75 169 PRO B C 1
ATOM 3779 O O . PRO B 1 169 ? -4.672 -30.625 -12.984 1 97.75 169 PRO B O 1
ATOM 3782 N N . ILE B 1 170 ? -6.918 -30.359 -12.844 1 98.69 170 ILE B N 1
ATOM 3783 C CA . ILE B 1 170 ? -6.922 -29.875 -11.461 1 98.69 170 ILE B CA 1
ATOM 3784 C C . ILE B 1 170 ? -6.246 -30.906 -10.555 1 98.69 170 ILE B C 1
ATOM 3786 O O . ILE B 1 170 ? -5.465 -30.547 -9.672 1 98.69 170 ILE B O 1
ATOM 3790 N N . ASP B 1 171 ? -6.449 -32.188 -10.797 1 98.62 171 ASP B N 1
ATOM 3791 C CA . ASP B 1 171 ? -5.844 -33.219 -9.977 1 98.62 171 ASP B CA 1
ATOM 3792 C C . ASP B 1 171 ? -4.32 -33.188 -10.078 1 98.62 171 ASP B C 1
ATOM 3794 O O . ASP B 1 171 ? -3.621 -33.406 -9.086 1 98.62 171 ASP B O 1
ATOM 3798 N N . SER B 1 172 ? -3.828 -32.969 -11.273 1 98.44 172 SER B N 1
ATOM 3799 C CA . SER B 1 172 ? -2.385 -32.875 -11.461 1 98.44 172 SER B CA 1
ATOM 3800 C C . SER B 1 172 ? -1.812 -31.688 -10.703 1 98.44 172 SER B C 1
ATOM 3802 O O . SER B 1 172 ? -0.741 -31.781 -10.102 1 98.44 172 SER B O 1
ATOM 3804 N N . ILE B 1 173 ? -2.527 -30.578 -10.703 1 98.62 173 ILE B N 1
ATOM 3805 C CA . ILE B 1 173 ? -2.094 -29.375 -10 1 98.62 173 ILE B CA 1
ATOM 3806 C C . ILE B 1 173 ? -2.104 -29.625 -8.492 1 98.62 173 ILE B C 1
ATOM 3808 O O . ILE B 1 173 ? -1.15 -29.281 -7.793 1 98.62 173 ILE B O 1
ATOM 3812 N N . ILE B 1 174 ? -3.145 -30.297 -8.008 1 98.69 174 ILE B N 1
ATOM 3813 C CA . ILE B 1 174 ? -3.236 -30.641 -6.598 1 98.69 174 ILE B CA 1
ATOM 3814 C C . ILE B 1 174 ? -2.045 -31.5 -6.199 1 98.69 174 ILE B C 1
ATOM 3816 O O . ILE B 1 174 ? -1.451 -31.312 -5.137 1 98.69 174 ILE B O 1
ATOM 3820 N N . HIS B 1 175 ? -1.644 -32.438 -7.035 1 98.06 175 HIS B N 1
ATOM 3821 C CA . HIS B 1 175 ? -0.511 -33.312 -6.758 1 98.06 175 HIS B CA 1
ATOM 3822 C C . HIS B 1 175 ? 0.79 -32.531 -6.672 1 98.06 175 HIS B C 1
ATOM 3824 O O . HIS B 1 175 ? 1.646 -32.812 -5.836 1 98.06 175 HIS B O 1
ATOM 3830 N N . LYS B 1 176 ? 0.949 -31.562 -7.527 1 97.12 176 LYS B N 1
ATOM 3831 C CA . LYS B 1 176 ? 2.16 -30.75 -7.512 1 97.12 176 LYS B CA 1
ATOM 3832 C C . LYS B 1 176 ? 2.229 -29.891 -6.25 1 97.12 176 LYS B C 1
ATOM 3834 O O . LYS B 1 176 ? 3.307 -29.688 -5.695 1 97.12 176 LYS B O 1
ATOM 3839 N N . PHE B 1 177 ? 1.085 -29.375 -5.824 1 97.56 177 PHE B N 1
ATOM 3840 C CA . PHE B 1 177 ? 1.043 -28.625 -4.57 1 97.56 177 PHE B CA 1
ATOM 3841 C C . PHE B 1 177 ? 1.368 -29.531 -3.389 1 97.56 177 PHE B C 1
ATOM 3843 O O . PHE B 1 177 ? 2.104 -29.141 -2.48 1 97.56 177 PHE B O 1
ATOM 3850 N N . ALA B 1 178 ? 0.838 -30.75 -3.426 1 96.44 178 ALA B N 1
ATOM 3851 C CA . ALA B 1 178 ? 1.105 -31.703 -2.359 1 96.44 178 ALA B CA 1
ATOM 3852 C C . ALA B 1 178 ? 2.594 -32.031 -2.27 1 96.44 178 ALA B C 1
ATOM 3854 O O . ALA B 1 178 ? 3.123 -32.25 -1.179 1 96.44 178 ALA B O 1
ATOM 3855 N N . ALA B 1 179 ? 3.24 -32.031 -3.363 1 94.12 179 ALA B N 1
ATOM 3856 C CA . ALA B 1 179 ? 4.664 -32.344 -3.434 1 94.12 179 ALA B CA 1
ATOM 3857 C C . ALA B 1 179 ? 5.5 -31.328 -2.676 1 94.12 179 ALA B C 1
ATOM 3859 O O . ALA B 1 179 ? 6.648 -31.594 -2.314 1 94.12 179 ALA B O 1
ATOM 3860 N N . VAL B 1 180 ? 4.945 -30.141 -2.439 1 93.19 180 VAL B N 1
ATOM 3861 C CA . VAL B 1 180 ? 5.668 -29.125 -1.69 1 93.19 180 VAL B CA 1
ATOM 3862 C C . VAL B 1 180 ? 4.926 -28.812 -0.392 1 93.19 180 VAL B C 1
ATOM 3864 O O . VAL B 1 180 ? 4.938 -27.672 0.082 1 93.19 180 VAL B O 1
ATOM 3867 N N . ASP B 1 181 ? 4.133 -29.75 0.068 1 93.19 181 ASP B N 1
ATOM 3868 C CA . ASP B 1 181 ? 3.482 -29.766 1.375 1 93.19 181 ASP B CA 1
ATOM 3869 C C . ASP B 1 181 ? 2.371 -28.719 1.444 1 93.19 181 ASP B C 1
ATOM 3871 O O . ASP B 1 181 ? 2.168 -28.094 2.484 1 93.19 181 ASP B O 1
ATOM 3875 N N . LEU B 1 182 ? 1.772 -28.438 0.333 1 96.62 182 LEU B N 1
ATOM 3876 C CA . LEU B 1 182 ? 0.565 -27.625 0.272 1 96.62 182 LEU B CA 1
ATOM 3877 C C . LEU B 1 182 ? -0.657 -28.484 -0.033 1 96.62 182 LEU B C 1
ATOM 3879 O O . LEU B 1 182 ? -0.523 -29.625 -0.474 1 96.62 182 LEU B O 1
ATOM 3883 N N . ASN B 1 183 ? -1.812 -27.969 0.326 1 98 183 ASN B N 1
ATOM 3884 C CA . ASN B 1 183 ? -3.016 -28.781 0.171 1 98 183 ASN B CA 1
ATOM 3885 C C . ASN B 1 183 ? -3.99 -28.141 -0.82 1 98 183 ASN B C 1
ATOM 3887 O O . ASN B 1 183 ? -3.654 -27.172 -1.491 1 98 183 ASN B O 1
ATOM 3891 N N . THR B 1 184 ? -5.152 -28.75 -0.958 1 98.69 184 THR B N 1
ATOM 3892 C CA . THR B 1 184 ? -6.141 -28.359 -1.951 1 98.69 184 THR B CA 1
ATOM 3893 C C . THR B 1 184 ? -6.613 -26.922 -1.7 1 98.69 184 THR B C 1
ATOM 3895 O O . THR B 1 184 ? -6.836 -26.172 -2.645 1 98.69 184 THR B O 1
ATOM 3898 N N . THR B 1 185 ? -6.762 -26.562 -0.444 1 98.81 185 THR B N 1
ATOM 3899 C CA . THR B 1 185 ? -7.133 -25.188 -0.115 1 98.81 185 THR B CA 1
ATOM 3900 C C . THR B 1 185 ? -6.078 -24.203 -0.622 1 98.81 185 THR B C 1
ATOM 3902 O O . THR B 1 185 ? -6.414 -23.172 -1.192 1 98.81 185 THR B O 1
ATOM 3905 N N . ASP B 1 186 ? -4.848 -24.594 -0.485 1 98.69 186 ASP B N 1
ATOM 3906 C CA . ASP B 1 186 ? -3.76 -23.734 -0.958 1 98.69 186 ASP B CA 1
ATOM 3907 C C . ASP B 1 186 ? -3.812 -23.578 -2.475 1 98.69 186 ASP B C 1
ATOM 3909 O O . ASP B 1 186 ? -3.492 -22.5 -3 1 98.69 186 ASP B O 1
ATOM 3913 N N . VAL B 1 187 ? -4.199 -24.609 -3.184 1 98.88 187 VAL B N 1
ATOM 3914 C CA . VAL B 1 187 ? -4.332 -24.547 -4.637 1 98.88 187 VAL B CA 1
ATOM 3915 C C . VAL B 1 187 ? -5.309 -23.438 -5.012 1 98.88 187 VAL B C 1
ATOM 3917 O O . VAL B 1 187 ? -4.988 -22.578 -5.836 1 98.88 187 VAL B O 1
ATOM 3920 N N . VAL B 1 188 ? -6.434 -23.469 -4.363 1 98.94 188 VAL B N 1
ATOM 3921 C CA . VAL B 1 188 ? -7.492 -22.531 -4.719 1 98.94 188 VAL B CA 1
ATOM 3922 C C . VAL B 1 188 ? -7.105 -21.125 -4.277 1 98.94 188 VAL B C 1
ATOM 3924 O O . VAL B 1 188 ? -7.223 -20.172 -5.051 1 98.94 188 VAL B O 1
ATOM 3927 N N . VAL B 1 189 ? -6.547 -21.016 -3.07 1 98.81 189 VAL B N 1
ATOM 3928 C CA . VAL B 1 189 ? -6.238 -19.719 -2.475 1 98.81 189 VAL B CA 1
ATOM 3929 C C . VAL B 1 189 ? -5.102 -19.047 -3.244 1 98.81 189 VAL B C 1
ATOM 3931 O O . VAL B 1 189 ? -5.188 -17.875 -3.596 1 98.81 189 VAL B O 1
ATOM 3934 N N . LEU B 1 190 ? -4.066 -19.766 -3.551 1 98.81 190 LEU B N 1
ATOM 3935 C CA . LEU B 1 190 ? -2.912 -19.172 -4.223 1 98.81 190 LEU B CA 1
ATOM 3936 C C . LEU B 1 190 ? -3.219 -18.906 -5.691 1 98.81 190 LEU B C 1
ATOM 3938 O O . LEU B 1 190 ? -2.645 -17.984 -6.293 1 98.81 190 LEU B O 1
ATOM 3942 N N . SER B 1 191 ? -4.18 -19.656 -6.289 1 98.88 191 SER B N 1
ATOM 3943 C CA . SER B 1 191 ? -4.641 -19.328 -7.637 1 98.88 191 SER B CA 1
ATOM 3944 C C . SER B 1 191 ? -5.324 -17.969 -7.676 1 98.88 191 SER B C 1
ATOM 3946 O O . SER B 1 191 ? -5.332 -17.297 -8.711 1 98.88 191 SER B O 1
ATOM 3948 N N . GLY B 1 192 ? -5.859 -17.562 -6.488 1 98.81 192 GLY B N 1
ATOM 3949 C CA . GLY B 1 192 ? -6.488 -16.25 -6.387 1 98.81 192 GLY B CA 1
ATOM 3950 C C . GLY B 1 192 ? -5.523 -15.109 -6.633 1 98.81 192 GLY B C 1
ATOM 3951 O O . GLY B 1 192 ? -5.941 -13.977 -6.883 1 98.81 192 GLY B O 1
ATOM 3952 N N . ALA B 1 193 ? -4.199 -15.438 -6.613 1 98.75 193 ALA B N 1
ATOM 3953 C CA . ALA B 1 193 ? -3.191 -14.438 -6.957 1 98.75 193 ALA B CA 1
ATOM 3954 C C . ALA B 1 193 ? -3.367 -13.945 -8.391 1 98.75 193 ALA B C 1
ATOM 3956 O O . ALA B 1 193 ? -2.926 -12.852 -8.742 1 98.75 193 ALA B O 1
ATOM 3957 N N . HIS B 1 194 ? -4.078 -14.703 -9.203 1 98.81 194 HIS B N 1
ATOM 3958 C CA . HIS B 1 194 ? -4.34 -14.352 -10.594 1 98.81 194 HIS B CA 1
ATOM 3959 C C . HIS B 1 194 ? -5.363 -13.227 -10.695 1 98.81 194 HIS B C 1
ATOM 3961 O O . HIS B 1 194 ? -5.723 -12.805 -11.797 1 98.81 194 HIS B O 1
ATOM 3967 N N . THR B 1 195 ? -5.797 -12.672 -9.531 1 98.81 195 THR B N 1
ATOM 3968 C CA . THR B 1 195 ? -6.609 -11.461 -9.57 1 98.81 195 THR B CA 1
ATOM 3969 C C . THR B 1 195 ? -5.777 -10.266 -10.047 1 98.81 195 THR B C 1
ATOM 3971 O O . THR B 1 195 ? -6.328 -9.227 -10.406 1 98.81 195 THR B O 1
ATOM 3974 N N . ILE B 1 196 ? -4.445 -10.453 -10.008 1 98.69 196 ILE B N 1
ATOM 3975 C CA . ILE B 1 196 ? -3.553 -9.484 -10.633 1 98.69 196 ILE B CA 1
ATOM 3976 C C . ILE B 1 196 ? -2.646 -10.188 -11.633 1 98.69 196 ILE B C 1
ATOM 3978 O O . ILE B 1 196 ? -2.42 -11.398 -11.539 1 98.69 196 ILE B O 1
ATOM 3982 N N . GLY B 1 197 ? -2.201 -9.414 -12.695 1 97.94 197 GLY B N 1
ATOM 3983 C CA . GLY B 1 197 ? -1.298 -9.977 -13.688 1 97.94 197 GLY B CA 1
ATOM 3984 C C . GLY B 1 197 ? -1.954 -10.188 -15.039 1 97.94 197 GLY B C 1
ATOM 3985 O O . GLY B 1 197 ? -3.15 -9.938 -15.203 1 97.94 197 GLY B O 1
ATOM 3986 N N . ARG B 1 198 ? -1.178 -10.625 -15.969 1 97.88 198 ARG B N 1
ATOM 3987 C CA . ARG B 1 198 ? -1.591 -10.867 -17.344 1 97.88 198 ARG B CA 1
ATOM 3988 C C . ARG B 1 198 ? -1.022 -12.18 -17.859 1 97.88 198 ARG B C 1
ATOM 3990 O O . ARG B 1 198 ? -0.043 -12.695 -17.328 1 97.88 198 ARG B O 1
ATOM 3997 N N . ALA B 1 199 ? -1.636 -12.68 -18.844 1 97.44 199 ALA B N 1
ATOM 3998 C CA . ALA B 1 199 ? -1.148 -13.883 -19.516 1 97.44 199 ALA B CA 1
ATOM 3999 C C . ALA B 1 199 ? -1.079 -13.672 -21.016 1 97.44 199 ALA B C 1
ATOM 4001 O O . ALA B 1 199 ? -1.912 -12.969 -21.594 1 97.44 199 ALA B O 1
ATOM 4002 N N . ARG B 1 200 ? -0.152 -14.312 -21.609 1 96.81 200 ARG B N 1
ATOM 4003 C CA . ARG B 1 200 ? 0.001 -14.266 -23.062 1 96.81 200 ARG B CA 1
ATOM 4004 C C . ARG B 1 200 ? -1.026 -15.164 -23.75 1 96.81 200 ARG B C 1
ATOM 4006 O O . ARG B 1 200 ? -1.426 -16.188 -23.203 1 96.81 200 ARG B O 1
ATOM 4013 N N . CYS B 1 201 ? -1.337 -14.797 -24.984 1 97.12 201 CYS B N 1
ATOM 4014 C CA . CYS B 1 201 ? -2.287 -15.562 -25.781 1 97.12 201 CYS B CA 1
ATOM 4015 C C . CYS B 1 201 ? -1.865 -17.016 -25.891 1 97.12 201 CYS B C 1
ATOM 4017 O O . CYS B 1 201 ? -2.711 -17.922 -25.891 1 97.12 201 CYS B O 1
ATOM 4019 N N . ALA B 1 202 ? -0.605 -17.25 -25.859 1 95.19 202 ALA B N 1
ATOM 4020 C CA . ALA B 1 202 ? -0.071 -18.594 -26 1 95.19 202 ALA B CA 1
ATOM 4021 C C . ALA B 1 202 ? -0.553 -19.5 -24.875 1 95.19 202 ALA B C 1
ATOM 4023 O O . ALA B 1 202 ? -0.624 -20.719 -25.031 1 95.19 202 ALA B O 1
ATOM 4024 N N . LEU B 1 203 ? -0.948 -18.922 -23.797 1 96.31 203 LEU B N 1
ATOM 4025 C CA . LEU B 1 203 ? -1.246 -19.703 -22.609 1 96.31 203 LEU B CA 1
ATOM 4026 C C . LEU B 1 203 ? -2.738 -20 -22.516 1 96.31 203 LEU B C 1
ATOM 4028 O O . LEU B 1 203 ? -3.17 -20.75 -21.641 1 96.31 203 LEU B O 1
ATOM 4032 N N . PHE B 1 204 ? -3.539 -19.406 -23.484 1 97.12 204 PHE B N 1
ATOM 4033 C CA . PHE B 1 204 ? -4.965 -19.688 -23.391 1 97.12 204 PHE B CA 1
ATOM 4034 C C . PHE B 1 204 ? -5.582 -19.812 -24.781 1 97.12 204 PHE B C 1
ATOM 4036 O O . PHE B 1 204 ? -6.805 -19.938 -24.922 1 97.12 204 PHE B O 1
ATOM 4043 N N . SER B 1 205 ? -4.824 -19.844 -25.859 1 95.5 205 SER B N 1
ATOM 4044 C CA . SER B 1 205 ? -5.324 -19.969 -27.219 1 95.5 205 SER B CA 1
ATOM 4045 C C . SER B 1 205 ? -6.051 -21.281 -27.438 1 95.5 205 SER B C 1
ATOM 4047 O O . SER B 1 205 ? -6.941 -21.375 -28.281 1 95.5 205 SER B O 1
ATOM 4049 N N . ASN B 1 206 ? -5.629 -22.281 -26.688 1 93.88 206 ASN B N 1
ATOM 4050 C CA . ASN B 1 206 ? -6.277 -23.594 -26.781 1 93.88 206 ASN B CA 1
ATOM 4051 C C . ASN B 1 206 ? -7.766 -23.5 -26.438 1 93.88 206 ASN B C 1
ATOM 4053 O O . ASN B 1 206 ? -8.547 -24.359 -26.844 1 93.88 206 ASN B O 1
ATOM 4057 N N . ARG B 1 207 ? -8.156 -22.484 -25.75 1 97 207 ARG B N 1
ATOM 4058 C CA . ARG B 1 207 ? -9.547 -22.328 -25.344 1 97 207 ARG B CA 1
ATOM 4059 C C . ARG B 1 207 ? -10.336 -21.562 -26.391 1 97 207 ARG B C 1
ATOM 4061 O O . ARG B 1 207 ? -11.57 -21.516 -26.328 1 97 207 ARG B O 1
ATOM 4068 N N . LEU B 1 208 ? -9.664 -21 -27.406 1 96.75 208 LEU B N 1
ATOM 4069 C CA . LEU B 1 208 ? -10.281 -20.047 -28.312 1 96.75 208 LEU B CA 1
ATOM 4070 C C . LEU B 1 208 ? -10.602 -20.703 -29.656 1 96.75 208 LEU B C 1
ATOM 4072 O O . LEU B 1 208 ? -11.383 -20.172 -30.438 1 96.75 208 LEU B O 1
ATOM 4076 N N . SER B 1 209 ? -9.898 -21.75 -29.859 1 91.75 209 SER B N 1
ATOM 4077 C CA . SER B 1 209 ? -10.102 -22.438 -31.125 1 91.75 209 SER B CA 1
ATOM 4078 C C . SER B 1 209 ? -9.719 -23.922 -31.016 1 91.75 209 SER B C 1
ATOM 4080 O O . SER B 1 209 ? -8.852 -24.281 -30.219 1 91.75 209 SER B O 1
ATOM 4082 N N . ASN B 1 210 ? -10.477 -24.797 -31.672 1 87.44 210 ASN B N 1
ATOM 4083 C CA . ASN B 1 210 ? -10.195 -26.219 -31.734 1 87.44 210 ASN B CA 1
ATOM 4084 C C . ASN B 1 210 ? -10.133 -26.844 -30.344 1 87.44 210 ASN B C 1
ATOM 4086 O O . ASN B 1 210 ? -9.227 -27.625 -30.047 1 87.44 210 ASN B O 1
ATOM 4090 N N . PHE B 1 211 ? -10.969 -26.391 -29.547 1 88.19 211 PHE B N 1
ATOM 4091 C CA . PHE B 1 211 ? -11 -26.844 -28.156 1 88.19 211 PHE B CA 1
ATOM 4092 C C . PHE B 1 211 ? -11.227 -28.359 -28.078 1 88.19 211 PHE B C 1
ATOM 4094 O O . PHE B 1 211 ? -10.523 -29.062 -27.359 1 88.19 211 PHE B O 1
ATOM 4101 N N . SER B 1 212 ? -12.195 -28.797 -28.891 1 87.44 212 SER B N 1
ATOM 4102 C CA . SER B 1 212 ? -12.484 -30.234 -29 1 87.44 212 SER B CA 1
ATOM 4103 C C . SER B 1 212 ? -12.977 -30.594 -30.391 1 87.44 212 SER B C 1
ATOM 4105 O O . SER B 1 212 ? -13.008 -29.734 -31.281 1 87.44 212 SER B O 1
ATOM 4107 N N . ALA B 1 213 ? -13.297 -31.859 -30.516 1 90.06 213 ALA B N 1
ATOM 4108 C CA . ALA B 1 213 ? -13.812 -32.344 -31.797 1 90.06 213 ALA B CA 1
ATOM 4109 C C . ALA B 1 213 ? -15.172 -31.719 -32.094 1 90.06 213 ALA B C 1
ATOM 4111 O O . ALA B 1 213 ? -15.523 -31.516 -33.281 1 90.06 213 ALA B O 1
ATOM 4112 N N . THR B 1 214 ? -15.852 -31.375 -31.078 1 90.06 214 THR B N 1
ATOM 4113 C CA . THR B 1 214 ? -17.234 -30.938 -31.266 1 90.06 214 THR B CA 1
ATOM 4114 C C . THR B 1 214 ? -17.359 -29.438 -30.984 1 90.06 214 THR B C 1
ATOM 4116 O O . THR B 1 214 ? -18.328 -28.797 -31.391 1 90.06 214 THR B O 1
ATOM 4119 N N . GLU B 1 215 ? -16.359 -28.969 -30.188 1 89.25 215 GLU B N 1
ATOM 4120 C CA . GLU B 1 215 ? -16.438 -27.562 -29.781 1 89.25 215 GLU B CA 1
ATOM 4121 C C . GLU B 1 215 ? -15.211 -26.781 -30.234 1 89.25 215 GLU B C 1
ATOM 4123 O O . GLU B 1 215 ? -14.086 -27.125 -29.859 1 89.25 215 GLU B O 1
ATOM 4128 N N . SER B 1 216 ? -15.453 -25.797 -30.984 1 91.69 216 SER B N 1
ATOM 4129 C CA . SER B 1 216 ? -14.352 -24.969 -31.438 1 91.69 216 SER B CA 1
ATOM 4130 C C . SER B 1 216 ? -13.805 -24.125 -30.297 1 91.69 216 SER B C 1
ATOM 4132 O O . SER B 1 216 ? -12.586 -23.984 -30.141 1 91.69 216 SER B O 1
ATOM 4134 N N . VAL B 1 217 ? -14.734 -23.562 -29.547 1 96.69 217 VAL B N 1
ATOM 4135 C CA . VAL B 1 217 ? -14.367 -22.734 -28.406 1 96.69 217 VAL B CA 1
ATOM 4136 C C . VAL B 1 217 ? -14.75 -23.438 -27.109 1 96.69 217 VAL B C 1
ATOM 4138 O O . VAL B 1 217 ? -15.766 -24.141 -27.047 1 96.69 217 VAL B O 1
ATOM 4141 N N . ASP B 1 218 ? -13.875 -23.328 -26.109 1 97.31 218 ASP B N 1
ATOM 4142 C CA . ASP B 1 218 ? -14.18 -23.891 -24.797 1 97.31 218 ASP B CA 1
ATOM 4143 C C . ASP B 1 218 ? -15.562 -23.469 -24.328 1 97.31 218 ASP B C 1
ATOM 4145 O O . ASP B 1 218 ? -15.836 -22.266 -24.156 1 97.31 218 ASP B O 1
ATOM 4149 N N . PRO B 1 219 ? -16.469 -24.375 -24.141 1 96.81 219 PRO B N 1
ATOM 4150 C CA . PRO B 1 219 ? -17.844 -24.016 -23.781 1 96.81 219 PRO B CA 1
ATOM 4151 C C . PRO B 1 219 ? -17.953 -23.406 -22.391 1 96.81 219 PRO B C 1
ATOM 4153 O O . PRO B 1 219 ? -19 -22.859 -22.031 1 96.81 219 PRO B O 1
ATOM 4156 N N . THR B 1 220 ? -16.844 -23.516 -21.609 1 97.62 220 THR B N 1
ATOM 4157 C CA . THR B 1 220 ? -16.859 -22.906 -20.281 1 97.62 220 THR B CA 1
ATOM 4158 C C . THR B 1 220 ? -16.234 -21.516 -20.297 1 97.62 220 THR B C 1
ATOM 4160 O O . THR B 1 220 ? -15.828 -20.984 -19.266 1 97.62 220 THR B O 1
ATOM 4163 N N . LEU B 1 221 ? -16.094 -21.016 -21.469 1 98.44 221 LEU B N 1
ATOM 4164 C CA . LEU B 1 221 ? -15.656 -19.625 -21.641 1 98.44 221 LEU B CA 1
ATOM 4165 C C . LEU B 1 221 ? -16.797 -18.75 -22.125 1 98.44 221 LEU B C 1
ATOM 4167 O O . LEU B 1 221 ? -17.453 -19.062 -23.125 1 98.44 221 LEU B O 1
ATOM 4171 N N . ASP B 1 222 ? -17.047 -17.672 -21.359 1 98.31 222 ASP B N 1
ATOM 4172 C CA . ASP B 1 222 ? -18.094 -16.719 -21.734 1 98.31 222 ASP B CA 1
ATOM 4173 C C . ASP B 1 222 ? -17.953 -16.312 -23.203 1 98.31 222 ASP B C 1
ATOM 4175 O O . ASP B 1 222 ? -16.859 -15.961 -23.656 1 98.31 222 ASP B O 1
ATOM 4179 N N . ALA B 1 223 ? -19.031 -16.281 -23.922 1 97.5 223 ALA B N 1
ATOM 4180 C CA . ALA B 1 223 ? -19.016 -16.062 -25.375 1 97.5 223 ALA B CA 1
ATOM 4181 C C . ALA B 1 223 ? -18.469 -14.672 -25.703 1 97.5 223 ALA B C 1
ATOM 4183 O O . ALA B 1 223 ? -17.703 -14.516 -26.672 1 97.5 223 ALA B O 1
ATOM 4184 N N . GLY B 1 224 ? -18.938 -13.711 -24.969 1 98 224 GLY B N 1
ATOM 4185 C CA . GLY B 1 224 ? -18.438 -12.367 -25.203 1 98 224 GLY B CA 1
ATOM 4186 C C . GLY B 1 224 ? -16.953 -12.234 -24.953 1 98 224 GLY B C 1
ATOM 4187 O O . GLY B 1 224 ? -16.25 -11.586 -25.719 1 98 224 GLY B O 1
ATOM 4188 N N . LEU B 1 225 ? -16.531 -12.844 -23.891 1 98.25 225 LEU B N 1
ATOM 4189 C CA . LEU B 1 225 ? -15.109 -12.82 -23.609 1 98.25 225 LEU B CA 1
ATOM 4190 C C . LEU B 1 225 ? -14.32 -13.586 -24.672 1 98.25 225 LEU B C 1
ATOM 4192 O O . LEU B 1 225 ? -13.258 -13.133 -25.094 1 98.25 225 LEU B O 1
ATOM 4196 N N . ALA B 1 226 ? -14.812 -14.703 -25.109 1 98.06 226 ALA B N 1
ATOM 4197 C CA . ALA B 1 226 ? -14.156 -15.484 -26.156 1 98.06 226 ALA B CA 1
ATOM 4198 C C . ALA B 1 226 ? -13.953 -14.656 -27.422 1 98.06 226 ALA B C 1
ATOM 4200 O O . ALA B 1 226 ? -12.867 -14.664 -28 1 98.06 226 ALA B O 1
ATOM 4201 N N . GLU B 1 227 ? -14.961 -13.961 -27.797 1 97.69 227 GLU B N 1
ATOM 4202 C CA . GLU B 1 227 ? -14.883 -13.141 -29 1 97.69 227 GLU B CA 1
ATOM 4203 C C . GLU B 1 227 ? -13.828 -12.047 -28.844 1 97.69 227 GLU B C 1
ATOM 4205 O O . GLU B 1 227 ? -13.039 -11.812 -29.766 1 97.69 227 GLU B O 1
ATOM 4210 N N . SER B 1 228 ? -13.844 -11.406 -27.75 1 98 228 SER B N 1
ATOM 4211 C CA . SER B 1 228 ? -12.875 -10.352 -27.484 1 98 228 SER B CA 1
ATOM 4212 C C . SER B 1 228 ? -11.445 -10.891 -27.5 1 98 228 SER B C 1
ATOM 4214 O O . SER B 1 228 ? -10.539 -10.25 -28.031 1 98 228 SER B O 1
ATOM 4216 N N . LEU B 1 229 ? -11.266 -12.047 -26.953 1 98.12 229 LEU B N 1
ATOM 4217 C CA . LEU B 1 229 ? -9.945 -12.648 -26.875 1 98.12 229 LEU B CA 1
ATOM 4218 C C . LEU B 1 229 ? -9.492 -13.141 -28.25 1 98.12 229 LEU B C 1
ATOM 4220 O O . LEU B 1 229 ? -8.305 -13.055 -28.578 1 98.12 229 LEU B O 1
ATOM 4224 N N . GLN B 1 230 ? -10.406 -13.68 -29.016 1 97.25 230 GLN B N 1
ATOM 4225 C CA . GLN B 1 230 ? -10.078 -14.094 -30.375 1 97.25 230 GLN B CA 1
ATOM 4226 C C . GLN B 1 230 ? -9.578 -12.906 -31.203 1 97.25 230 GLN B C 1
ATOM 4228 O O . GLN B 1 230 ? -8.609 -13.031 -31.953 1 97.25 230 GLN B O 1
ATOM 4233 N N . SER B 1 231 ? -10.258 -11.797 -30.984 1 97.62 231 SER B N 1
ATOM 4234 C CA . SER B 1 231 ? -9.836 -10.586 -31.688 1 97.62 231 SER B CA 1
ATOM 4235 C C . SER B 1 231 ? -8.461 -10.125 -31.219 1 97.62 231 SER B C 1
ATOM 4237 O O . SER B 1 231 ? -7.633 -9.703 -32.031 1 97.62 231 SER B O 1
ATOM 4239 N N . LEU B 1 232 ? -8.227 -10.242 -29.953 1 97.44 232 LEU B N 1
ATOM 4240 C CA . LEU B 1 232 ? -6.945 -9.836 -29.391 1 97.44 232 LEU B CA 1
ATOM 4241 C C . LEU B 1 232 ? -5.812 -10.703 -29.906 1 97.44 232 LEU B C 1
ATOM 4243 O O . LEU B 1 232 ? -4.723 -10.203 -30.203 1 97.44 232 LEU B O 1
ATOM 4247 N N . CYS B 1 233 ? -6.055 -11.945 -30.016 1 96.75 233 CYS B N 1
ATOM 4248 C CA . CYS B 1 233 ? -4.992 -12.906 -30.281 1 96.75 233 CYS B CA 1
ATOM 4249 C C . CYS B 1 233 ? -4.859 -13.148 -31.781 1 96.75 233 CYS B C 1
ATOM 4251 O O . CYS B 1 233 ? -3.924 -13.82 -32.219 1 96.75 233 CYS B O 1
ATOM 4253 N N . ALA B 1 234 ? -5.727 -12.617 -32.531 1 93.31 234 ALA B N 1
ATOM 4254 C CA . ALA B 1 234 ? -5.75 -12.867 -33.969 1 93.31 234 ALA B CA 1
ATOM 4255 C C . ALA B 1 234 ? -4.48 -12.352 -34.656 1 93.31 234 ALA B C 1
ATOM 4257 O O . ALA B 1 234 ? -4.109 -11.188 -34.469 1 93.31 234 ALA B O 1
ATOM 4258 N N . GLY B 1 235 ? -3.852 -13.219 -35.438 1 89.12 235 GLY B N 1
ATOM 4259 C CA . GLY B 1 235 ? -2.721 -12.82 -36.25 1 89.12 235 GLY B CA 1
ATOM 4260 C C . GLY B 1 235 ? -1.464 -12.547 -35.469 1 89.12 235 GLY B C 1
ATOM 4261 O O . GLY B 1 235 ? -0.469 -12.062 -36 1 89.12 235 GLY B O 1
ATOM 4262 N N . GLY B 1 236 ? -1.48 -12.719 -34.188 1 86.75 236 GLY B N 1
ATOM 4263 C CA . GLY B 1 236 ? -0.323 -12.398 -33.375 1 86.75 236 GLY B CA 1
ATOM 4264 C C . GLY B 1 236 ? 0.617 -13.578 -33.188 1 86.75 236 GLY B C 1
ATOM 4265 O O . GLY B 1 236 ? 0.347 -14.68 -33.688 1 86.75 236 GLY B O 1
ATOM 4266 N N . ASP B 1 237 ? 1.789 -13.359 -32.562 1 91.5 237 ASP B N 1
ATOM 4267 C CA . ASP B 1 237 ? 2.803 -14.375 -32.281 1 91.5 237 ASP B CA 1
ATOM 4268 C C . ASP B 1 237 ? 2.557 -15.055 -30.953 1 91.5 237 ASP B C 1
ATOM 4270 O O . ASP B 1 237 ? 3.422 -15.773 -30.438 1 91.5 237 ASP B O 1
ATOM 4274 N N . GLY B 1 238 ? 1.387 -14.758 -30.375 1 93.31 238 GLY B N 1
ATOM 4275 C CA . GLY B 1 238 ? 1.032 -15.391 -29.109 1 93.31 238 GLY B CA 1
ATOM 4276 C C . GLY B 1 238 ? 1.487 -14.602 -27.906 1 93.31 238 GLY B C 1
ATOM 4277 O O . GLY B 1 238 ? 1.203 -14.977 -26.766 1 93.31 238 GLY B O 1
ATOM 4278 N N . ASN B 1 239 ? 2.121 -13.445 -28.125 1 94.06 239 ASN B N 1
ATOM 4279 C CA . ASN B 1 239 ? 2.705 -12.711 -27.016 1 94.06 239 ASN B CA 1
ATOM 4280 C C . ASN B 1 239 ? 1.821 -11.547 -26.578 1 94.06 239 ASN B C 1
ATOM 4282 O O . ASN B 1 239 ? 2.113 -10.867 -25.594 1 94.06 239 ASN B O 1
ATOM 4286 N N . GLN B 1 240 ? 0.702 -11.336 -27.328 1 96 240 GLN B N 1
ATOM 4287 C CA . GLN B 1 240 ? -0.288 -10.391 -26.828 1 96 240 GLN B CA 1
ATOM 4288 C C . GLN B 1 240 ? -0.848 -10.844 -25.484 1 96 240 GLN B C 1
ATOM 4290 O O . GLN B 1 240 ? -0.988 -12.047 -25.234 1 96 240 GLN B O 1
ATOM 4295 N N . THR B 1 241 ? -1.111 -9.867 -24.594 1 96.88 241 THR B N 1
ATOM 4296 C CA . THR B 1 241 ? -1.48 -10.266 -23.234 1 96.88 241 THR B CA 1
ATOM 4297 C C . THR B 1 241 ? -2.893 -9.797 -22.906 1 96.88 241 THR B C 1
ATOM 4299 O O . THR B 1 241 ? -3.383 -8.828 -23.484 1 96.88 241 THR B O 1
ATOM 4302 N N . SER B 1 242 ? -3.52 -10.562 -22.156 1 98.06 242 SER B N 1
ATOM 4303 C CA . SER B 1 242 ? -4.781 -10.195 -21.531 1 98.06 242 SER B CA 1
ATOM 4304 C C . SER B 1 242 ? -4.684 -10.289 -20.016 1 98.06 242 SER B C 1
ATOM 4306 O O . SER B 1 242 ? -3.93 -11.102 -19.484 1 98.06 242 SER B O 1
ATOM 4308 N N . ALA B 1 243 ? -5.461 -9.383 -19.344 1 98.38 243 ALA B N 1
ATOM 4309 C CA . ALA B 1 243 ? -5.52 -9.461 -17.891 1 98.38 243 ALA B CA 1
ATOM 4310 C C . ALA B 1 243 ? -6.105 -10.789 -17.438 1 98.38 243 ALA B C 1
ATOM 4312 O O . ALA B 1 243 ? -7.051 -11.305 -18.047 1 98.38 243 ALA B O 1
ATOM 4313 N N . LEU B 1 244 ? -5.523 -11.383 -16.375 1 98.56 244 LEU B N 1
ATOM 4314 C CA . LEU B 1 244 ? -6.059 -12.602 -15.773 1 98.56 244 LEU B CA 1
ATOM 4315 C C . LEU B 1 244 ? -7.414 -12.344 -15.125 1 98.56 244 LEU B C 1
ATOM 4317 O O . LEU B 1 244 ? -8.312 -13.18 -15.195 1 98.56 244 LEU B O 1
ATOM 4321 N N . ASP B 1 245 ? -7.535 -11.25 -14.492 1 98.5 245 ASP B N 1
ATOM 4322 C CA . ASP B 1 245 ? -8.781 -10.703 -13.977 1 98.5 245 ASP B CA 1
ATOM 4323 C C . ASP B 1 245 ? -9.289 -9.562 -14.859 1 98.5 245 ASP B C 1
ATOM 4325 O O . ASP B 1 245 ? -8.789 -8.438 -14.781 1 98.5 245 ASP B O 1
ATOM 4329 N N . VAL B 1 246 ? -10.352 -9.844 -15.609 1 97.31 246 VAL B N 1
ATOM 4330 C CA . VAL B 1 246 ? -10.797 -8.891 -16.625 1 97.31 246 VAL B CA 1
ATOM 4331 C C . VAL B 1 246 ? -11.672 -7.82 -15.977 1 97.31 246 VAL B C 1
ATOM 4333 O O . VAL B 1 246 ? -11.938 -6.781 -16.578 1 97.31 246 VAL B O 1
ATOM 4336 N N . SER B 1 247 ? -12.102 -8.078 -14.766 1 97.62 247 SER B N 1
ATOM 4337 C CA . SER B 1 247 ? -13.008 -7.152 -14.094 1 97.62 247 SER B CA 1
ATOM 4338 C C . SER B 1 247 ? -12.234 -6.051 -13.375 1 97.62 247 SER B C 1
ATOM 4340 O O . SER B 1 247 ? -12.578 -4.871 -13.484 1 97.62 247 SER B O 1
ATOM 4342 N N . THR B 1 248 ? -11.172 -6.406 -12.641 1 97.19 248 THR B N 1
ATOM 4343 C CA . THR B 1 248 ? -10.359 -5.473 -11.867 1 97.19 248 THR B CA 1
ATOM 4344 C C . THR B 1 248 ? -8.875 -5.797 -12.016 1 97.19 248 THR B C 1
ATOM 4346 O O . THR B 1 248 ? -8.211 -6.121 -11.031 1 97.19 248 THR B O 1
ATOM 4349 N N . PRO B 1 249 ? -8.25 -5.68 -13.195 1 95.75 249 PRO B N 1
ATOM 4350 C CA . PRO B 1 249 ? -6.938 -6.234 -13.539 1 95.75 249 PRO B CA 1
ATOM 4351 C C . PRO B 1 249 ? -5.82 -5.707 -12.641 1 95.75 249 PRO B C 1
ATOM 4353 O O . PRO B 1 249 ? -4.762 -6.332 -12.539 1 95.75 249 PRO B O 1
ATOM 4356 N N . ASN B 1 250 ? -5.941 -4.57 -11.906 1 93.62 250 ASN B N 1
ATOM 4357 C CA . ASN B 1 250 ? -4.84 -3.992 -11.148 1 93.62 250 ASN B CA 1
ATOM 4358 C C . ASN B 1 250 ? -5.188 -3.873 -9.664 1 93.62 250 ASN B C 1
ATOM 4360 O O . ASN B 1 250 ? -4.551 -3.109 -8.938 1 93.62 250 ASN B O 1
ATOM 4364 N N . ALA B 1 251 ? -6.145 -4.715 -9.297 1 97.25 251 ALA B N 1
ATOM 4365 C CA . ALA B 1 251 ? -6.559 -4.703 -7.898 1 97.25 251 ALA B CA 1
ATOM 4366 C C . ALA B 1 251 ? -6.574 -6.113 -7.316 1 97.25 251 ALA B C 1
ATOM 4368 O O . ALA B 1 251 ? -7.172 -7.023 -7.898 1 97.25 251 ALA B O 1
ATOM 4369 N N . PHE B 1 252 ? -5.836 -6.277 -6.23 1 98.62 252 PHE B N 1
ATOM 4370 C CA . PHE B 1 252 ? -5.914 -7.547 -5.523 1 98.62 252 PHE B CA 1
ATOM 4371 C C . PHE B 1 252 ? -7.219 -7.648 -4.734 1 98.62 252 PHE B C 1
ATOM 4373 O O . PHE B 1 252 ? -7.395 -6.957 -3.73 1 98.62 252 PHE B O 1
ATOM 4380 N N . ASP B 1 253 ? -8.133 -8.398 -5.219 1 98.12 253 ASP B N 1
ATOM 4381 C CA . ASP B 1 253 ? -9.453 -8.609 -4.621 1 98.12 253 ASP B CA 1
ATOM 4382 C C . ASP B 1 253 ? -10.023 -9.969 -5.016 1 98.12 253 ASP B C 1
ATOM 4384 O O . ASP B 1 253 ? -9.281 -10.867 -5.414 1 98.12 253 ASP B O 1
ATOM 4388 N N . ASN B 1 254 ? -11.352 -10.211 -4.816 1 98.56 254 ASN B N 1
ATOM 4389 C CA . ASN B 1 254 ? -11.883 -11.547 -5.062 1 98.56 254 ASN B CA 1
ATOM 4390 C C . ASN B 1 254 ? -12.609 -11.625 -6.406 1 98.56 254 ASN B C 1
ATOM 4392 O O . ASN B 1 254 ? -13.391 -12.547 -6.645 1 98.56 254 ASN B O 1
ATOM 4396 N N . ALA B 1 255 ? -12.328 -10.656 -7.27 1 98.75 255 ALA B N 1
ATOM 4397 C CA . ALA B 1 255 ? -12.977 -10.641 -8.578 1 98.75 255 ALA B CA 1
ATOM 4398 C C . ALA B 1 255 ? -12.578 -11.859 -9.406 1 98.75 255 ALA B C 1
ATOM 4400 O O . ALA B 1 255 ? -13.367 -12.375 -10.188 1 98.75 255 ALA B O 1
ATOM 4401 N N . TYR B 1 256 ? -11.367 -12.336 -9.164 1 98.81 256 TYR B N 1
ATOM 4402 C CA . TYR B 1 256 ? -10.898 -13.562 -9.812 1 98.81 256 TYR B CA 1
ATOM 4403 C C . TYR B 1 256 ? -11.914 -14.688 -9.641 1 98.81 256 TYR B C 1
ATOM 4405 O O . TYR B 1 256 ? -12.32 -15.32 -10.617 1 98.81 256 TYR B O 1
ATOM 4413 N N . TYR B 1 257 ? -12.359 -14.875 -8.43 1 98.94 257 TYR B N 1
ATOM 4414 C CA . TYR B 1 257 ? -13.281 -15.969 -8.141 1 98.94 257 TYR B CA 1
ATOM 4415 C C . TYR B 1 257 ? -14.664 -15.688 -8.727 1 98.94 257 TYR B C 1
ATOM 4417 O O . TYR B 1 257 ? -15.328 -16.594 -9.234 1 98.94 257 TYR B O 1
ATOM 4425 N N . LYS B 1 258 ? -15.094 -14.438 -8.633 1 98.88 258 LYS B N 1
ATOM 4426 C CA . LYS B 1 258 ? -16.375 -14.055 -9.219 1 98.88 258 LYS B CA 1
ATOM 4427 C C . LYS B 1 258 ? -16.375 -14.289 -10.727 1 98.88 258 LYS B C 1
ATOM 4429 O O . LYS B 1 258 ? -17.375 -14.742 -11.289 1 98.88 258 LYS B O 1
ATOM 4434 N N . ASN B 1 259 ? -15.328 -13.977 -11.336 1 98.88 259 ASN B N 1
ATOM 4435 C CA . ASN B 1 259 ? -15.195 -14.203 -12.766 1 98.88 259 ASN B CA 1
ATOM 4436 C C . ASN B 1 259 ? -15.328 -15.68 -13.125 1 98.88 259 ASN B C 1
ATOM 4438 O O . ASN B 1 259 ? -15.914 -16.031 -14.148 1 98.88 259 ASN B O 1
ATOM 4442 N N . LEU B 1 260 ? -14.766 -16.547 -12.25 1 98.94 260 LEU B N 1
ATOM 4443 C CA . LEU B 1 260 ? -14.859 -17.969 -12.516 1 98.94 260 LEU B CA 1
ATOM 4444 C C . LEU B 1 260 ? -16.312 -18.438 -12.516 1 98.94 260 LEU B C 1
ATOM 4446 O O . LEU B 1 260 ? -16.688 -19.281 -13.328 1 98.94 260 LEU B O 1
ATOM 4450 N N . LEU B 1 261 ? -17.156 -17.891 -11.672 1 98.81 261 LEU B N 1
ATOM 4451 C CA . LEU B 1 261 ? -18.578 -18.219 -11.625 1 98.81 261 LEU B CA 1
ATOM 4452 C C . LEU B 1 261 ? -19.281 -17.781 -12.898 1 98.81 261 LEU B C 1
ATOM 4454 O O . LEU B 1 261 ? -20.297 -18.359 -13.289 1 98.81 261 LEU B O 1
ATOM 4458 N N . LEU B 1 262 ? -18.703 -16.812 -13.578 1 98.62 262 LEU B N 1
ATOM 4459 C CA . LEU B 1 262 ? -19.312 -16.25 -14.773 1 98.62 262 LEU B CA 1
ATOM 4460 C C . LEU B 1 262 ? -18.625 -16.766 -16.031 1 98.62 262 LEU B C 1
ATOM 4462 O O . LEU B 1 262 ? -18.781 -16.203 -17.109 1 98.62 262 LEU B O 1
ATOM 4466 N N . GLU B 1 263 ? -17.75 -17.828 -15.852 1 98.56 263 GLU B N 1
ATOM 4467 C CA . GLU B 1 263 ? -17.031 -18.469 -16.953 1 98.56 263 GLU B CA 1
ATOM 4468 C C . GLU B 1 263 ? -16.094 -17.469 -17.641 1 98.56 263 GLU B C 1
ATOM 4470 O O . GLU B 1 263 ? -16 -17.453 -18.875 1 98.56 263 GLU B O 1
ATOM 4475 N N . LYS B 1 264 ? -15.531 -16.672 -16.844 1 98.75 264 LYS B N 1
ATOM 4476 C CA . LYS B 1 264 ? -14.602 -15.68 -17.359 1 98.75 264 LYS B CA 1
ATOM 4477 C C . LYS B 1 264 ? -13.18 -15.953 -16.875 1 98.75 264 LYS B C 1
ATOM 4479 O O . LYS B 1 264 ? -12.367 -15.031 -16.766 1 98.75 264 LYS B O 1
ATOM 4484 N N . GLY B 1 265 ? -12.883 -17.172 -16.516 1 98.69 265 GLY B N 1
ATOM 4485 C CA . GLY B 1 265 ? -11.516 -17.578 -16.25 1 98.69 265 GLY B CA 1
ATOM 4486 C C . GLY B 1 265 ? -10.664 -17.672 -17.5 1 98.69 265 GLY B C 1
ATOM 4487 O O . GLY B 1 265 ? -10.984 -18.422 -18.422 1 98.69 265 GLY B O 1
ATOM 4488 N N . LEU B 1 266 ? -9.609 -16.969 -17.531 1 98.19 266 LEU B N 1
ATOM 4489 C CA . LEU B 1 266 ? -8.797 -16.859 -18.734 1 98.19 266 LEU B CA 1
ATOM 4490 C C . LEU B 1 266 ? -8.086 -18.188 -19.016 1 98.19 266 LEU B C 1
ATOM 4492 O O . LEU B 1 266 ? -8.133 -18.688 -20.141 1 98.19 266 LEU B O 1
ATOM 4496 N N . LEU B 1 267 ? -7.391 -18.734 -18.016 1 98.44 267 LEU B N 1
ATOM 4497 C CA . LEU B 1 267 ? -6.633 -19.969 -18.188 1 98.44 267 LEU B CA 1
ATOM 4498 C C . LEU B 1 267 ? -7.516 -21.188 -17.938 1 98.44 267 LEU B C 1
ATOM 4500 O O . LEU B 1 267 ? -8.398 -21.156 -17.078 1 98.44 267 LEU B O 1
ATOM 4504 N N . SER B 1 268 ? -7.227 -22.266 -18.672 1 97.75 268 SER B N 1
ATOM 4505 C CA . SER B 1 268 ? -7.973 -23.5 -18.469 1 97.75 268 SER B CA 1
ATOM 4506 C C . SER B 1 268 ? -7.871 -23.984 -17.031 1 97.75 268 SER B C 1
ATOM 4508 O O . SER B 1 268 ? -8.852 -24.453 -16.453 1 97.75 268 SER B O 1
ATOM 4510 N N . SER B 1 269 ? -6.711 -23.859 -16.484 1 98.44 269 SER B N 1
ATOM 4511 C CA . SER B 1 269 ? -6.492 -24.281 -15.109 1 98.44 269 SER B CA 1
ATOM 4512 C C . SER B 1 269 ? -7.297 -23.438 -14.133 1 98.44 269 SER B C 1
ATOM 4514 O O . SER B 1 269 ? -7.766 -23.938 -13.102 1 98.44 269 SER B O 1
ATOM 4516 N N . ASP B 1 270 ? -7.438 -22.141 -14.445 1 98.81 270 ASP B N 1
ATOM 4517 C CA . ASP B 1 270 ? -8.227 -21.281 -13.578 1 98.81 270 ASP B CA 1
ATOM 4518 C C . ASP B 1 270 ? -9.711 -21.641 -13.641 1 98.81 270 ASP B C 1
ATOM 4520 O O . ASP B 1 270 ? -10.328 -21.922 -12.609 1 98.81 270 ASP B O 1
ATOM 4524 N N . GLN B 1 271 ? -10.258 -21.688 -14.859 1 98.81 271 GLN B N 1
ATOM 4525 C CA . GLN B 1 271 ? -11.672 -22 -15.016 1 98.81 271 GLN B CA 1
ATOM 4526 C C . GLN B 1 271 ? -11.977 -23.422 -14.531 1 98.81 271 GLN B C 1
ATOM 4528 O O . GLN B 1 271 ? -13.062 -23.688 -14.008 1 98.81 271 GLN B O 1
ATOM 4533 N N . GLY B 1 272 ? -10.984 -24.266 -14.68 1 98.69 272 GLY B N 1
ATOM 4534 C CA . GLY B 1 272 ? -11.133 -25.656 -14.273 1 98.69 272 GLY B CA 1
ATOM 4535 C C . GLY B 1 272 ? -11.391 -25.828 -12.789 1 98.69 272 GLY B C 1
ATOM 4536 O O . GLY B 1 272 ? -12.016 -26.812 -12.375 1 98.69 272 GLY B O 1
ATOM 4537 N N . LEU B 1 273 ? -10.938 -24.891 -11.922 1 98.94 273 LEU B N 1
ATOM 4538 C CA . LEU B 1 273 ? -11.188 -24.953 -10.484 1 98.94 273 LEU B CA 1
ATOM 4539 C C . LEU B 1 273 ? -12.68 -24.969 -10.188 1 98.94 273 LEU B C 1
ATOM 4541 O O . LEU B 1 273 ? -13.109 -25.516 -9.172 1 98.94 273 LEU B O 1
ATOM 4545 N N . PHE B 1 274 ? -13.43 -24.359 -11.102 1 98.88 274 PHE B N 1
ATOM 4546 C CA . PHE B 1 274 ? -14.859 -24.219 -10.883 1 98.88 274 PHE B CA 1
ATOM 4547 C C . PHE B 1 274 ? -15.641 -25.141 -11.805 1 98.88 274 PHE B C 1
ATOM 4549 O O . PHE B 1 274 ? -16.656 -25.719 -11.398 1 98.88 274 PHE B O 1
ATOM 4556 N N . SER B 1 275 ? -15.195 -25.391 -13.039 1 98.38 275 SER B N 1
ATOM 4557 C CA . SER B 1 275 ? -16.062 -25.922 -14.078 1 98.38 275 SER B CA 1
ATOM 4558 C C . SER B 1 275 ? -15.664 -27.344 -14.469 1 98.38 275 SER B C 1
ATOM 4560 O O . SER B 1 275 ? -16.453 -28.078 -15.07 1 98.38 275 SER B O 1
ATOM 4562 N N . SER B 1 276 ? -14.406 -27.75 -14.258 1 97.88 276 SER B N 1
ATOM 4563 C CA . SER B 1 276 ? -13.992 -29.078 -14.664 1 97.88 276 SER B CA 1
ATOM 4564 C C . SER B 1 276 ? -14.602 -30.156 -13.758 1 97.88 276 SER B C 1
ATOM 4566 O O . SER B 1 276 ? -15.023 -29.844 -12.633 1 97.88 276 SER B O 1
ATOM 4568 N N . PRO B 1 277 ? -14.648 -31.359 -14.266 1 97.88 277 PRO B N 1
ATOM 4569 C CA . PRO B 1 277 ? -15.164 -32.438 -13.391 1 97.88 277 PRO B CA 1
ATOM 4570 C C . PRO B 1 277 ? -14.375 -32.562 -12.094 1 97.88 277 PRO B C 1
ATOM 4572 O O . PRO B 1 277 ? -14.961 -32.719 -11.023 1 97.88 277 PRO B O 1
ATOM 4575 N N . GLU B 1 278 ? -13.031 -32.469 -12.125 1 98.44 278 GLU B N 1
ATOM 4576 C CA . GLU B 1 278 ? -12.195 -32.531 -10.93 1 98.44 278 GLU B CA 1
ATOM 4577 C C . GLU B 1 278 ? -12.453 -31.312 -10.031 1 98.44 278 GLU B C 1
ATOM 4579 O O . GLU B 1 278 ? -12.5 -31.438 -8.805 1 98.44 278 GLU B O 1
ATOM 4584 N N . GLY B 1 279 ? -12.648 -30.141 -10.672 1 98.5 279 GLY B N 1
ATOM 4585 C CA . GLY B 1 279 ? -12.938 -28.922 -9.922 1 98.5 279 GLY B CA 1
ATOM 4586 C C . GLY B 1 279 ? -14.258 -28.984 -9.172 1 98.5 279 GLY B C 1
ATOM 4587 O O . GLY B 1 279 ? -14.32 -28.656 -7.988 1 98.5 279 GLY B O 1
ATOM 4588 N N . VAL B 1 280 ? -15.266 -29.5 -9.852 1 98.56 280 VAL B N 1
ATOM 4589 C CA . VAL B 1 280 ? -16.578 -29.641 -9.234 1 98.56 280 VAL B CA 1
ATOM 4590 C C . VAL B 1 280 ? -16.469 -30.531 -8 1 98.56 280 VAL B C 1
ATOM 4592 O O . VAL B 1 280 ? -17.109 -30.266 -6.98 1 98.56 280 VAL B O 1
ATOM 4595 N N . ALA B 1 281 ? -15.609 -31.484 -8.102 1 98.12 281 ALA B N 1
ATOM 4596 C CA . ALA B 1 281 ? -15.492 -32.469 -7.023 1 98.12 281 ALA B CA 1
ATOM 4597 C C . ALA B 1 281 ? -14.625 -31.938 -5.887 1 98.12 281 ALA B C 1
ATOM 4599 O O . ALA B 1 281 ? -14.859 -32.25 -4.719 1 98.12 281 ALA B O 1
ATOM 4600 N N . ARG B 1 282 ? -13.602 -31.062 -6.176 1 98.31 282 ARG B N 1
ATOM 4601 C CA . ARG B 1 282 ? -12.547 -30.875 -5.184 1 98.31 282 ARG B CA 1
ATOM 4602 C C . ARG B 1 282 ? -12.422 -29.406 -4.797 1 98.31 282 ARG B C 1
ATOM 4604 O O . ARG B 1 282 ? -11.992 -29.094 -3.686 1 98.31 282 ARG B O 1
ATOM 4611 N N . THR B 1 283 ? -12.766 -28.469 -5.727 1 98.81 283 THR B N 1
ATOM 4612 C CA . THR B 1 283 ? -12.297 -27.109 -5.473 1 98.81 283 THR B CA 1
ATOM 4613 C C . THR B 1 283 ? -13.438 -26.109 -5.637 1 98.81 283 THR B C 1
ATOM 4615 O O . THR B 1 283 ? -13.336 -24.969 -5.188 1 98.81 283 THR B O 1
ATOM 4618 N N . LYS B 1 284 ? -14.547 -26.5 -6.266 1 98.88 284 LYS B N 1
ATOM 4619 C CA . LYS B 1 284 ? -15.641 -25.609 -6.605 1 98.88 284 LYS B CA 1
ATOM 4620 C C . LYS B 1 284 ? -16.188 -24.906 -5.359 1 98.88 284 LYS B C 1
ATOM 4622 O O . LYS B 1 284 ? -16.453 -23.703 -5.379 1 98.88 284 LYS B O 1
ATOM 4627 N N . ALA B 1 285 ? -16.375 -25.641 -4.289 1 98.75 285 ALA B N 1
ATOM 4628 C CA . ALA B 1 285 ? -16.953 -25.078 -3.064 1 98.75 285 ALA B CA 1
ATOM 4629 C C . ALA B 1 285 ? -16.062 -23.969 -2.508 1 98.75 285 ALA B C 1
ATOM 4631 O O . ALA B 1 285 ? -16.578 -22.953 -2.008 1 98.75 285 ALA B O 1
ATOM 4632 N N . LEU B 1 286 ? -14.781 -24.141 -2.551 1 98.81 286 LEU B N 1
ATOM 4633 C CA . LEU B 1 286 ? -13.852 -23.125 -2.07 1 98.81 286 LEU B CA 1
ATOM 4634 C C . LEU B 1 286 ? -13.883 -21.891 -2.965 1 98.81 286 LEU B C 1
ATOM 4636 O O . LEU B 1 286 ? -13.844 -20.766 -2.473 1 98.81 286 LEU B O 1
ATOM 4640 N N . VAL B 1 287 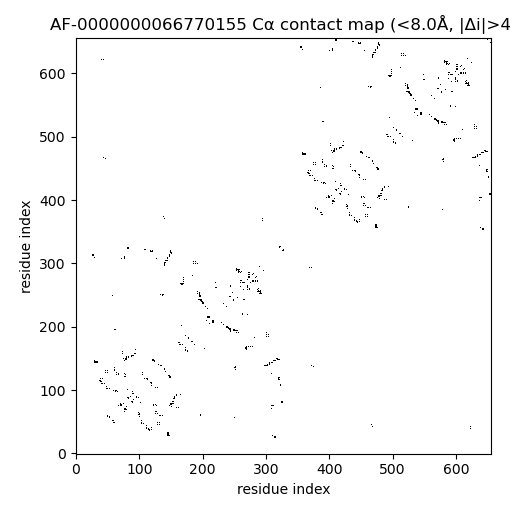? -13.953 -22.094 -4.289 1 98.94 287 VAL B N 1
ATOM 4641 C CA . VAL B 1 287 ? -14.07 -20.984 -5.23 1 98.94 287 VAL B CA 1
ATOM 4642 C C . VAL B 1 287 ? -15.305 -20.156 -4.895 1 98.94 287 VAL B C 1
ATOM 4644 O O . VAL B 1 287 ? -15.234 -18.922 -4.848 1 98.94 287 VAL B O 1
ATOM 4647 N N . GLU B 1 288 ? -16.406 -20.812 -4.656 1 98.88 288 GLU B N 1
ATOM 4648 C CA . GLU B 1 288 ? -17.641 -20.125 -4.309 1 98.88 288 GLU B CA 1
ATOM 4649 C C . GLU B 1 288 ? -17.5 -19.375 -2.988 1 98.88 288 GLU B C 1
ATOM 4651 O O . GLU B 1 288 ? -17.984 -18.234 -2.863 1 98.88 288 GLU B O 1
ATOM 4656 N N . THR B 1 289 ? -16.844 -19.984 -2.039 1 98.62 289 THR B N 1
ATOM 4657 C CA . THR B 1 289 ? -16.625 -19.359 -0.738 1 98.62 289 THR B CA 1
ATOM 4658 C C . THR B 1 289 ? -15.844 -18.062 -0.887 1 98.62 289 THR B C 1
ATOM 4660 O O . THR B 1 289 ? -16.266 -17.016 -0.375 1 98.62 289 THR B O 1
ATOM 4663 N N . TYR B 1 290 ? -14.789 -18.062 -1.601 1 98.69 290 TYR B N 1
ATOM 4664 C CA . TYR B 1 290 ? -13.93 -16.891 -1.731 1 98.69 290 TYR B CA 1
ATOM 4665 C C . TYR B 1 290 ? -14.555 -15.852 -2.645 1 98.69 290 TYR B C 1
ATOM 4667 O O . TYR B 1 290 ? -14.25 -14.656 -2.541 1 98.69 290 TYR B O 1
ATOM 4675 N N . SER B 1 291 ? -15.461 -16.266 -3.564 1 98.81 291 SER B N 1
ATOM 4676 C CA . SER B 1 291 ? -16.188 -15.305 -4.395 1 98.81 291 SER B CA 1
ATOM 4677 C C . SER B 1 291 ? -17.125 -14.445 -3.555 1 98.81 291 SER B C 1
ATOM 4679 O O . SER B 1 291 ? -17.375 -13.289 -3.885 1 98.81 291 SER B O 1
ATOM 4681 N N . GLN B 1 292 ? -17.547 -15.023 -2.449 1 97.88 292 GLN B N 1
ATOM 4682 C CA . GLN B 1 292 ? -18.562 -14.352 -1.633 1 97.88 292 GLN B CA 1
ATOM 4683 C C . GLN B 1 292 ? -17.922 -13.633 -0.447 1 97.88 292 GLN B C 1
ATOM 4685 O O . GLN B 1 292 ? -18.5 -12.719 0.129 1 97.88 292 GLN B O 1
ATOM 4690 N N . ASP B 1 293 ? -16.75 -14.062 -0.121 1 97.19 293 ASP B N 1
ATOM 4691 C CA . ASP B 1 293 ? -16.125 -13.578 1.103 1 97.19 293 ASP B CA 1
ATOM 4692 C C . ASP B 1 293 ? -14.68 -13.156 0.849 1 97.19 293 ASP B C 1
ATOM 4694 O O . ASP B 1 293 ? -13.75 -13.922 1.11 1 97.19 293 ASP B O 1
ATOM 4698 N N . SER B 1 294 ? -14.492 -11.93 0.535 1 96.75 294 SER B N 1
ATOM 4699 C CA . SER B 1 294 ? -13.18 -11.398 0.194 1 96.75 294 SER B CA 1
ATOM 4700 C C . SER B 1 294 ? -12.25 -11.398 1.407 1 96.75 294 SER B C 1
ATOM 4702 O O . SER B 1 294 ? -11.047 -11.609 1.274 1 96.75 294 SER B O 1
ATOM 4704 N N . GLU B 1 295 ? -12.773 -11.156 2.568 1 96.19 295 GLU B N 1
ATOM 4705 C CA . GLU B 1 295 ? -11.953 -11.164 3.779 1 96.19 295 GLU B CA 1
ATOM 470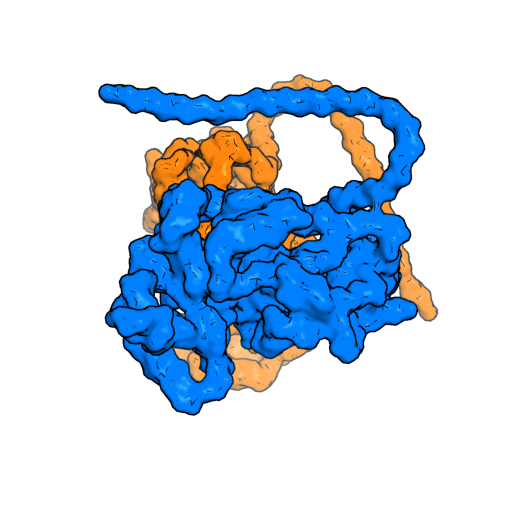6 C C . GLU B 1 295 ? -11.391 -12.555 4.059 1 96.19 295 GLU B C 1
ATOM 4708 O O . GLU B 1 295 ? -10.227 -12.688 4.441 1 96.19 295 GLU B O 1
ATOM 4713 N N . HIS B 1 296 ? -12.242 -13.492 3.887 1 97.5 296 HIS B N 1
ATOM 4714 C CA . HIS B 1 296 ? -11.805 -14.867 4.066 1 97.5 296 HIS B CA 1
ATOM 4715 C C . HIS B 1 296 ? -10.688 -15.219 3.09 1 97.5 296 HIS B C 1
ATOM 4717 O O . HIS B 1 296 ? -9.703 -15.867 3.469 1 97.5 296 HIS B O 1
ATOM 4723 N N . PHE B 1 297 ? -10.852 -14.82 1.855 1 98.75 297 PHE B N 1
ATOM 4724 C CA . PHE B 1 297 ? -9.805 -15.016 0.861 1 98.75 297 PHE B CA 1
ATOM 4725 C C . PHE B 1 297 ? -8.508 -14.359 1.31 1 98.75 297 PHE B C 1
ATOM 4727 O O . PHE B 1 297 ? -7.445 -14.984 1.273 1 98.75 297 PHE B O 1
ATOM 4734 N N . PHE B 1 298 ? -8.57 -13.117 1.786 1 98.56 298 PHE B N 1
ATOM 4735 C CA . PHE B 1 298 ? -7.387 -12.375 2.195 1 98.56 298 PHE B CA 1
ATOM 4736 C C . PHE B 1 298 ? -6.66 -13.102 3.322 1 98.56 298 PHE B C 1
ATOM 4738 O O . PHE B 1 298 ? -5.438 -13.258 3.279 1 98.56 298 PHE B O 1
ATOM 4745 N N . CYS B 1 299 ? -7.422 -13.555 4.258 1 97.31 299 CYS B N 1
ATOM 4746 C CA . CYS B 1 299 ? -6.855 -14.227 5.418 1 97.31 299 CYS B CA 1
ATOM 4747 C C . CYS B 1 299 ? -6.16 -15.523 5.012 1 97.31 299 CYS B C 1
ATOM 4749 O O . CYS B 1 299 ? -5.023 -15.773 5.414 1 97.31 299 CYS B O 1
ATOM 4751 N N . HIS B 1 300 ? -6.836 -16.328 4.191 1 98.62 300 HIS B N 1
ATOM 4752 C CA . HIS B 1 300 ? -6.258 -17.594 3.773 1 98.62 300 HIS B CA 1
ATOM 4753 C C . HIS B 1 300 ? -5.078 -17.391 2.832 1 98.62 300 HIS B C 1
ATOM 4755 O O . HIS B 1 300 ? -4.117 -18.156 2.85 1 98.62 300 HIS B O 1
ATOM 4761 N N . PHE B 1 301 ? -5.18 -16.344 2.041 1 98.81 301 PHE B N 1
ATOM 4762 C CA . PHE B 1 301 ? -4.062 -16.047 1.148 1 98.81 301 PHE B CA 1
ATOM 4763 C C . PHE B 1 301 ? -2.799 -15.742 1.943 1 98.81 301 PHE B C 1
ATOM 4765 O O . PHE B 1 301 ? -1.729 -16.281 1.643 1 98.81 301 PHE B O 1
ATOM 4772 N N . ALA B 1 302 ? -2.932 -14.883 2.934 1 98.25 302 ALA B N 1
ATOM 4773 C CA . ALA B 1 302 ? -1.793 -14.57 3.793 1 98.25 302 ALA B CA 1
ATOM 4774 C C . ALA B 1 302 ? -1.216 -15.836 4.422 1 98.25 302 ALA B C 1
ATOM 4776 O O . ALA B 1 302 ? -0.002 -16.047 4.391 1 98.25 302 ALA B O 1
ATOM 4777 N N . SER B 1 303 ? -2.068 -16.672 4.922 1 97.81 303 SER B N 1
ATOM 4778 C CA . SER B 1 303 ? -1.645 -17.906 5.57 1 97.81 303 SER B CA 1
ATOM 4779 C C . SER B 1 303 ? -0.938 -18.828 4.59 1 97.81 303 SER B C 1
ATOM 4781 O O . SER B 1 303 ? 0.1 -19.406 4.91 1 97.81 303 SER B O 1
ATOM 4783 N N . SER B 1 304 ? -1.499 -18.953 3.412 1 98.31 304 SER B N 1
ATOM 4784 C CA . SER B 1 304 ? -0.922 -19.844 2.41 1 98.31 304 SER B CA 1
ATOM 4785 C C . SER B 1 304 ? 0.417 -19.328 1.906 1 98.31 304 SER B C 1
ATOM 4787 O O . SER B 1 304 ? 1.318 -20.094 1.591 1 98.31 304 SER B O 1
ATOM 4789 N N . MET B 1 305 ? 0.527 -17.969 1.787 1 97.88 305 MET B N 1
ATOM 4790 C CA . MET B 1 305 ? 1.796 -17.375 1.373 1 97.88 305 MET B CA 1
ATOM 4791 C C . MET B 1 305 ? 2.887 -17.656 2.404 1 97.88 305 MET B C 1
ATOM 4793 O O . MET B 1 305 ? 4.023 -17.953 2.043 1 97.88 305 MET B O 1
ATOM 4797 N N . ILE B 1 306 ? 2.541 -17.516 3.66 1 96.25 306 ILE B N 1
ATOM 4798 C CA . ILE B 1 306 ? 3.5 -17.797 4.727 1 96.25 306 ILE B CA 1
ATOM 4799 C C . ILE B 1 306 ? 3.887 -19.266 4.711 1 96.25 306 ILE B C 1
ATOM 4801 O O . ILE B 1 306 ? 5.066 -19.609 4.82 1 96.25 306 ILE B O 1
ATOM 4805 N N . LYS B 1 307 ? 2.883 -20.141 4.535 1 95.31 307 LYS B N 1
ATOM 4806 C CA . LYS B 1 307 ? 3.137 -21.578 4.461 1 95.31 307 LYS B CA 1
ATOM 4807 C C . LYS B 1 307 ? 4.047 -21.906 3.285 1 95.31 307 LYS B C 1
ATOM 4809 O O . LYS B 1 307 ? 5.031 -22.641 3.443 1 95.31 307 LYS B O 1
ATOM 4814 N N . MET B 1 308 ? 3.799 -21.406 2.154 1 95.94 308 MET B N 1
ATOM 4815 C CA . MET B 1 308 ? 4.602 -21.656 0.958 1 95.94 308 MET B CA 1
ATOM 4816 C C . MET B 1 308 ? 6.02 -21.125 1.138 1 95.94 308 MET B C 1
ATOM 4818 O O . MET B 1 308 ? 6.984 -21.797 0.772 1 95.94 308 MET B O 1
ATOM 4822 N N . GLY B 1 309 ? 6.07 -19.969 1.705 1 92.88 309 GLY B N 1
ATOM 4823 C CA . GLY B 1 309 ? 7.367 -19.328 1.883 1 92.88 309 GLY B CA 1
ATOM 4824 C C . GLY B 1 309 ? 8.25 -20.047 2.891 1 92.88 309 GLY B C 1
ATOM 4825 O O . GLY B 1 309 ? 9.43 -19.734 3.02 1 92.88 309 GLY B O 1
ATOM 4826 N N . ASN B 1 310 ? 7.66 -20.922 3.604 1 86.38 310 ASN B N 1
ATOM 4827 C CA . ASN B 1 310 ? 8.391 -21.609 4.664 1 86.38 310 ASN B CA 1
ATOM 4828 C C . ASN B 1 310 ? 8.898 -22.969 4.203 1 86.38 310 ASN B C 1
ATOM 4830 O O . ASN B 1 310 ? 9.352 -23.781 5.02 1 86.38 310 ASN B O 1
ATOM 4834 N N . ILE B 1 311 ? 8.734 -23.188 2.943 1 70.81 311 ILE B N 1
ATOM 4835 C CA . ILE B 1 311 ? 9.336 -24.406 2.418 1 70.81 311 ILE B CA 1
ATOM 4836 C C . ILE B 1 311 ? 10.859 -24.234 2.346 1 70.81 311 ILE B C 1
ATOM 4838 O O . ILE B 1 311 ? 11.375 -23.625 1.417 1 70.81 311 ILE B O 1
ATOM 4842 N N . PRO B 1 312 ? 11.477 -23.984 3.576 1 54.81 312 PRO B N 1
ATOM 4843 C CA . PRO B 1 312 ? 12.875 -23.578 3.461 1 54.81 312 PRO B CA 1
ATOM 4844 C C . PRO B 1 312 ? 13.781 -24.703 2.98 1 54.81 312 PRO B C 1
ATOM 4846 O O . PRO B 1 312 ? 13.461 -25.891 3.172 1 54.81 312 PRO B O 1
ATOM 4849 N N . LEU B 1 313 ? 14.445 -24.562 1.848 1 53.44 313 LEU B N 1
ATOM 4850 C CA . LEU B 1 313 ? 15.688 -25.328 1.902 1 53.44 313 LEU B CA 1
ATOM 4851 C C . LEU B 1 313 ? 16.484 -24.984 3.154 1 53.44 313 LEU B C 1
ATOM 4853 O O . LEU B 1 313 ? 16.984 -23.859 3.289 1 53.44 313 LEU B O 1
ATOM 4857 N N . THR B 1 314 ? 15.852 -24.984 4.25 1 47.88 314 THR B N 1
ATOM 4858 C CA . THR B 1 314 ? 16.438 -24.5 5.492 1 47.88 314 THR B CA 1
ATOM 4859 C C . THR B 1 314 ? 17.953 -24.344 5.352 1 47.88 314 THR B C 1
ATOM 4861 O O . THR B 1 314 ? 18.547 -24.875 4.41 1 47.88 314 THR B O 1
ATOM 4864 N N . ALA B 1 315 ? 18.625 -23.797 6.523 1 47.44 315 ALA B N 1
ATOM 4865 C CA . ALA B 1 315 ? 19.812 -23.094 7 1 47.44 315 ALA B CA 1
ATOM 4866 C C . ALA B 1 315 ? 21.062 -23.578 6.285 1 47.44 315 ALA B C 1
ATOM 4868 O O . ALA B 1 315 ? 21.844 -22.781 5.762 1 47.44 315 ALA B O 1
ATOM 4869 N N . SER B 1 316 ? 21.438 -24.734 6.652 1 52.62 316 SER B N 1
ATOM 4870 C CA . SER B 1 316 ? 22.875 -24.984 6.688 1 52.62 316 SER B CA 1
ATOM 4871 C C . SER B 1 316 ? 23.438 -25.172 5.285 1 52.62 316 SER B C 1
ATOM 4873 O O . SER B 1 316 ? 24.656 -25.109 5.086 1 52.62 316 SER B O 1
ATOM 4875 N N . ASP B 1 317 ? 22.391 -24.969 4.164 1 67.25 317 ASP B N 1
ATOM 4876 C CA . ASP B 1 317 ? 23.031 -25.469 2.955 1 67.25 317 ASP B CA 1
ATOM 4877 C C . ASP B 1 317 ? 23.156 -24.359 1.905 1 67.25 317 ASP B C 1
ATOM 4879 O O . ASP B 1 317 ? 23.734 -24.578 0.841 1 67.25 317 ASP B O 1
ATOM 4883 N N . GLY B 1 318 ? 22.766 -23 2.166 1 87.69 318 GLY B N 1
ATOM 4884 C CA . GLY B 1 318 ? 22.953 -21.984 1.141 1 87.69 318 GLY B CA 1
ATOM 4885 C C . GLY B 1 318 ? 23.859 -20.859 1.579 1 87.69 318 GLY B C 1
ATOM 4886 O O . GLY B 1 318 ? 24.656 -21.016 2.518 1 87.69 318 GLY B O 1
ATOM 4887 N N . GLU B 1 319 ? 24.109 -19.969 0.758 1 93.06 319 GLU B N 1
ATOM 4888 C CA . GLU B 1 319 ? 24.922 -18.781 1.048 1 93.06 319 GLU B CA 1
ATOM 4889 C C . GLU B 1 319 ? 24.078 -17.5 0.97 1 93.06 319 GLU B C 1
ATOM 4891 O O . GLU B 1 319 ? 22.875 -17.562 0.756 1 93.06 319 GLU B O 1
ATOM 4896 N N . ILE B 1 320 ? 24.703 -16.469 1.35 1 95.75 320 ILE B N 1
ATOM 4897 C CA . ILE B 1 320 ? 24.172 -15.148 1.044 1 95.75 320 ILE B CA 1
ATOM 4898 C C . ILE B 1 320 ? 24.891 -14.578 -0.18 1 95.75 320 ILE B C 1
ATOM 4900 O O . ILE B 1 320 ? 26.047 -14.148 -0.088 1 95.75 320 ILE B O 1
ATOM 4904 N N . ARG B 1 321 ? 24.188 -14.648 -1.255 1 96.94 321 ARG B N 1
ATOM 4905 C CA . ARG B 1 321 ? 24.828 -14.203 -2.49 1 96.94 321 ARG B CA 1
ATOM 4906 C C . ARG B 1 321 ? 24.953 -12.68 -2.518 1 96.94 321 ARG B C 1
ATOM 4908 O O . ARG B 1 321 ? 24.016 -11.969 -2.15 1 96.94 321 ARG B O 1
ATOM 4915 N N . LYS B 1 322 ? 26.078 -12.172 -3 1 97.75 322 LYS B N 1
ATOM 4916 C CA . LYS B 1 322 ? 26.312 -10.734 -3.154 1 97.75 322 LYS B CA 1
ATOM 4917 C C . LYS B 1 322 ? 25.594 -10.195 -4.395 1 97.75 322 LYS B C 1
ATOM 4919 O O . LYS B 1 322 ? 25.188 -9.039 -4.422 1 97.75 322 LYS B O 1
ATOM 4924 N N . ASN B 1 323 ? 25.594 -10.992 -5.367 1 98 323 ASN B N 1
ATOM 4925 C CA . ASN B 1 323 ? 24.859 -10.812 -6.613 1 98 323 ASN B CA 1
ATOM 4926 C C . ASN B 1 323 ? 23.828 -11.922 -6.816 1 98 323 ASN B C 1
ATOM 4928 O O . ASN B 1 323 ? 24.188 -13.102 -6.863 1 98 323 ASN B O 1
ATOM 4932 N N . CYS B 1 324 ? 22.594 -11.523 -6.988 1 98.19 324 CYS B N 1
ATOM 4933 C CA . CYS B 1 324 ? 21.531 -12.516 -6.973 1 98.19 324 CYS B CA 1
ATOM 4934 C C . CYS B 1 324 ? 21.578 -13.383 -8.227 1 98.19 324 CYS B C 1
ATOM 4936 O O . CYS B 1 324 ? 20.938 -14.438 -8.281 1 98.19 324 CYS B O 1
ATOM 4938 N N . ARG B 1 325 ? 22.406 -13.031 -9.211 1 97.94 325 ARG B N 1
ATOM 4939 C CA . ARG B 1 325 ? 22.391 -13.703 -10.508 1 97.94 325 ARG B CA 1
ATOM 4940 C C . ARG B 1 325 ? 23.453 -14.797 -10.562 1 97.94 325 ARG B C 1
ATOM 4942 O O . ARG B 1 325 ? 23.469 -15.609 -11.492 1 97.94 325 ARG B O 1
ATOM 4949 N N . VAL B 1 326 ? 24.344 -14.727 -9.57 1 96.56 326 VAL B N 1
ATOM 4950 C CA . VAL B 1 326 ? 25.453 -15.672 -9.609 1 96.56 326 VAL B CA 1
ATOM 4951 C C . VAL B 1 326 ? 25.797 -16.125 -8.195 1 96.56 326 VAL B C 1
ATOM 4953 O O . VAL B 1 326 ? 25.578 -15.398 -7.23 1 96.56 326 VAL B O 1
ATOM 4956 N N . ALA B 1 327 ? 26.281 -17.422 -8.141 1 93.19 327 ALA B N 1
ATOM 4957 C CA . ALA B 1 327 ? 26.844 -17.891 -6.875 1 93.19 327 ALA B CA 1
ATOM 4958 C C . ALA B 1 327 ? 28.125 -17.141 -6.539 1 93.19 327 ALA B C 1
ATOM 4960 O O . ALA B 1 327 ? 28.812 -16.656 -7.434 1 93.19 327 ALA B O 1
ATOM 4961 N N . ASN B 1 328 ? 28.391 -17.062 -5.266 1 94.12 328 ASN B N 1
ATOM 4962 C CA . ASN B 1 328 ? 29.594 -16.328 -4.875 1 94.12 328 ASN B CA 1
ATOM 4963 C C . ASN B 1 328 ? 30.859 -17 -5.418 1 94.12 328 ASN B C 1
ATOM 4965 O O . ASN B 1 328 ? 30.906 -18.219 -5.539 1 94.12 328 ASN B O 1
#

Sequence (656 aa):
MEHSLYYYCRSWLLVCSSVLALCLGSRGQLTPGFYRSTCPQLYYTVQRHVFDAMRAEMRMGASLLRLHFHDCFVNGCDASILLDGDDGEKFALPNRNSVRGFEVIDAIKADLESVCPEVVSCADIVALAASYGVLFSGGPYYDVLLGRRDGLVANQSGANSGLPSPFEPIDSIIHKFAAVDLNTTDVVVLSGAHTIGRARCALFSNRLSNFSATESVDPTLDAGLAESLQSLCAGGDGNQTSALDVSTPNAFDNAYYKNLLLEKGLLSSDQGLFSSPEGVARTKALVETYSQDSEHFFCHFASSMIKMGNIPLTASDGEIRKNCRVANMEHSLYYYCRSWLLVCSSVLALCLGSRGQLTPGFYRSTCPQLYYTVQRHVFDAMRAEMRMGASLLRLHFHDCFVNGCDASILLDGDDGEKFALPNRNSVRGFEVIDAIKADLESVCPEVVSCADIVALAASYGVLFSGGPYYDVLLGRRDGLVANQSGANSGLPSPFEPIDSIIHKFAAVDLNTTDVVVLSGAHTIGRARCALFSNRLSNFSATESVDPTLDAGLAESLQSLCAGGDGNQTSALDVSTPNAFDNAYYKNLLLEKGLLSSDQGLFSSPEGVARTKALVETYSQDSEHFFCHFASSMIKMGNIPLTASDGEIRKNCRVAN

InterPro domains:
  IPR000823 Plant peroxidase [PR00461] (39-58)
  IPR000823 Plant peroxidase [PR00461] (63-83)
  IPR000823 Plant peroxidase [PR00461] (100-113)
  IPR000823 Plant peroxidase [PR00461] (119-129)
  IPR000823 Plant peroxidase [PR00461] (138-153)
  IPR000823 Plant peroxidase [PR00461] (185-197)
  IPR000823 Plant peroxidase [PR00461] (243-258)
  IPR000823 Plant peroxidase [PR00461] (259-276)
  IPR000823 Plant peroxidase [PR00461] (303-316)
  IPR000823 Plant peroxidase [PTHR31388] (27-326)
  IPR002016 Haem peroxidase [PF00141] (46-293)
  IPR002016 Haem peroxidase [PR00458] (61-75)
  IPR002016 Haem peroxidase [PR00458] (120-137)
  IPR002016 Haem peroxidase [PR00458] (138-150)
  IPR002016 Haem peroxidase [PR00458] (186-201)
  IPR002016 Haem peroxidase [PR00458] (245-260)
  IPR002016 Haem peroxidase [PS50873] (29-328)
  IPR010255 Haem peroxidase superfamily [SSF48113] (29-328)
  IPR019793 Peroxidases heam-ligand binding site [PS00435] (186-196)
  IPR019794 Peroxidase, active site [PS00436] (61-72)